Protein 3G8R (pdb70)

Organism: Chromobacterium violaceum (strain ATCC 12472 / DSM 30191 / JCM 1249 / CCUG 213 / NBRC 12614 / NCIMB 9131 / NCTC 9757 / MK) (NCBI:txid243365)

Solvent-accessible surface area: 28177 Å² total

B-factor: mean 45.02, std 11.62, range [14.21, 105.62]

Secondary structure (DSSP, 8-state):
--EEEE-------SHHHHHHHHHHHHHTTT--SEEEEEEEE--HHHHB-GGGTT--SSSSHHHHHHT---TT--HHHH--TTSPEEEEEE-SHHHHHHHHHTT--EEEEPSSSTT-HHHHHHHHTS-S-EEE--TT--HHHHHHHHH--TT---EE------SS--GGG--TTHHHHHHHH-TTSB--EEE---S------TTTTT--EEEE-B---BTTB---TT-B-HHHHHHHHHHHHHHH----TT-----HHHHHHHHTTSPEEEESS-B-TTPBPBTTBEEEEBPPPTT--BGGG--SS--EEESSPBPTT-B--TTEEE-/--EEEE-------HHHHHHHHHHHHHHTTT--SEEEEEEEE--HHHHB-GGGTT--SSTTHHHHHHH---TT--HHHH--TTSPEEEEEE-SHHHHHHHHHHT--EEEE-GGGTT-HHHHHHHTTS-S-EEE--TT--HHHHHHHHH--TT---EE------SSPPGGG--TTHHHHHHHHSTTSB-EEEE---S------TGGGT--EEEEEE----SSS---TTEE-HHHHHHHHHHHHHHH----TT--PPPHHHHHHHHHHS-EEEESS-B-TT-B--TTTEEEEB---TT---STT--TT---B-SS-B-TT-B--TT---

CATH classification: 3.20.20.70 (+1 more: 3.90.1210.10)

Radius of gyration: 32.31 Å; Cα contacts (8 Å, |Δi|>4): 1262; chains: 2; bounding box: 54×48×107 Å

Nearest PDB structures (foldseek):
  4ipj-assembly1_A-2  TM=8.090E-01  e=1.014E-21  Neisseria meningitidis
  4ipi-assembly1_A-2  TM=8.080E-01  e=4.678E-21  Neisseria meningitidis
  2wqp-assembly1_A-2  TM=8.080E-01  e=5.581E-21  Neisseria meningitidis serogroup B
  8h2c-assembly2_C  TM=8.085E-01  e=9.963E-20  Campylobacter jejuni
  8h2c-assembly2_D  TM=8.121E-01  e=4.336E-19  Campylobacter jejuni

Foldseek 3Di:
DFEEEEEELQALDLVFLLVQVVLLLVLCPPDDHAYAYEYEDDPLVPRQDPVCPPDDPDPDNVVDVVSDDDLVSLVSVVSVVSVHQYEYEYQDLVVVVSCVVSVRQEYEHEQVCLVVPVSLVSVLVPQHAYEYEHAVNDPVSVVVVVVVVVSVHQYEYYEHPDQAADPVGGPLVVQLVVPVVDPPHAYAYEHQHDPLDVSCCNVLSRHRYYYFYAHDDDDPRDDDDRHDYSVSVSVVSVVPVVVPVNDDPPDPDDDPCVVVVVLQPFWFKFFQAKAAAQRWPAPHGIDTGDRDDPPFHTPVNDDRDTFWGFNHIHHHRGGHPPGTDTD/DFEEEAEELLALDLVQLLVQLVLQLVLCPPDPHAYAYEYEAEPCVPRQDPVCAPHPPDPDNVSCVVSDDDLVSLVNQVSVVSVHQFEYEYDDLVRVVSCVVSVHAEYEHDQVCLPVVVNLVSVLPDQHAYEYEHAPNDPVSCVVSVVCVVSVHLYEYYEHPDQAAEPVGRPLCVLLVVCVVDPPHAYAYEHQDDPLDVSCCRVVSPHRYYYFYEHDDDVVDHDGRRYYYSVSSSVSVVVNVVVPCCDDPPDPDDDPVVVVVVLQVFWFKFFAAKAAAFGKDDPVTIDTHDHDDVPFHTPVPPDPPDIWGFRHIDHHGGTHPPGIDD

Sequence (653 aa):
KPLFIFEANNHGNVEHGVALIRAIRESCQGFDFDFGFKLQYRNLDTFIHSSFKGRDDVKYVKRFEETRLQPEQQKLVAEKANGFKAICTPFDEESVDLIEAHGIEIIKIASCSFTDWPLLERIARSDKPVVASTAGARREDIDKVVSFLHRGKDLTIHCVAEYPTPDDHLHLARIKTLRQQYAGVRIGYSTHEDPDLEPILAVAQGATVFEKHVGLPTDQYGINNYSANPEQVRRWLAAAARALALGDGEDDAVSETEQASLRSLRRGVFATRPVAAGEALTADNVSFAFPPVEGQLTANEWSKYVRYTAKTPIAADAPVAADLEPVKPLFIFEANNHGNVEHGVALIRAIRESCQGFDFDFGFKLQYRNLDTFIHSSFKGRDDVKYVKRFEETRLQPEQQKLVAEKANGFKAICTPFDEESVDLIEAHGIEIIKIASCSFTDWPLLERIARSDKPVVASTAGARREDIDKVVSFLHRGKDLTIHCVAEYPTPDDHLHLARIKTLRRQQYAGVRIGYSTHEDPDLEPILAVAQGATVFEKHVGLPTDQYGINNYSANPEQVRRWLAAAARALALGDGEDDAVSETEQASLRSLRRGVFATRPVAAGEALTADNVSFAFPPVEGQLTANEWSKYVRYTAKTPIAADAPVAADLEP

Structure (mmCIF, N/CA/C/O backbone):
data_3G8R
#
_entry.id   3G8R
#
_cell.length_a   107.672
_cell.length_b   107.672
_cell.length_c   164.799
_cell.angle_alpha   90.000
_cell.angle_beta   90.000
_cell.angle_gamma   90.000
#
_symmetry.space_group_name_H-M   'P 41 21 2'
#
loop_
_entity.id
_entity.type
_entity.pdbx_description
1 polymer 'Probable spore coat polysaccharide biosynthesis protein E'
2 non-polymer 'ZINC ION'
3 water water
#
loop_
_atom_site.group_PDB
_atom_site.id
_atom_site.type_symbol
_atom_site.label_atom_id
_atom_site.label_alt_id
_atom_site.label_comp_id
_atom_site.label_asym_id
_atom_site.label_entity_id
_atom_site.label_seq_id
_atom_site.pdbx_PDB_ins_code
_atom_site.Cartn_x
_atom_site.Cartn_y
_atom_site.Cartn_z
_atom_site.occupancy
_atom_site.B_iso_or_equiv
_atom_site.auth_seq_id
_atom_site.auth_comp_id
_atom_site.auth_asym_id
_atom_site.auth_atom_id
_atom_site.pdbx_PDB_model_num
ATOM 1 N N . LYS A 1 5 ? 26.007 -11.231 -18.280 1.00 50.38 5 LYS A N 1
ATOM 2 C CA . LYS A 1 5 ? 25.159 -10.100 -18.805 1.00 51.22 5 LYS A CA 1
ATOM 3 C C . LYS A 1 5 ? 25.933 -8.916 -19.437 1.00 50.39 5 LYS A C 1
ATOM 4 O O . LYS A 1 5 ? 25.466 -8.340 -20.441 1.00 51.54 5 LYS A O 1
ATOM 10 N N . PRO A 1 6 ? 27.102 -8.535 -18.876 1.00 47.54 6 PRO A N 1
ATOM 11 C CA . PRO A 1 6 ? 27.800 -7.484 -19.601 1.00 46.15 6 PRO A CA 1
ATOM 12 C C . PRO A 1 6 ? 28.147 -7.982 -20.981 1.00 44.94 6 PRO A C 1
ATOM 13 O O . PRO A 1 6 ? 28.470 -9.155 -21.136 1.00 45.86 6 PRO A O 1
ATOM 17 N N . LEU A 1 7 ? 28.068 -7.119 -21.979 1.00 42.96 7 LEU A N 1
ATOM 18 C CA . LEU A 1 7 ? 28.474 -7.535 -23.292 1.00 41.92 7 LEU A CA 1
ATOM 19 C C . LEU A 1 7 ? 29.658 -6.721 -23.758 1.00 41.67 7 LEU A C 1
ATOM 20 O O . LEU A 1 7 ? 29.615 -5.474 -23.781 1.00 42.68 7 LEU A O 1
ATOM 25 N N . PHE A 1 8 ? 30.715 -7.416 -24.147 1.00 39.79 8 PHE A N 1
ATOM 26 C CA . PHE A 1 8 ? 31.853 -6.724 -24.696 1.00 39.15 8 PHE A CA 1
ATOM 27 C C . PHE A 1 8 ? 31.963 -6.964 -26.176 1.00 40.39 8 PHE A C 1
ATOM 28 O O . PHE A 1 8 ? 31.807 -8.103 -26.651 1.00 41.01 8 PHE A O 1
ATOM 36 N N . ILE A 1 9 ? 32.275 -5.890 -26.900 1.00 39.91 9 ILE A N 1
ATOM 37 C CA . ILE A 1 9 ? 32.380 -5.931 -28.342 1.00 38.76 9 ILE A CA 1
ATOM 38 C C . ILE A 1 9 ? 33.759 -5.533 -28.848 1.00 38.00 9 ILE A C 1
ATOM 39 O O . ILE A 1 9 ? 34.331 -4.506 -28.455 1.00 37.71 9 ILE A O 1
ATOM 44 N N . PHE A 1 10 ? 34.275 -6.351 -29.753 1.00 37.71 10 PHE A N 1
ATOM 45 C CA . PHE A 1 10 ? 35.602 -6.143 -30.285 1.00 37.66 10 PHE A CA 1
ATOM 46 C C . PHE A 1 10 ? 35.516 -5.694 -31.706 1.00 37.70 10 PHE A C 1
ATOM 47 O O . PHE A 1 10 ? 35.141 -6.468 -32.567 1.00 37.60 10 PHE A O 1
ATOM 55 N N . GLU A 1 11 ? 35.862 -4.432 -31.922 1.00 38.71 11 GLU A N 1
ATOM 56 C CA . GLU A 1 11 ? 35.787 -3.803 -33.228 1.00 40.66 11 GLU A CA 1
ATOM 57 C C . GLU A 1 11 ? 37.031 -4.120 -34.018 1.00 41.20 11 GLU A C 1
ATOM 58 O O . GLU A 1 11 ? 38.123 -3.767 -33.605 1.00 41.25 11 GLU A O 1
ATOM 72 N N . ALA A 1 13 ? 37.177 -3.164 -37.194 1.00 42.54 13 ALA A N 1
ATOM 73 C CA . ALA A 1 13 ? 37.185 -2.082 -38.152 1.00 43.11 13 ALA A CA 1
ATOM 74 C C . ALA A 1 13 ? 37.906 -2.578 -39.393 1.00 43.57 13 ALA A C 1
ATOM 75 O O . ALA A 1 13 ? 37.493 -3.575 -39.998 1.00 43.74 13 ALA A O 1
ATOM 77 N N . ASN A 1 14 ? 38.984 -1.909 -39.766 1.00 43.75 14 ASN A N 1
ATOM 78 C CA . ASN A 1 14 ? 39.689 -2.320 -40.948 1.00 44.63 14 ASN A CA 1
ATOM 79 C C . ASN A 1 14 ? 40.999 -2.916 -40.584 1.00 46.00 14 ASN A C 1
ATOM 80 O O . ASN A 1 14 ? 41.824 -3.147 -41.444 1.00 46.89 14 ASN A O 1
ATOM 85 N N . ASN A 1 15 ? 41.182 -3.198 -39.301 1.00 46.87 15 ASN A N 1
ATOM 86 C CA . ASN A 1 15 ? 42.467 -3.722 -38.832 1.00 48.06 15 ASN A CA 1
ATOM 87 C C . ASN A 1 15 ? 42.787 -5.142 -39.297 1.00 48.44 15 ASN A C 1
ATOM 88 O O . ASN A 1 15 ? 43.828 -5.707 -38.915 1.00 49.47 15 ASN A O 1
ATOM 93 N N . HIS A 1 16 ? 41.899 -5.725 -40.101 1.00 47.24 16 HIS A N 1
ATOM 94 C CA . HIS A 1 16 ? 42.234 -6.957 -40.794 1.00 46.48 16 HIS A CA 1
ATOM 95 C C . HIS A 1 16 ? 43.268 -6.607 -41.849 1.00 45.09 16 HIS A C 1
ATOM 96 O O . HIS A 1 16 ? 43.951 -7.476 -42.393 1.00 44.87 16 HIS A O 1
ATOM 111 N N . GLY A 1 18 ? 43.030 -5.496 -44.877 1.00 43.33 18 GLY A N 1
ATOM 112 C CA . GLY A 1 18 ? 42.781 -6.041 -46.206 1.00 43.29 18 GLY A CA 1
ATOM 113 C C . GLY A 1 18 ? 43.027 -7.541 -46.323 1.00 44.27 18 GLY A C 1
ATOM 114 O O . GLY A 1 18 ? 42.884 -8.121 -47.421 1.00 44.75 18 GLY A O 1
ATOM 115 N N . ASN A 1 19 ? 43.375 -8.182 -45.205 1.00 44.57 19 ASN A N 1
ATOM 116 C CA . ASN A 1 19 ? 43.851 -9.570 -45.222 1.00 44.94 19 ASN A CA 1
ATOM 117 C C . ASN A 1 19 ? 43.026 -10.489 -44.315 1.00 45.26 19 ASN A C 1
ATOM 118 O O . ASN A 1 19 ? 42.950 -10.230 -43.128 1.00 45.28 19 ASN A O 1
ATOM 123 N N . VAL A 1 20 ? 42.449 -11.564 -44.869 1.00 45.39 20 VAL A N 1
ATOM 124 C CA . VAL A 1 20 ? 41.592 -12.486 -44.106 1.00 46.50 20 VAL A CA 1
ATOM 125 C C . VAL A 1 20 ? 42.305 -13.433 -43.140 1.00 48.27 20 VAL A C 1
ATOM 126 O O . VAL A 1 20 ? 41.875 -13.591 -42.005 1.00 48.76 20 VAL A O 1
ATOM 130 N N . GLU A 1 21 ? 43.346 -14.110 -43.613 1.00 49.77 21 GLU A N 1
ATOM 131 C CA . GLU A 1 21 ? 44.196 -14.922 -42.757 1.00 51.07 21 GLU A CA 1
ATOM 132 C C . GLU A 1 21 ? 44.455 -14.093 -41.492 1.00 50.35 21 GLU A C 1
ATOM 133 O O . GLU A 1 21 ? 44.220 -14.555 -40.357 1.00 50.82 21 GLU A O 1
ATOM 139 N N . HIS A 1 22 ? 44.913 -12.857 -41.698 1.00 48.96 22 HIS A N 1
ATOM 140 C CA . HIS A 1 22 ? 45.115 -11.905 -40.600 1.00 48.20 22 HIS A CA 1
ATOM 141 C C . HIS A 1 22 ? 43.787 -11.256 -40.279 1.00 46.55 22 HIS A C 1
ATOM 142 O O . HIS A 1 22 ? 43.280 -10.452 -41.038 1.00 46.89 22 HIS A O 1
ATOM 149 N N . GLY A 1 23 ? 43.192 -11.595 -39.168 1.00 44.98 23 GLY A N 1
ATOM 150 C CA . GLY A 1 23 ? 41.800 -11.235 -39.035 1.00 44.37 23 GLY A CA 1
ATOM 151 C C . GLY A 1 23 ? 41.150 -12.501 -38.576 1.00 44.07 23 GLY A C 1
ATOM 152 O O . GLY A 1 23 ? 40.351 -12.500 -37.645 1.00 44.42 23 GLY A O 1
ATOM 153 N N . VAL A 1 24 ? 41.526 -13.606 -39.196 1.00 43.40 24 VAL A N 1
ATOM 154 C CA . VAL A 1 24 ? 41.295 -14.888 -38.543 1.00 43.12 24 VAL A CA 1
ATOM 155 C C . VAL A 1 24 ? 42.264 -15.028 -37.350 1.00 42.97 24 VAL A C 1
ATOM 156 O O . VAL A 1 24 ? 41.843 -15.355 -36.238 1.00 42.42 24 VAL A O 1
ATOM 160 N N . ALA A 1 25 ? 43.544 -14.715 -37.572 1.00 43.52 25 ALA A N 1
ATOM 161 C CA . ALA A 1 25 ? 44.561 -14.827 -36.509 1.00 43.98 25 ALA A CA 1
ATOM 162 C C . ALA A 1 25 ? 44.321 -13.856 -35.347 1.00 43.36 25 ALA A C 1
ATOM 163 O O . ALA A 1 25 ? 44.889 -14.007 -34.252 1.00 43.94 25 ALA A O 1
ATOM 165 N N . LEU A 1 26 ? 43.460 -12.884 -35.604 1.00 41.43 26 LEU A N 1
ATOM 166 C CA . LEU A 1 26 ? 43.159 -11.868 -34.667 1.00 40.48 26 LEU A CA 1
ATOM 167 C C . LEU A 1 26 ? 41.933 -12.212 -33.857 1.00 41.57 26 LEU A C 1
ATOM 168 O O . LEU A 1 26 ? 41.901 -11.916 -32.666 1.00 42.67 26 LEU A O 1
ATOM 173 N N . ILE A 1 27 ? 40.899 -12.770 -34.488 1.00 41.49 27 ILE A N 1
ATOM 174 C CA . ILE A 1 27 ? 39.751 -13.285 -33.745 1.00 41.50 27 ILE A CA 1
ATOM 175 C C . ILE A 1 27 ? 40.243 -14.302 -32.724 1.00 43.12 27 ILE A C 1
ATOM 176 O O . ILE A 1 27 ? 39.880 -14.228 -31.538 1.00 43.86 27 ILE A O 1
ATOM 181 N N . ARG A 1 28 ? 41.098 -15.221 -33.183 1.00 43.12 28 ARG A N 1
ATOM 182 C CA . ARG A 1 28 ? 41.538 -16.348 -32.366 1.00 43.41 28 ARG A CA 1
ATOM 183 C C . ARG A 1 28 ? 42.373 -15.900 -31.185 1.00 42.77 28 ARG A C 1
ATOM 184 O O . ARG A 1 28 ? 42.370 -16.545 -30.159 1.00 43.25 28 ARG A O 1
ATOM 192 N N . ALA A 1 29 ? 43.110 -14.811 -31.332 1.00 42.54 29 ALA A N 1
ATOM 193 C CA . ALA A 1 29 ? 43.890 -14.303 -30.208 1.00 43.15 29 ALA A CA 1
ATOM 194 C C . ALA A 1 29 ? 42.951 -13.588 -29.241 1.00 43.80 29 ALA A C 1
ATOM 195 O O . ALA A 1 29 ? 43.027 -13.780 -28.025 1.00 44.72 29 ALA A O 1
ATOM 197 N N . ILE A 1 30 ? 42.025 -12.805 -29.773 1.00 43.35 30 ILE A N 1
ATOM 198 C CA . ILE A 1 30 ? 41.032 -12.245 -28.901 1.00 43.53 30 ILE A CA 1
ATOM 199 C C . ILE A 1 30 ? 40.285 -13.333 -28.132 1.00 45.25 30 ILE A C 1
ATOM 200 O O . ILE A 1 30 ? 40.074 -13.160 -26.936 1.00 46.01 30 ILE A O 1
ATOM 205 N N . ARG A 1 31 ? 39.940 -14.472 -28.742 1.00 46.35 31 ARG A N 1
ATOM 206 C CA . ARG A 1 31 ? 39.296 -15.517 -27.918 1.00 47.33 31 ARG A CA 1
ATOM 207 C C . ARG A 1 31 ? 40.188 -15.965 -26.781 1.00 47.21 31 ARG A C 1
ATOM 208 O O . ARG A 1 31 ? 39.695 -16.138 -25.670 1.00 47.09 31 ARG A O 1
ATOM 216 N N . GLU A 1 32 ? 41.486 -16.143 -27.057 1.00 47.52 32 GLU A N 1
ATOM 217 C CA . GLU A 1 32 ? 42.496 -16.419 -26.019 1.00 47.36 32 GLU A CA 1
ATOM 218 C C . GLU A 1 32 ? 42.484 -15.396 -24.875 1.00 46.21 32 GLU A C 1
ATOM 219 O O . GLU A 1 32 ? 42.678 -15.753 -23.712 1.00 45.75 32 GLU A O 1
ATOM 225 N N . SER A 1 33 ? 42.262 -14.125 -25.199 1.00 45.16 33 SER A N 1
ATOM 226 C CA . SER A 1 33 ? 42.240 -13.112 -24.168 1.00 44.47 33 SER A CA 1
ATOM 227 C C . SER A 1 33 ? 41.035 -13.264 -23.261 1.00 44.74 33 SER A C 1
ATOM 228 O O . SER A 1 33 ? 41.133 -12.997 -22.046 1.00 46.14 33 SER A O 1
ATOM 231 N N . CYS A 1 34 ? 39.911 -13.707 -23.825 1.00 42.78 34 CYS A N 1
ATOM 232 C CA . CYS A 1 34 ? 38.701 -13.916 -23.032 1.00 41.60 34 CYS A CA 1
ATOM 233 C C . CYS A 1 34 ? 38.741 -15.092 -22.044 1.00 40.91 34 CYS A C 1
ATOM 234 O O . CYS A 1 34 ? 37.776 -15.337 -21.330 1.00 40.79 34 CYS A O 1
ATOM 237 N N . GLN A 1 35 ? 39.828 -15.840 -22.012 1.00 41.13 35 GLN A N 1
ATOM 238 C CA . GLN A 1 35 ? 39.825 -17.094 -21.259 1.00 42.02 35 GLN A CA 1
ATOM 239 C C . GLN A 1 35 ? 39.462 -16.786 -19.824 1.00 40.83 35 GLN A C 1
ATOM 240 O O . GLN A 1 35 ? 40.132 -15.981 -19.180 1.00 40.74 35 GLN A O 1
ATOM 246 N N . GLY A 1 36 ? 38.363 -17.364 -19.356 1.00 39.92 36 GLY A N 1
ATOM 247 C CA . GLY A 1 36 ? 38.038 -17.334 -17.930 1.00 39.83 36 GLY A CA 1
ATOM 248 C C . GLY A 1 36 ? 36.997 -16.333 -17.460 1.00 40.14 36 GLY A C 1
ATOM 249 O O . GLY A 1 36 ? 36.517 -16.450 -16.324 1.00 39.56 36 GLY A O 1
ATOM 250 N N . PHE A 1 37 ? 36.648 -15.359 -18.317 1.00 40.50 37 PHE A N 1
ATOM 251 C CA . PHE A 1 37 ? 35.644 -14.314 -17.984 1.00 40.61 37 PHE A CA 1
ATOM 252 C C . PHE A 1 37 ? 34.268 -14.723 -18.403 1.00 42.11 37 PHE A C 1
ATOM 253 O O . PHE A 1 37 ? 34.068 -15.382 -19.435 1.00 42.48 37 PHE A O 1
ATOM 261 N N . ASP A 1 38 ? 33.315 -14.300 -17.593 1.00 43.10 38 ASP A N 1
ATOM 262 C CA . ASP A 1 38 ? 31.978 -14.795 -17.716 1.00 43.82 38 ASP A CA 1
ATOM 263 C C . ASP A 1 38 ? 31.077 -13.659 -18.149 1.00 41.96 38 ASP A C 1
ATOM 264 O O . ASP A 1 38 ? 30.238 -13.173 -17.396 1.00 41.49 38 ASP A O 1
ATOM 269 N N . PHE A 1 39 ? 31.296 -13.239 -19.382 1.00 40.83 39 PHE A N 1
ATOM 270 C CA . PHE A 1 39 ? 30.560 -12.154 -19.989 1.00 39.81 39 PHE A CA 1
ATOM 271 C C . PHE A 1 39 ? 30.070 -12.657 -21.320 1.00 40.23 39 PHE A C 1
ATOM 272 O O . PHE A 1 39 ? 30.395 -13.764 -21.737 1.00 39.87 39 PHE A O 1
ATOM 280 N N . ASP A 1 40 ? 29.321 -11.811 -22.004 1.00 41.34 40 ASP A N 1
ATOM 281 C CA . ASP A 1 40 ? 29.030 -12.027 -23.415 1.00 41.83 40 ASP A CA 1
ATOM 282 C C . ASP A 1 40 ? 30.038 -11.279 -24.228 1.00 40.44 40 ASP A C 1
ATOM 283 O O . ASP A 1 40 ? 30.596 -10.295 -23.785 1.00 40.60 40 ASP A O 1
ATOM 288 N N . PHE A 1 41 ? 30.230 -11.738 -25.445 1.00 39.50 41 PHE A N 1
ATOM 289 C CA . PHE A 1 41 ? 31.232 -11.189 -26.294 1.00 39.07 41 PHE A CA 1
ATOM 290 C C . PHE A 1 41 ? 30.660 -11.154 -27.702 1.00 39.15 41 PHE A C 1
ATOM 291 O O . PHE A 1 41 ? 29.995 -12.096 -28.136 1.00 38.15 41 PHE A O 1
ATOM 299 N N . GLY A 1 42 ? 30.955 -10.055 -28.396 1.00 40.18 42 GLY A N 1
ATOM 300 C CA . GLY A 1 42 ? 30.652 -9.876 -29.807 1.00 40.17 42 GLY A CA 1
ATOM 301 C C . GLY A 1 42 ? 31.857 -9.322 -30.542 1.00 39.82 42 GLY A C 1
ATOM 302 O O . GLY A 1 42 ? 32.655 -8.595 -29.977 1.00 39.90 42 GLY A O 1
ATOM 303 N N . PHE A 1 43 ? 31.985 -9.704 -31.804 1.00 39.82 43 PHE A N 1
ATOM 304 C CA . PHE A 1 43 ? 33.016 -9.202 -32.685 1.00 39.14 43 PHE A CA 1
ATOM 305 C C . PHE A 1 43 ? 32.384 -8.360 -33.782 1.00 39.31 43 PHE A C 1
ATOM 306 O O . PHE A 1 43 ? 31.331 -8.692 -34.305 1.00 38.27 43 PHE A O 1
ATOM 314 N N . LYS A 1 44 ? 33.023 -7.253 -34.129 1.00 41.21 44 LYS A N 1
ATOM 315 C CA . LYS A 1 44 ? 32.407 -6.298 -35.056 1.00 41.96 44 LYS A CA 1
ATOM 316 C C . LYS A 1 44 ? 33.210 -6.013 -36.338 1.00 43.38 44 LYS A C 1
ATOM 317 O O . LYS A 1 44 ? 34.437 -5.787 -36.291 1.00 44.14 44 LYS A O 1
ATOM 323 N N . LEU A 1 45 ? 32.485 -6.024 -37.465 1.00 43.21 45 LEU A N 1
ATOM 324 C CA . LEU A 1 45 ? 32.959 -5.592 -38.783 1.00 42.43 45 LEU A CA 1
ATOM 325 C C . LEU A 1 45 ? 32.347 -4.285 -39.224 1.00 43.16 45 LEU A C 1
ATOM 326 O O . LEU A 1 45 ? 31.382 -3.809 -38.639 1.00 43.75 45 LEU A O 1
ATOM 331 N N . GLN A 1 46 ? 32.894 -3.710 -40.284 1.00 43.73 46 GLN A N 1
ATOM 332 C CA . GLN A 1 46 ? 32.345 -2.481 -40.875 1.00 42.87 46 GLN A CA 1
ATOM 333 C C . GLN A 1 46 ? 32.020 -2.738 -42.325 1.00 42.62 46 GLN A C 1
ATOM 334 O O . GLN A 1 46 ? 32.881 -3.139 -43.080 1.00 43.15 46 GLN A O 1
ATOM 340 N N . TYR A 1 47 ? 30.778 -2.532 -42.725 1.00 42.20 47 TYR A N 1
ATOM 341 C CA . TYR A 1 47 ? 30.413 -2.781 -44.106 1.00 41.87 47 TYR A CA 1
ATOM 342 C C . TYR A 1 47 ? 30.207 -1.488 -44.816 1.00 42.69 47 TYR A C 1
ATOM 343 O O . TYR A 1 47 ? 29.364 -0.694 -44.413 1.00 43.18 47 TYR A O 1
ATOM 352 N N . ARG A 1 48 ? 31.009 -1.290 -45.856 1.00 43.26 48 ARG A N 1
ATOM 353 C CA . ARG A 1 48 ? 30.823 -0.259 -46.877 1.00 43.26 48 ARG A CA 1
ATOM 354 C C . ARG A 1 48 ? 30.839 -0.923 -48.258 1.00 44.25 48 ARG A C 1
ATOM 355 O O . ARG A 1 48 ? 31.710 -1.747 -48.548 1.00 44.71 48 ARG A O 1
ATOM 363 N N . ASN A 1 49 ? 29.876 -0.572 -49.103 1.00 44.93 49 ASN A N 1
ATOM 364 C CA . ASN A 1 49 ? 29.875 -1.016 -50.478 1.00 46.14 49 ASN A CA 1
ATOM 365 C C . ASN A 1 49 ? 30.762 -0.078 -51.233 1.00 46.87 49 ASN A C 1
ATOM 366 O O . ASN A 1 49 ? 30.307 0.945 -51.749 1.00 46.27 49 ASN A O 1
ATOM 371 N N . LEU A 1 50 ? 32.044 -0.428 -51.272 1.00 48.41 50 LEU A N 1
ATOM 372 C CA . LEU A 1 50 ? 33.073 0.492 -51.729 1.00 49.47 50 LEU A CA 1
ATOM 373 C C . LEU A 1 50 ? 32.858 1.029 -53.136 1.00 50.66 50 LEU A C 1
ATOM 374 O O . LEU A 1 50 ? 33.279 2.150 -53.437 1.00 50.12 50 LEU A O 1
ATOM 379 N N . ASP A 1 51 ? 32.169 0.233 -53.968 1.00 52.52 51 ASP A N 1
ATOM 380 C CA . ASP A 1 51 ? 31.693 0.649 -55.311 1.00 53.54 51 ASP A CA 1
ATOM 381 C C . ASP A 1 51 ? 30.845 1.922 -55.308 1.00 52.80 51 ASP A C 1
ATOM 382 O O . ASP A 1 51 ? 31.156 2.873 -56.035 1.00 52.86 51 ASP A O 1
ATOM 387 N N . THR A 1 52 ? 29.777 1.906 -54.505 1.00 51.70 52 THR A N 1
ATOM 388 C CA . THR A 1 52 ? 28.846 3.017 -54.379 1.00 51.26 52 THR A CA 1
ATOM 389 C C . THR A 1 52 ? 29.395 4.071 -53.416 1.00 51.27 52 THR A C 1
ATOM 390 O O . THR A 1 52 ? 29.210 5.277 -53.610 1.00 51.68 52 THR A O 1
ATOM 394 N N . PHE A 1 53 ? 30.078 3.603 -52.378 1.00 50.17 53 PHE A N 1
ATOM 395 C CA . PHE A 1 53 ? 30.331 4.420 -51.220 1.00 48.76 53 PHE A CA 1
ATOM 396 C C . PHE A 1 53 ? 31.361 5.479 -51.452 1.00 48.54 53 PHE A C 1
ATOM 397 O O . PHE A 1 53 ? 31.229 6.605 -50.954 1.00 48.99 53 PHE A O 1
ATOM 405 N N . ILE A 1 54 ? 32.416 5.107 -52.160 1.00 47.99 54 ILE A N 1
ATOM 406 C CA . ILE A 1 54 ? 33.442 6.067 -52.509 1.00 47.26 54 ILE A CA 1
ATOM 407 C C . ILE A 1 54 ? 33.076 6.619 -53.860 1.00 46.47 54 ILE A C 1
ATOM 408 O O . ILE A 1 54 ? 33.020 5.899 -54.858 1.00 46.86 54 ILE A O 1
ATOM 413 N N . HIS A 1 55 ? 32.806 7.906 -53.883 1.00 45.69 55 HIS A N 1
ATOM 414 C CA . HIS A 1 55 ? 32.313 8.507 -55.086 1.00 45.27 55 HIS A CA 1
ATOM 415 C C . HIS A 1 55 ? 33.364 8.540 -56.199 1.00 45.69 55 HIS A C 1
ATOM 416 O O . HIS A 1 55 ? 34.557 8.749 -55.939 1.00 45.98 55 HIS A O 1
ATOM 423 N N . SER A 1 56 ? 32.909 8.352 -57.436 1.00 45.31 56 SER A N 1
ATOM 424 C CA . SER A 1 56 ? 33.787 8.472 -58.592 1.00 45.12 56 SER A CA 1
ATOM 425 C C . SER A 1 56 ? 34.832 9.579 -58.387 1.00 45.08 56 SER A C 1
ATOM 426 O O . SER A 1 56 ? 36.032 9.337 -58.580 1.00 44.77 56 SER A O 1
ATOM 429 N N . SER A 1 57 ? 34.360 10.762 -57.976 1.00 44.54 57 SER A N 1
ATOM 430 C CA . SER A 1 57 ? 35.177 11.966 -57.893 1.00 44.94 57 SER A CA 1
ATOM 431 C C . SER A 1 57 ? 36.329 11.816 -56.904 1.00 46.48 57 SER A C 1
ATOM 432 O O . SER A 1 57 ? 37.363 12.478 -57.017 1.00 46.00 57 SER A O 1
ATOM 435 N N . PHE A 1 58 ? 36.155 10.933 -55.928 1.00 48.30 58 PHE A N 1
ATOM 436 C CA . PHE A 1 58 ? 37.202 10.732 -54.949 1.00 49.11 58 PHE A CA 1
ATOM 437 C C . PHE A 1 58 ? 38.016 9.438 -55.068 1.00 49.90 58 PHE A C 1
ATOM 438 O O . PHE A 1 58 ? 38.985 9.258 -54.350 1.00 50.41 58 PHE A O 1
ATOM 446 N N . LYS A 1 59 ? 37.659 8.563 -56.000 1.00 50.06 59 LYS A N 1
ATOM 447 C CA . LYS A 1 59 ? 38.441 7.373 -56.253 1.00 50.82 59 LYS A CA 1
ATOM 448 C C . LYS A 1 59 ? 39.935 7.692 -56.432 1.00 51.19 59 LYS A C 1
ATOM 449 O O . LYS A 1 59 ? 40.305 8.680 -57.091 1.00 51.37 59 LYS A O 1
ATOM 455 N N . GLY A 1 60 ? 40.788 6.856 -55.843 1.00 50.87 60 GLY A N 1
ATOM 456 C CA . GLY A 1 60 ? 42.227 6.964 -56.031 1.00 50.56 60 GLY A CA 1
ATOM 457 C C . GLY A 1 60 ? 42.883 8.183 -55.419 1.00 51.24 60 GLY A C 1
ATOM 458 O O . GLY A 1 60 ? 44.064 8.429 -55.635 1.00 51.79 60 GLY A O 1
ATOM 459 N N . ARG A 1 61 ? 42.147 8.941 -54.624 1.00 51.37 61 ARG A N 1
ATOM 460 C CA . ARG A 1 61 ? 42.699 10.168 -54.078 1.00 51.78 61 ARG A CA 1
ATOM 461 C C . ARG A 1 61 ? 43.146 10.045 -52.633 1.00 52.18 61 ARG A C 1
ATOM 462 O O . ARG A 1 61 ? 42.672 9.176 -51.896 1.00 52.34 61 ARG A O 1
ATOM 470 N N . ASP A 1 62 ? 44.065 10.916 -52.235 1.00 51.92 62 ASP A N 1
ATOM 471 C CA . ASP A 1 62 ? 44.562 10.874 -50.874 1.00 52.28 62 ASP A CA 1
ATOM 472 C C . ASP A 1 62 ? 44.709 12.267 -50.244 1.00 51.33 62 ASP A C 1
ATOM 473 O O . ASP A 1 62 ? 45.340 12.411 -49.215 1.00 50.33 62 ASP A O 1
ATOM 478 N N . ASP A 1 63 ? 44.122 13.293 -50.862 1.00 51.30 63 ASP A N 1
ATOM 479 C CA . ASP A 1 63 ? 44.239 14.657 -50.345 1.00 50.78 63 ASP A CA 1
ATOM 480 C C . ASP A 1 63 ? 43.242 14.882 -49.228 1.00 50.07 63 ASP A C 1
ATOM 481 O O . ASP A 1 63 ? 43.170 15.957 -48.651 1.00 49.72 63 ASP A O 1
ATOM 486 N N . VAL A 1 64 ? 42.472 13.850 -48.926 1.00 49.90 64 VAL A N 1
ATOM 487 C CA . VAL A 1 64 ? 41.436 13.939 -47.914 1.00 49.44 64 VAL A CA 1
ATOM 488 C C . VAL A 1 64 ? 41.456 12.637 -47.100 1.00 48.60 64 VAL A C 1
ATOM 489 O O . VAL A 1 64 ? 41.932 11.601 -47.581 1.00 48.74 64 VAL A O 1
ATOM 493 N N . LYS A 1 65 ? 40.951 12.697 -45.875 1.00 47.73 65 LYS A N 1
ATOM 494 C CA . LYS A 1 65 ? 41.018 11.580 -44.958 1.00 47.16 65 LYS A CA 1
ATOM 495 C C . LYS A 1 65 ? 40.163 10.397 -45.379 1.00 47.68 65 LYS A C 1
ATOM 496 O O . LYS A 1 65 ? 39.080 10.560 -45.980 1.00 48.00 65 LYS A O 1
ATOM 502 N N . TYR A 1 66 ? 40.673 9.206 -45.060 1.00 48.09 66 TYR A N 1
ATOM 503 C CA . TYR A 1 66 ? 39.931 7.924 -45.100 1.00 47.92 66 TYR A CA 1
ATOM 504 C C . TYR A 1 66 ? 39.796 7.264 -46.480 1.00 47.76 66 TYR A C 1
ATOM 505 O O . TYR A 1 66 ? 39.804 6.027 -46.589 1.00 49.10 66 TYR A O 1
ATOM 514 N N . VAL A 1 67 ? 39.666 8.054 -47.535 1.00 45.88 67 VAL A N 1
ATOM 515 C CA . VAL A 1 67 ? 39.531 7.450 -48.852 1.00 44.92 67 VAL A CA 1
ATOM 516 C C . VAL A 1 67 ? 40.545 6.330 -49.084 1.00 45.12 67 VAL A C 1
ATOM 517 O O . VAL A 1 67 ? 40.166 5.210 -49.392 1.00 44.90 67 VAL A O 1
ATOM 521 N N . LYS A 1 68 ? 41.824 6.645 -48.926 1.00 46.13 68 LYS A N 1
ATOM 522 C CA . LYS A 1 68 ? 42.902 5.725 -49.278 1.00 48.02 68 LYS A CA 1
ATOM 523 C C . LYS A 1 68 ? 42.917 4.540 -48.331 1.00 49.04 68 LYS A C 1
ATOM 524 O O . LYS A 1 68 ? 43.087 3.377 -48.759 1.00 49.26 68 LYS A O 1
ATOM 530 N N . ARG A 1 69 ? 42.733 4.835 -47.047 1.00 49.43 69 ARG A N 1
ATOM 531 C CA . ARG A 1 69 ? 42.689 3.779 -46.046 1.00 50.17 69 ARG A CA 1
ATOM 532 C C . ARG A 1 69 ? 41.575 2.776 -46.406 1.00 49.30 69 ARG A C 1
ATOM 533 O O . ARG A 1 69 ? 41.812 1.557 -46.379 1.00 49.39 69 ARG A O 1
ATOM 541 N N . PHE A 1 70 ? 40.408 3.290 -46.807 1.00 47.82 70 PHE A N 1
ATOM 542 C CA . PHE A 1 70 ? 39.293 2.448 -47.183 1.00 47.48 70 PHE A CA 1
ATOM 543 C C . PHE A 1 70 ? 39.560 1.602 -48.403 1.00 48.32 70 PHE A C 1
ATOM 544 O O . PHE A 1 70 ? 39.256 0.406 -48.418 1.00 48.41 70 PHE A O 1
ATOM 552 N N . GLU A 1 71 ? 40.117 2.220 -49.437 1.00 49.47 71 GLU A N 1
ATOM 553 C CA . GLU A 1 71 ? 40.385 1.496 -50.683 1.00 50.60 71 GLU A CA 1
ATOM 554 C C . GLU A 1 71 ? 41.402 0.379 -50.466 1.00 50.94 71 GLU A C 1
ATOM 555 O O . GLU A 1 71 ? 41.203 -0.726 -50.950 1.00 50.93 71 GLU A O 1
ATOM 561 N N . GLU A 1 72 ? 42.463 0.669 -49.717 1.00 51.61 72 GLU A N 1
ATOM 562 C CA . GLU A 1 72 ? 43.556 -0.284 -49.495 1.00 53.21 72 GLU A CA 1
ATOM 563 C C . GLU A 1 72 ? 43.181 -1.558 -48.732 1.00 53.21 72 GLU A C 1
ATOM 564 O O . GLU A 1 72 ? 43.768 -2.623 -48.961 1.00 53.23 72 GLU A O 1
ATOM 570 N N . THR A 1 73 ? 42.221 -1.442 -47.820 1.00 52.75 73 THR A N 1
ATOM 571 C CA . THR A 1 73 ? 41.878 -2.555 -46.944 1.00 52.43 73 THR A CA 1
ATOM 572 C C . THR A 1 73 ? 40.597 -3.265 -47.374 1.00 52.53 73 THR A C 1
ATOM 573 O O . THR A 1 73 ? 40.077 -4.122 -46.645 1.00 52.45 73 THR A O 1
ATOM 577 N N . ARG A 1 74 ? 40.107 -2.895 -48.560 1.00 52.47 74 ARG A N 1
ATOM 578 C CA . ARG A 1 74 ? 38.921 -3.489 -49.185 1.00 52.86 74 ARG A CA 1
ATOM 579 C C . ARG A 1 74 ? 38.880 -5.029 -49.066 1.00 52.35 74 ARG A C 1
ATOM 580 O O . ARG A 1 74 ? 39.888 -5.701 -49.290 1.00 51.98 74 ARG A O 1
ATOM 588 N N . LEU A 1 75 ? 37.725 -5.569 -48.670 1.00 52.45 75 LEU A N 1
ATOM 589 C CA . LEU A 1 75 ? 37.475 -7.021 -48.720 1.00 52.72 75 LEU A CA 1
ATOM 590 C C . LEU A 1 75 ? 36.174 -7.386 -49.472 1.00 53.30 75 LEU A C 1
ATOM 591 O O . LEU A 1 75 ? 35.192 -6.637 -49.452 1.00 53.42 75 LEU A O 1
ATOM 596 N N . GLN A 1 76 ? 36.184 -8.526 -50.160 1.00 53.52 76 GLN A N 1
ATOM 597 C CA . GLN A 1 76 ? 35.034 -8.937 -50.961 1.00 53.44 76 GLN A CA 1
ATOM 598 C C . GLN A 1 76 ? 34.053 -9.712 -50.091 1.00 52.85 76 GLN A C 1
ATOM 599 O O . GLN A 1 76 ? 34.469 -10.397 -49.167 1.00 52.43 76 GLN A O 1
ATOM 605 N N . PRO A 1 77 ? 32.742 -9.591 -50.376 1.00 53.03 77 PRO A N 1
ATOM 606 C CA . PRO A 1 77 ? 31.664 -10.262 -49.642 1.00 52.96 77 PRO A CA 1
ATOM 607 C C . PRO A 1 77 ? 31.993 -11.698 -49.301 1.00 53.30 77 PRO A C 1
ATOM 608 O O . PRO A 1 77 ? 31.646 -12.186 -48.236 1.00 53.50 77 PRO A O 1
ATOM 612 N N . GLU A 1 78 ? 32.657 -12.357 -50.232 1.00 53.81 78 GLU A N 1
ATOM 613 C CA . GLU A 1 78 ? 33.120 -13.719 -50.092 1.00 54.34 78 GLU A CA 1
ATOM 614 C C . GLU A 1 78 ? 33.941 -13.829 -48.792 1.00 52.64 78 GLU A C 1
ATOM 615 O O . GLU A 1 78 ? 33.654 -14.664 -47.905 1.00 51.88 78 GLU A O 1
ATOM 621 N N . GLN A 1 79 ? 34.938 -12.950 -48.678 1.00 51.65 79 GLN A N 1
ATOM 622 C CA . GLN A 1 79 ? 35.871 -12.945 -47.539 1.00 50.71 79 GLN A CA 1
ATOM 623 C C . GLN A 1 79 ? 35.251 -12.420 -46.224 1.00 50.29 79 GLN A C 1
ATOM 624 O O . GLN A 1 79 ? 35.552 -12.943 -45.151 1.00 49.64 79 GLN A O 1
ATOM 638 N N . GLN A 1 81 ? 32.124 -12.864 -45.381 1.00 50.90 81 GLN A N 1
ATOM 639 C CA . GLN A 1 81 ? 31.363 -14.008 -44.858 1.00 51.04 81 GLN A CA 1
ATOM 640 C C . GLN A 1 81 ? 32.297 -14.985 -44.171 1.00 51.00 81 GLN A C 1
ATOM 641 O O . GLN A 1 81 ? 31.897 -15.659 -43.231 1.00 50.72 81 GLN A O 1
ATOM 647 N N . LYS A 1 82 ? 33.543 -15.065 -44.636 1.00 51.48 82 LYS A N 1
ATOM 648 C CA . LYS A 1 82 ? 34.519 -15.972 -44.019 1.00 51.41 82 LYS A CA 1
ATOM 649 C C . LYS A 1 82 ? 34.805 -15.548 -42.579 1.00 50.79 82 LYS A C 1
ATOM 650 O O . LYS A 1 82 ? 34.910 -16.392 -41.687 1.00 51.23 82 LYS A O 1
ATOM 656 N N . LEU A 1 83 ? 34.896 -14.240 -42.344 1.00 49.49 83 LEU A N 1
ATOM 657 C CA . LEU A 1 83 ? 35.238 -13.737 -41.009 1.00 47.88 83 LEU A CA 1
ATOM 658 C C . LEU A 1 83 ? 34.094 -13.961 -40.048 1.00 46.92 83 LEU A C 1
ATOM 659 O O . LEU A 1 83 ? 34.302 -14.419 -38.928 1.00 48.00 83 LEU A O 1
ATOM 664 N N . VAL A 1 84 ? 32.878 -13.679 -40.493 1.00 44.83 84 VAL A N 1
ATOM 665 C CA . VAL A 1 84 ? 31.713 -14.028 -39.706 1.00 43.16 84 VAL A CA 1
ATOM 666 C C . VAL A 1 84 ? 31.775 -15.496 -39.313 1.00 41.73 84 VAL A C 1
ATOM 667 O O . VAL A 1 84 ? 31.453 -15.866 -38.182 1.00 41.83 84 VAL A O 1
ATOM 671 N N . ALA A 1 85 ? 32.214 -16.323 -40.252 1.00 40.61 85 ALA A N 1
ATOM 672 C CA . ALA A 1 85 ? 32.239 -17.738 -40.041 1.00 40.03 85 ALA A CA 1
ATOM 673 C C . ALA A 1 85 ? 33.085 -18.047 -38.815 1.00 39.46 85 ALA A C 1
ATOM 674 O O . ALA A 1 85 ? 32.593 -18.681 -37.875 1.00 39.55 85 ALA A O 1
ATOM 676 N N . GLU A 1 86 ? 34.328 -17.565 -38.798 1.00 39.47 86 GLU A N 1
ATOM 677 C CA . GLU A 1 86 ? 35.183 -17.683 -37.616 1.00 40.21 86 GLU A CA 1
ATOM 678 C C . GLU A 1 86 ? 34.549 -17.009 -36.394 1.00 40.37 86 GLU A C 1
ATOM 679 O O . GLU A 1 86 ? 34.323 -17.679 -35.384 1.00 40.79 86 GLU A O 1
ATOM 693 N N . LYS A 1 88 ? 31.698 -16.585 -35.361 1.00 41.32 88 LYS A N 1
ATOM 694 C CA . LYS A 1 88 ? 30.710 -17.488 -34.787 1.00 41.86 88 LYS A CA 1
ATOM 695 C C . LYS A 1 88 ? 31.336 -18.789 -34.344 1.00 41.20 88 LYS A C 1
ATOM 696 O O . LYS A 1 88 ? 31.009 -19.298 -33.275 1.00 40.80 88 LYS A O 1
ATOM 702 N N . ALA A 1 89 ? 32.258 -19.305 -35.150 1.00 41.19 89 ALA A N 1
ATOM 703 C CA . ALA A 1 89 ? 33.020 -20.487 -34.771 1.00 41.54 89 ALA A CA 1
ATOM 704 C C . ALA A 1 89 ? 33.583 -20.415 -33.351 1.00 42.57 89 ALA A C 1
ATOM 705 O O . ALA A 1 89 ? 33.564 -21.409 -32.632 1.00 43.40 89 ALA A O 1
ATOM 707 N N . ASN A 1 90 ? 34.058 -19.236 -32.942 1.00 42.60 90 ASN A N 1
ATOM 708 C CA . ASN A 1 90 ? 34.687 -19.051 -31.632 1.00 42.20 90 ASN A CA 1
ATOM 709 C C . ASN A 1 90 ? 33.680 -18.668 -30.540 1.00 43.45 90 ASN A C 1
ATOM 710 O O . ASN A 1 90 ? 34.018 -18.591 -29.357 1.00 44.34 90 ASN A O 1
ATOM 715 N N . GLY A 1 91 ? 32.438 -18.414 -30.926 1.00 43.22 91 GLY A N 1
ATOM 716 C CA . GLY A 1 91 ? 31.413 -18.152 -29.933 1.00 42.21 91 GLY A CA 1
ATOM 717 C C . GLY A 1 91 ? 31.175 -16.674 -29.760 1.00 41.18 91 GLY A C 1
ATOM 718 O O . GLY A 1 91 ? 30.703 -16.228 -28.709 1.00 41.88 91 GLY A O 1
ATOM 719 N N . PHE A 1 92 ? 31.468 -15.904 -30.789 1.00 39.09 92 PHE A N 1
ATOM 720 C CA . PHE A 1 92 ? 31.198 -14.490 -30.707 1.00 38.27 92 PHE A CA 1
ATOM 721 C C . PHE A 1 92 ? 29.880 -14.191 -31.336 1.00 38.73 92 PHE A C 1
ATOM 722 O O . PHE A 1 92 ? 29.585 -14.706 -32.404 1.00 40.01 92 PHE A O 1
ATOM 730 N N . LYS A 1 93 ? 29.071 -13.380 -30.686 1.00 38.65 93 LYS A N 1
ATOM 731 C CA . LYS A 1 93 ? 28.041 -12.648 -31.418 1.00 40.55 93 LYS A CA 1
ATOM 732 C C . LYS A 1 93 ? 28.686 -11.920 -32.626 1.00 40.89 93 LYS A C 1
ATOM 733 O O . LYS A 1 93 ? 29.661 -11.183 -32.463 1.00 40.69 93 LYS A O 1
ATOM 739 N N . ALA A 1 94 ? 28.167 -12.183 -33.830 1.00 40.40 94 ALA A N 1
ATOM 740 C CA . ALA A 1 94 ? 28.561 -11.476 -35.032 1.00 39.48 94 ALA A CA 1
ATOM 741 C C . ALA A 1 94 ? 27.823 -10.157 -35.073 1.00 40.13 94 ALA A C 1
ATOM 742 O O . ALA A 1 94 ? 26.593 -10.113 -35.156 1.00 40.71 94 ALA A O 1
ATOM 744 N N . ILE A 1 95 ? 28.576 -9.074 -35.021 1.00 40.41 95 ILE A N 1
ATOM 745 C CA . ILE A 1 95 ? 28.005 -7.751 -34.998 1.00 41.35 95 ILE A CA 1
ATOM 746 C C . ILE A 1 95 ? 28.610 -6.955 -36.132 1.00 41.78 95 ILE A C 1
ATOM 747 O O . ILE A 1 95 ? 29.793 -7.111 -36.417 1.00 41.78 95 ILE A O 1
ATOM 752 N N . CYS A 1 96 ? 27.807 -6.108 -36.779 1.00 42.02 96 CYS A N 1
ATOM 753 C CA . CYS A 1 96 ? 28.305 -5.320 -37.915 1.00 42.33 96 CYS A CA 1
ATOM 754 C C . CYS A 1 96 ? 27.728 -3.893 -38.088 1.00 42.16 96 CYS A C 1
ATOM 755 O O . CYS A 1 96 ? 26.551 -3.630 -37.810 1.00 42.66 96 CYS A O 1
ATOM 758 N N . THR A 1 97 ? 28.578 -2.987 -38.554 1.00 41.08 97 THR A N 1
ATOM 759 C CA . THR A 1 97 ? 28.181 -1.616 -38.848 1.00 40.56 97 THR A CA 1
ATOM 760 C C . THR A 1 97 ? 28.129 -1.384 -40.354 1.00 40.72 97 THR A C 1
ATOM 761 O O . THR A 1 97 ? 29.178 -1.311 -41.028 1.00 40.56 97 THR A O 1
ATOM 765 N N . PRO A 1 98 ? 26.910 -1.239 -40.881 1.00 40.32 98 PRO A N 1
ATOM 766 C CA . PRO A 1 98 ? 26.705 -0.899 -42.267 1.00 40.79 98 PRO A CA 1
ATOM 767 C C . PRO A 1 98 ? 26.821 0.604 -42.427 1.00 42.82 98 PRO A C 1
ATOM 768 O O . PRO A 1 98 ? 26.496 1.351 -41.515 1.00 43.87 98 PRO A O 1
ATOM 772 N N . PHE A 1 99 ? 27.240 1.074 -43.584 1.00 44.29 99 PHE A N 1
ATOM 773 C CA . PHE A 1 99 ? 27.208 2.516 -43.802 1.00 45.35 99 PHE A CA 1
ATOM 774 C C . PHE A 1 99 ? 26.323 2.838 -44.980 1.00 46.63 99 PHE A C 1
ATOM 775 O O . PHE A 1 99 ? 25.949 4.000 -45.156 1.00 46.88 99 PHE A O 1
ATOM 783 N N . ASP A 1 100 ? 25.996 1.791 -45.757 1.00 47.41 100 ASP A N 1
ATOM 784 C CA . ASP A 1 100 ? 25.172 1.845 -46.982 1.00 48.41 100 ASP A CA 1
ATOM 785 C C . ASP A 1 100 ? 23.877 1.144 -46.719 1.00 48.57 100 ASP A C 1
ATOM 786 O O . ASP A 1 100 ? 23.825 0.262 -45.871 1.00 49.46 100 ASP A O 1
ATOM 791 N N . GLU A 1 101 ? 22.858 1.444 -47.514 1.00 47.70 101 GLU A N 1
ATOM 792 C CA . GLU A 1 101 ? 21.671 0.616 -47.495 1.00 47.21 101 GLU A CA 1
ATOM 793 C C . GLU A 1 101 ? 22.047 -0.763 -47.962 1.00 46.25 101 GLU A C 1
ATOM 794 O O . GLU A 1 101 ? 21.735 -1.748 -47.303 1.00 46.15 101 GLU A O 1
ATOM 800 N N . GLU A 1 102 ? 22.762 -0.825 -49.075 1.00 46.25 102 GLU A N 1
ATOM 801 C CA . GLU A 1 102 ? 23.194 -2.106 -49.642 1.00 46.69 102 GLU A CA 1
ATOM 802 C C . GLU A 1 102 ? 23.978 -2.950 -48.642 1.00 45.50 102 GLU A C 1
ATOM 803 O O . GLU A 1 102 ? 23.982 -4.174 -48.757 1.00 45.90 102 GLU A O 1
ATOM 809 N N . SER A 1 103 ? 24.641 -2.314 -47.676 1.00 44.01 103 SER A N 1
ATOM 810 C CA . SER A 1 103 ? 25.410 -3.078 -46.696 1.00 43.76 103 SER A CA 1
ATOM 811 C C . SER A 1 103 ? 24.492 -3.706 -45.653 1.00 43.11 103 SER A C 1
ATOM 812 O O . SER A 1 103 ? 24.791 -4.763 -45.105 1.00 42.42 103 SER A O 1
ATOM 815 N N . VAL A 1 104 ? 23.361 -3.066 -45.400 1.00 43.58 104 VAL A N 1
ATOM 816 C CA . VAL A 1 104 ? 22.335 -3.700 -44.596 1.00 45.24 104 VAL A CA 1
ATOM 817 C C . VAL A 1 104 ? 21.876 -4.997 -45.278 1.00 46.78 104 VAL A C 1
ATOM 818 O O . VAL A 1 104 ? 21.762 -6.041 -44.619 1.00 46.88 104 VAL A O 1
ATOM 822 N N . ASP A 1 105 ? 21.611 -4.921 -46.587 1.00 47.59 105 ASP A N 1
ATOM 823 C CA . ASP A 1 105 ? 21.168 -6.078 -47.346 1.00 48.43 105 ASP A CA 1
ATOM 824 C C . ASP A 1 105 ? 22.147 -7.188 -47.099 1.00 47.86 105 ASP A C 1
ATOM 825 O O . ASP A 1 105 ? 21.767 -8.318 -46.751 1.00 48.15 105 ASP A O 1
ATOM 830 N N . LEU A 1 106 ? 23.416 -6.831 -47.249 1.00 46.89 106 LEU A N 1
ATOM 831 C CA . LEU A 1 106 ? 24.503 -7.746 -47.092 1.00 46.79 106 LEU A CA 1
ATOM 832 C C . LEU A 1 106 ? 24.544 -8.325 -45.674 1.00 47.91 106 LEU A C 1
ATOM 833 O O . LEU A 1 106 ? 24.672 -9.553 -45.500 1.00 49.08 106 LEU A O 1
ATOM 838 N N . ILE A 1 107 ? 24.442 -7.458 -44.661 1.00 46.98 107 ILE A N 1
ATOM 839 C CA . ILE A 1 107 ? 24.392 -7.940 -43.287 1.00 46.74 107 ILE A CA 1
ATOM 840 C C . ILE A 1 107 ? 23.363 -9.056 -43.135 1.00 46.40 107 ILE A C 1
ATOM 841 O O . ILE A 1 107 ? 23.634 -10.015 -42.442 1.00 46.27 107 ILE A O 1
ATOM 846 N N . GLU A 1 108 ? 22.207 -8.929 -43.792 1.00 46.65 108 GLU A N 1
ATOM 847 C CA . GLU A 1 108 ? 21.151 -9.949 -43.756 1.00 47.57 108 GLU A CA 1
ATOM 848 C C . GLU A 1 108 ? 21.625 -11.301 -44.321 1.00 47.14 108 GLU A C 1
ATOM 849 O O . GLU A 1 108 ? 21.478 -12.363 -43.671 1.00 46.96 108 GLU A O 1
ATOM 855 N N . ALA A 1 109 ? 22.183 -11.245 -45.528 1.00 46.16 109 ALA A N 1
ATOM 856 C CA . ALA A 1 109 ? 22.710 -12.424 -46.195 1.00 46.17 109 ALA A CA 1
ATOM 857 C C . ALA A 1 109 ? 23.718 -13.210 -45.339 1.00 46.25 109 ALA A C 1
ATOM 858 O O . ALA A 1 109 ? 23.773 -14.465 -45.372 1.00 46.01 109 ALA A O 1
ATOM 860 N N . HIS A 1 110 ? 24.508 -12.466 -44.570 1.00 45.57 110 HIS A N 1
ATOM 861 C CA . HIS A 1 110 ? 25.566 -13.059 -43.804 1.00 44.44 110 HIS A CA 1
ATOM 862 C C . HIS A 1 110 ? 25.061 -13.631 -42.501 1.00 43.84 110 HIS A C 1
ATOM 863 O O . HIS A 1 110 ? 25.788 -14.321 -41.798 1.00 43.95 110 HIS A O 1
ATOM 870 N N . GLY A 1 111 ? 23.797 -13.388 -42.191 1.00 43.98 111 GLY A N 1
ATOM 871 C CA . GLY A 1 111 ? 23.229 -13.858 -40.915 1.00 44.18 111 GLY A CA 1
ATOM 872 C C . GLY A 1 111 ? 23.947 -13.269 -39.704 1.00 43.42 111 GLY A C 1
ATOM 873 O O . GLY A 1 111 ? 24.181 -13.949 -38.698 1.00 42.63 111 GLY A O 1
ATOM 874 N N . ILE A 1 112 ? 24.307 -11.994 -39.822 1.00 43.45 112 ILE A N 1
ATOM 875 C CA . ILE A 1 112 ? 24.830 -11.226 -38.709 1.00 43.92 112 ILE A CA 1
ATOM 876 C C . ILE A 1 112 ? 23.683 -10.996 -37.730 1.00 44.62 112 ILE A C 1
ATOM 877 O O . ILE A 1 112 ? 22.572 -10.759 -38.160 1.00 45.34 112 ILE A O 1
ATOM 882 N N . GLU A 1 113 ? 23.962 -11.083 -36.429 1.00 44.76 113 GLU A N 1
ATOM 883 C CA . GLU A 1 113 ? 22.947 -11.027 -35.371 1.00 44.38 113 GLU A CA 1
ATOM 884 C C . GLU A 1 113 ? 22.540 -9.622 -34.963 1.00 43.32 113 GLU A C 1
ATOM 885 O O . GLU A 1 113 ? 21.391 -9.432 -34.553 1.00 44.22 113 GLU A O 1
ATOM 891 N N . ILE A 1 114 ? 23.463 -8.659 -35.061 1.00 41.24 114 ILE A N 1
ATOM 892 C CA . ILE A 1 114 ? 23.257 -7.275 -34.562 1.00 39.99 114 ILE A CA 1
ATOM 893 C C . ILE A 1 114 ? 23.793 -6.117 -35.477 1.00 39.03 114 ILE A C 1
ATOM 894 O O . ILE A 1 114 ? 24.792 -6.274 -36.207 1.00 39.09 114 ILE A O 1
ATOM 899 N N . ILE A 1 115 ? 23.130 -4.964 -35.419 1.00 38.39 115 ILE A N 1
ATOM 900 C CA . ILE A 1 115 ? 23.517 -3.798 -36.209 1.00 39.39 115 ILE A CA 1
ATOM 901 C C . ILE A 1 115 ? 24.099 -2.668 -35.365 1.00 39.14 115 ILE A C 1
ATOM 902 O O . ILE A 1 115 ? 23.397 -2.097 -34.545 1.00 39.88 115 ILE A O 1
ATOM 907 N N . LYS A 1 116 ? 25.370 -2.328 -35.547 1.00 38.68 116 LYS A N 1
ATOM 908 C CA . LYS A 1 116 ? 25.831 -1.086 -34.920 1.00 39.28 116 LYS A CA 1
ATOM 909 C C . LYS A 1 116 ? 25.568 0.056 -35.863 1.00 39.68 116 LYS A C 1
ATOM 910 O O . LYS A 1 116 ? 25.798 -0.064 -37.058 1.00 41.07 116 LYS A O 1
ATOM 916 N N . ILE A 1 117 ? 25.060 1.152 -35.338 1.00 38.21 117 ILE A N 1
ATOM 917 C CA . ILE A 1 117 ? 25.079 2.393 -36.067 1.00 38.12 117 ILE A CA 1
ATOM 918 C C . ILE A 1 117 ? 26.280 3.243 -35.627 1.00 38.89 117 ILE A C 1
ATOM 919 O O . ILE A 1 117 ? 26.407 3.583 -34.448 1.00 40.91 117 ILE A O 1
ATOM 924 N N . ALA A 1 118 ? 27.154 3.606 -36.548 1.00 37.93 118 ALA A N 1
ATOM 925 C CA . ALA A 1 118 ? 28.238 4.517 -36.207 1.00 38.02 118 ALA A CA 1
ATOM 926 C C . ALA A 1 118 ? 27.724 5.928 -35.903 1.00 38.97 118 ALA A C 1
ATOM 927 O O . ALA A 1 118 ? 26.649 6.330 -36.348 1.00 39.83 118 ALA A O 1
ATOM 929 N N . SER A 1 119 ? 28.510 6.694 -35.167 1.00 39.06 119 SER A N 1
ATOM 930 C CA . SER A 1 119 ? 28.098 8.027 -34.763 1.00 40.13 119 SER A CA 1
ATOM 931 C C . SER A 1 119 ? 27.921 8.931 -35.954 1.00 41.14 119 SER A C 1
ATOM 932 O O . SER A 1 119 ? 27.161 9.888 -35.886 1.00 41.77 119 SER A O 1
ATOM 935 N N . CYS A 1 120 ? 28.653 8.646 -37.031 1.00 41.89 120 CYS A N 1
ATOM 936 C CA . CYS A 1 120 ? 28.633 9.477 -38.249 1.00 42.15 120 CYS A CA 1
ATOM 937 C C . CYS A 1 120 ? 27.341 9.259 -39.011 1.00 43.47 120 CYS A C 1
ATO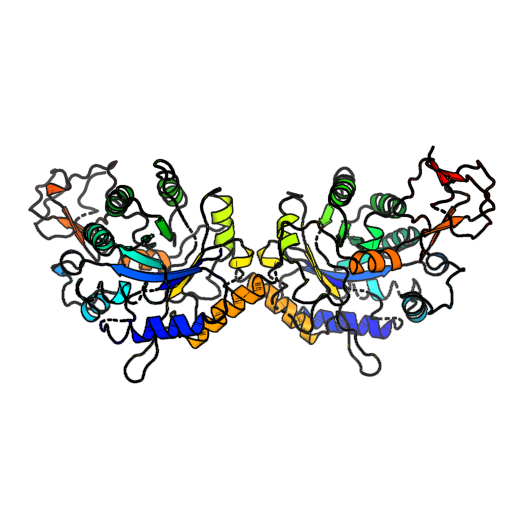M 938 O O . CYS A 1 120 ? 26.776 10.204 -39.601 1.00 44.55 120 CYS A O 1
ATOM 941 N N . SER A 1 121 ? 26.862 8.015 -38.978 1.00 42.92 121 SER A N 1
ATOM 942 C CA . SER A 1 121 ? 25.615 7.663 -39.619 1.00 42.27 121 SER A CA 1
ATOM 943 C C . SER A 1 121 ? 24.469 7.833 -38.655 1.00 42.87 121 SER A C 1
ATOM 944 O O . SER A 1 121 ? 23.336 7.482 -38.993 1.00 43.47 121 SER A O 1
ATOM 947 N N . PHE A 1 122 ? 24.732 8.328 -37.447 1.00 42.75 122 PHE A N 1
ATOM 948 C CA . PHE A 1 122 ? 23.653 8.389 -36.479 1.00 43.52 122 PHE A CA 1
ATOM 949 C C . PHE A 1 122 ? 22.446 9.102 -37.070 1.00 44.74 122 PHE A C 1
ATOM 950 O O . PHE A 1 122 ? 21.347 8.628 -36.912 1.00 45.80 122 PHE A O 1
ATOM 958 N N . THR A 1 123 ? 22.642 10.203 -37.786 1.00 45.06 123 THR A N 1
ATOM 959 C CA . THR A 1 123 ? 21.502 10.922 -38.374 1.00 45.33 123 THR A CA 1
ATOM 960 C C . THR A 1 123 ? 21.364 10.743 -39.896 1.00 45.64 123 THR A C 1
ATOM 961 O O . THR A 1 123 ? 20.647 11.483 -40.565 1.00 45.58 123 THR A O 1
ATOM 965 N N . ASP A 1 124 ? 22.068 9.763 -40.433 1.00 46.01 124 ASP A N 1
ATOM 966 C CA . ASP A 1 124 ? 21.974 9.405 -41.835 1.00 46.79 124 ASP A CA 1
ATOM 967 C C . ASP A 1 124 ? 20.591 8.717 -42.044 1.00 46.56 124 ASP A C 1
ATOM 968 O O . ASP A 1 124 ? 20.481 7.478 -42.181 1.00 46.77 124 ASP A O 1
ATOM 973 N N . TRP A 1 125 ? 19.553 9.559 -42.062 1.00 45.06 125 TRP A N 1
ATOM 974 C CA . TRP A 1 125 ? 18.143 9.147 -42.036 1.00 44.08 125 TRP A CA 1
ATOM 975 C C . TRP A 1 125 ? 17.752 8.054 -43.009 1.00 43.76 125 TRP A C 1
ATOM 976 O O . TRP A 1 125 ? 17.099 7.084 -42.625 1.00 43.74 125 TRP A O 1
ATOM 987 N N . PRO A 1 126 ? 18.142 8.207 -44.278 1.00 43.58 126 PRO A N 1
ATOM 988 C CA . PRO A 1 126 ? 17.866 7.138 -45.231 1.00 43.54 126 PRO A CA 1
ATOM 989 C C . PRO A 1 126 ? 18.460 5.819 -44.764 1.00 44.18 126 PRO A C 1
ATOM 990 O O . PRO A 1 126 ? 17.834 4.772 -44.965 1.00 45.36 126 PRO A O 1
ATOM 994 N N . LEU A 1 127 ? 19.651 5.854 -44.159 1.00 43.20 127 LEU A N 1
ATOM 995 C CA . LEU A 1 127 ? 20.271 4.622 -43.683 1.00 42.63 127 LEU A CA 1
ATOM 996 C C . LEU A 1 127 ? 19.461 4.041 -42.544 1.00 43.64 127 LEU A C 1
ATOM 997 O O . LEU A 1 127 ? 19.343 2.813 -42.433 1.00 43.54 127 LEU A O 1
ATOM 1002 N N . LEU A 1 128 ? 18.915 4.924 -41.704 1.00 44.47 128 LEU A N 1
ATOM 1003 C CA . LEU A 1 128 ? 18.104 4.491 -40.567 1.00 45.03 128 LEU A CA 1
ATOM 1004 C C . LEU A 1 128 ? 16.809 3.848 -41.035 1.00 44.68 128 LEU A C 1
ATOM 1005 O O . LEU A 1 128 ? 16.417 2.802 -40.518 1.00 44.65 128 LEU A O 1
ATOM 1010 N N . GLU A 1 129 ? 16.153 4.468 -42.009 1.00 44.64 129 GLU A N 1
ATOM 1011 C CA . GLU A 1 129 ? 14.964 3.875 -42.594 1.00 45.57 129 GLU A CA 1
ATOM 1012 C C . GLU A 1 129 ? 15.282 2.448 -43.017 1.00 45.01 129 GLU A C 1
ATOM 1013 O O . GLU A 1 129 ? 14.553 1.537 -42.650 1.00 45.02 129 GLU A O 1
ATOM 1019 N N . ARG A 1 130 ? 16.392 2.243 -43.734 1.00 44.76 130 ARG A N 1
ATOM 1020 C CA . ARG A 1 130 ? 16.755 0.893 -44.182 1.00 44.56 130 ARG A CA 1
ATOM 1021 C C . ARG A 1 130 ? 16.964 -0.065 -43.042 1.00 45.58 130 ARG A C 1
ATOM 1022 O O . ARG A 1 130 ? 16.642 -1.252 -43.191 1.00 46.78 130 ARG A O 1
ATOM 1030 N N . ILE A 1 131 ? 17.492 0.437 -41.923 1.00 44.35 131 ILE A N 1
ATOM 1031 C CA . ILE A 1 131 ? 17.785 -0.401 -40.756 1.00 43.05 131 ILE A CA 1
ATOM 1032 C C . ILE A 1 131 ? 16.500 -0.752 -40.023 1.00 42.74 131 ILE A C 1
ATOM 1033 O O . ILE A 1 131 ? 16.310 -1.872 -39.562 1.00 41.54 131 ILE A O 1
ATOM 1038 N N . ALA A 1 132 ? 15.626 0.237 -39.918 1.00 44.33 132 ALA A N 1
ATOM 1039 C CA . ALA A 1 132 ? 14.347 0.070 -39.231 1.00 46.06 132 ALA A CA 1
ATOM 1040 C C . ALA A 1 132 ? 13.532 -1.043 -39.859 1.00 47.60 132 ALA A C 1
ATOM 1041 O O . ALA A 1 132 ? 12.888 -1.790 -39.169 1.00 47.62 132 ALA A O 1
ATOM 1043 N N . ARG A 1 133 ? 13.563 -1.154 -41.175 1.00 49.47 133 ARG A N 1
ATOM 1044 C CA . ARG A 1 133 ? 12.822 -2.215 -41.814 1.00 51.72 133 ARG A CA 1
ATOM 1045 C C . ARG A 1 133 ? 13.537 -3.560 -41.685 1.00 52.60 133 ARG A C 1
ATOM 1046 O O . ARG A 1 133 ? 13.217 -4.498 -42.377 1.00 53.01 133 ARG A O 1
ATOM 1054 N N . SER A 1 134 ? 14.494 -3.645 -40.771 1.00 53.67 134 SER A N 1
ATOM 1055 C CA . SER A 1 134 ? 15.205 -4.892 -40.512 1.00 55.28 134 SER A CA 1
ATOM 1056 C C . SER A 1 134 ? 14.602 -5.466 -39.247 1.00 56.94 134 SER A C 1
ATOM 1057 O O . SER A 1 134 ? 13.724 -4.840 -38.672 1.00 57.90 134 SER A O 1
ATOM 1060 N N . ASP A 1 135 ? 15.039 -6.636 -38.793 1.00 57.53 135 ASP A N 1
ATOM 1061 C CA . ASP A 1 135 ? 14.443 -7.192 -37.563 1.00 58.36 135 ASP A CA 1
ATOM 1062 C C . ASP A 1 135 ? 15.468 -7.672 -36.501 1.00 57.71 135 ASP A C 1
ATOM 1063 O O . ASP A 1 135 ? 15.225 -8.577 -35.679 1.00 58.09 135 ASP A O 1
ATOM 1068 N N . LYS A 1 136 ? 16.611 -7.005 -36.512 1.00 56.20 136 LYS A N 1
ATOM 1069 C CA . LYS A 1 136 ? 17.685 -7.281 -35.572 1.00 54.14 136 LYS A CA 1
ATOM 1070 C C . LYS A 1 136 ? 17.840 -6.143 -34.565 1.00 51.63 136 LYS A C 1
ATOM 1071 O O . LYS A 1 136 ? 17.491 -4.987 -34.843 1.00 51.31 136 LYS A O 1
ATOM 1077 N N . PRO A 1 137 ? 18.372 -6.473 -33.387 1.00 48.93 137 PRO A N 1
ATOM 1078 C CA . PRO A 1 137 ? 18.718 -5.500 -32.357 1.00 47.36 137 PRO A CA 1
ATOM 1079 C C . PRO A 1 137 ? 19.642 -4.396 -32.881 1.00 45.54 137 PRO A C 1
ATOM 1080 O O . PRO A 1 137 ? 20.375 -4.598 -33.851 1.00 44.68 137 PRO A O 1
ATOM 1084 N N . VAL A 1 138 ? 19.609 -3.232 -32.241 1.00 44.66 138 VAL A N 1
ATOM 1085 C CA . VAL A 1 138 ? 20.409 -2.096 -32.722 1.00 43.21 138 VAL A CA 1
ATOM 1086 C C . VAL A 1 138 ? 21.219 -1.461 -31.604 1.00 42.98 138 VAL A C 1
ATOM 1087 O O . VAL A 1 138 ? 20.760 -1.303 -30.456 1.00 44.33 138 VAL A O 1
ATOM 1091 N N . VAL A 1 139 ? 22.440 -1.107 -31.965 1.00 40.82 139 VAL A N 1
ATOM 1092 C CA . VAL A 1 139 ? 23.380 -0.495 -31.069 1.00 38.59 139 VAL A CA 1
ATOM 1093 C C . VAL A 1 139 ? 23.844 0.788 -31.762 1.00 37.77 139 VAL A C 1
ATOM 1094 O O . VAL A 1 139 ? 24.439 0.744 -32.850 1.00 38.25 139 VAL A O 1
ATOM 1098 N N . ALA A 1 140 ? 23.570 1.925 -31.143 1.00 35.68 140 ALA A N 1
ATOM 1099 C CA . ALA A 1 140 ? 23.754 3.185 -31.812 1.00 34.10 140 ALA A CA 1
ATOM 1100 C C . ALA A 1 140 ? 24.754 4.046 -31.071 1.00 33.56 140 ALA A C 1
ATOM 1101 O O . ALA A 1 140 ? 24.709 4.181 -29.863 1.00 33.03 140 ALA A O 1
ATOM 1103 N N . SER A 1 141 ? 25.701 4.616 -31.779 1.00 34.85 141 SER A N 1
ATOM 1104 C CA . SER A 1 141 ? 26.647 5.447 -31.055 1.00 36.50 141 SER A CA 1
ATOM 1105 C C . SER A 1 141 ? 26.276 6.870 -31.299 1.00 37.21 141 SER A C 1
ATOM 1106 O O . SER A 1 141 ? 25.776 7.195 -32.367 1.00 37.79 141 SER A O 1
ATOM 1109 N N . THR A 1 142 ? 26.586 7.720 -30.340 1.00 37.08 142 THR A N 1
ATOM 1110 C CA . THR A 1 142 ? 26.002 9.049 -30.288 1.00 36.64 142 THR A CA 1
ATOM 1111 C C . THR A 1 142 ? 27.044 10.225 -30.187 1.00 35.25 142 THR A C 1
ATOM 1112 O O . THR A 1 142 ? 26.668 11.364 -29.923 1.00 35.92 142 THR A O 1
ATOM 1116 N N . ALA A 1 143 ? 28.330 9.975 -30.416 1.00 33.26 143 ALA A N 1
ATOM 1117 C CA . ALA A 1 143 ? 29.308 11.072 -30.399 1.00 32.91 143 ALA A CA 1
ATOM 1118 C C . ALA A 1 143 ? 28.845 12.368 -31.089 1.00 35.01 143 ALA A C 1
ATOM 1119 O O . ALA A 1 143 ? 28.484 12.377 -32.245 1.00 35.49 143 ALA A O 1
ATOM 1121 N N . GLY A 1 144 ? 28.849 13.474 -30.368 1.00 37.07 144 GLY A N 1
ATOM 1122 C CA . GLY A 1 144 ? 28.416 14.745 -30.937 1.00 38.55 144 GLY A CA 1
ATOM 1123 C C . GLY A 1 144 ? 27.016 14.745 -31.532 1.00 40.50 144 GLY A C 1
ATOM 1124 O O . GLY A 1 144 ? 26.737 15.540 -32.442 1.00 41.85 144 GLY A O 1
ATOM 1125 N N . ALA A 1 145 ? 26.138 13.864 -31.052 1.00 40.18 145 ALA A N 1
ATOM 1126 C CA . ALA A 1 145 ? 24.743 13.897 -31.483 1.00 39.99 145 ALA A CA 1
ATOM 1127 C C . ALA A 1 145 ? 24.029 14.910 -30.627 1.00 41.25 145 ALA A C 1
ATOM 1128 O O . ALA A 1 145 ? 24.237 14.946 -29.412 1.00 41.54 145 ALA A O 1
ATOM 1130 N N . ARG A 1 146 ? 23.178 15.724 -31.234 1.00 42.27 146 ARG A N 1
ATOM 1131 C CA . ARG A 1 146 ? 22.292 16.574 -30.450 1.00 43.72 146 ARG A CA 1
ATOM 1132 C C . ARG A 1 146 ? 21.285 15.726 -29.665 1.00 44.29 146 ARG A C 1
ATOM 1133 O O . ARG A 1 146 ? 20.901 14.632 -30.099 1.00 43.10 146 ARG A O 1
ATOM 1141 N N . ARG A 1 147 ? 20.884 16.238 -28.500 1.00 46.04 147 ARG A N 1
ATOM 1142 C CA . ARG A 1 147 ? 19.815 15.656 -27.689 1.00 47.28 147 ARG A CA 1
ATOM 1143 C C . ARG A 1 147 ? 18.533 15.454 -28.522 1.00 47.77 147 ARG A C 1
ATOM 1144 O O . ARG A 1 147 ? 17.979 14.357 -28.562 1.00 48.25 147 ARG A O 1
ATOM 1152 N N . GLU A 1 148 ? 18.089 16.508 -29.201 1.00 47.41 148 GLU A N 1
ATOM 1153 C CA . GLU A 1 148 ? 16.914 16.442 -30.066 1.00 47.88 148 GLU A CA 1
ATOM 1154 C C . GLU A 1 148 ? 17.005 15.308 -31.117 1.00 47.55 148 GLU A C 1
ATOM 1155 O O . GLU A 1 148 ? 16.003 14.642 -31.413 1.00 47.88 148 GLU A O 1
ATOM 1161 N N . ASP A 1 149 ? 18.200 15.066 -31.644 1.00 46.05 149 ASP A N 1
ATOM 1162 C CA . ASP A 1 149 ? 18.389 13.981 -32.595 1.00 45.39 149 ASP A CA 1
ATOM 1163 C C . ASP A 1 149 ? 18.336 12.592 -31.981 1.00 45.12 149 ASP A C 1
ATOM 1164 O O . ASP A 1 149 ? 17.833 11.666 -32.617 1.00 45.68 149 ASP A O 1
ATOM 1169 N N . ILE A 1 150 ? 18.897 12.442 -30.782 1.00 44.23 150 ILE A N 1
ATOM 1170 C CA . ILE A 1 150 ? 19.022 11.143 -30.135 1.00 43.70 150 ILE A CA 1
ATOM 1171 C C . ILE A 1 150 ? 17.661 10.801 -29.642 1.00 44.32 150 ILE A C 1
ATOM 1172 O O . ILE A 1 150 ? 17.233 9.657 -29.707 1.00 44.53 150 ILE A O 1
ATOM 1177 N N . ASP A 1 151 ? 16.987 11.819 -29.127 1.00 44.94 151 ASP A N 1
ATOM 1178 C CA . ASP A 1 151 ? 15.555 11.753 -28.893 1.00 45.06 151 ASP A CA 1
ATOM 1179 C C . ASP A 1 151 ? 14.782 11.274 -30.111 1.00 44.60 151 ASP A C 1
ATOM 1180 O O . ASP A 1 151 ? 13.986 10.351 -29.980 1.00 45.41 151 ASP A O 1
ATOM 1185 N N . LYS A 1 152 ? 14.986 11.884 -31.279 1.00 43.65 152 LYS A N 1
ATOM 1186 C CA . LYS A 1 152 ? 14.201 11.472 -32.437 1.00 44.49 152 LYS A CA 1
ATOM 1187 C C . LYS A 1 152 ? 14.472 10.007 -32.689 1.00 43.80 152 LYS A C 1
ATOM 1188 O O . LYS A 1 152 ? 13.530 9.193 -32.794 1.00 43.94 152 LYS A O 1
ATOM 1194 N N . VAL A 1 153 ? 15.762 9.683 -32.736 1.00 41.66 153 VAL A N 1
ATOM 1195 C CA . VAL A 1 153 ? 16.199 8.353 -33.054 1.00 40.71 153 VAL A CA 1
ATOM 1196 C C . VAL A 1 153 ? 15.734 7.317 -32.026 1.00 40.34 153 VAL A C 1
ATOM 1197 O O . VAL A 1 153 ? 15.276 6.244 -32.401 1.00 40.20 153 VAL A O 1
ATOM 1201 N N . VAL A 1 154 ? 15.854 7.637 -30.741 1.00 39.78 154 VAL A N 1
ATOM 1202 C CA . VAL A 1 154 ? 15.393 6.721 -29.717 1.00 40.10 154 VAL A CA 1
ATOM 1203 C C . VAL A 1 154 ? 13.906 6.493 -29.887 1.00 39.99 154 VAL A C 1
ATOM 1204 O O . VAL A 1 154 ? 13.481 5.393 -30.191 1.00 40.79 154 VAL A O 1
ATOM 1208 N N . SER A 1 155 ? 13.134 7.552 -29.720 1.00 39.45 155 SER A N 1
ATOM 1209 C CA . SER A 1 155 ? 11.699 7.505 -29.865 1.00 39.77 155 SER A CA 1
ATOM 1210 C C . SER A 1 155 ? 11.282 6.687 -31.094 1.00 40.48 155 SER A C 1
ATOM 1211 O O . SER A 1 155 ? 10.471 5.773 -30.996 1.00 40.95 155 SER A O 1
ATOM 1214 N N . PHE A 1 156 ? 11.877 6.990 -32.234 1.00 40.79 156 PHE A N 1
ATOM 1215 C CA . PHE A 1 156 ? 11.451 6.388 -33.470 1.00 42.23 156 PHE A CA 1
ATOM 1216 C C . PHE A 1 156 ? 11.725 4.898 -33.512 1.00 43.18 156 PHE A C 1
ATOM 1217 O O . PHE A 1 156 ? 10.878 4.143 -33.943 1.00 43.29 156 PHE A O 1
ATOM 1233 N N . LEU A 1 158 ? 12.101 3.035 -30.724 1.00 45.42 158 LEU A N 1
ATOM 1234 C CA . LEU A 1 158 ? 11.387 2.379 -29.619 1.00 45.75 158 LEU A CA 1
ATOM 1235 C C . LEU A 1 158 ? 9.932 2.152 -29.976 1.00 48.93 158 LEU A C 1
ATOM 1236 O O . LEU A 1 158 ? 9.298 1.170 -29.560 1.00 49.28 158 LEU A O 1
ATOM 1241 N N . HIS A 1 159 ? 9.391 3.116 -30.706 1.00 51.13 159 HIS A N 1
ATOM 1242 C CA . HIS A 1 159 ? 8.093 2.976 -31.281 1.00 53.30 159 HIS A CA 1
ATOM 1243 C C . HIS A 1 159 ? 8.347 2.163 -32.527 1.00 55.80 159 HIS A C 1
ATOM 1244 O O . HIS A 1 159 ? 9.194 2.538 -33.344 1.00 56.89 159 HIS A O 1
ATOM 1251 N N . ARG A 1 160 ? 7.635 1.053 -32.682 1.00 56.14 160 ARG A N 1
ATOM 1252 C CA . ARG A 1 160 ? 8.042 0.043 -33.667 1.00 56.57 160 ARG A CA 1
ATOM 1253 C C . ARG A 1 160 ? 9.070 -0.947 -33.062 1.00 54.90 160 ARG A C 1
ATOM 1254 O O . ARG A 1 160 ? 9.797 -1.654 -33.766 1.00 54.70 160 ARG A O 1
ATOM 1262 N N . GLY A 1 161 ? 9.098 -0.961 -31.735 1.00 53.57 161 GLY A N 1
ATOM 1263 C CA . GLY A 1 161 ? 9.416 -2.158 -30.951 1.00 52.38 161 GLY A CA 1
ATOM 1264 C C . GLY A 1 161 ? 10.810 -2.740 -31.015 1.00 50.53 161 GLY A C 1
ATOM 1265 O O . GLY A 1 161 ? 11.007 -3.915 -30.697 1.00 50.66 161 GLY A O 1
ATOM 1266 N N . LYS A 1 162 ? 11.774 -1.907 -31.390 1.00 48.00 162 LYS A N 1
ATOM 1267 C CA . LYS A 1 162 ? 13.147 -2.337 -31.488 1.00 45.25 162 LYS A CA 1
ATOM 1268 C C . LYS A 1 162 ? 13.871 -2.552 -30.153 1.00 41.77 162 LYS A C 1
ATOM 1269 O O . LYS A 1 162 ? 13.619 -1.875 -29.173 1.00 39.70 162 LYS A O 1
ATOM 1275 N N . ASP A 1 163 ? 14.772 -3.528 -30.133 1.00 41.49 163 ASP A N 1
ATOM 1276 C CA . ASP A 1 163 ? 15.716 -3.678 -29.028 1.00 40.82 163 ASP A CA 1
ATOM 1277 C C . ASP A 1 163 ? 16.874 -2.702 -29.241 1.00 38.95 163 ASP A C 1
ATOM 1278 O O . ASP A 1 163 ? 17.768 -2.942 -30.071 1.00 39.24 163 ASP A O 1
ATOM 1283 N N . LEU A 1 164 ? 16.883 -1.610 -28.489 1.00 37.28 164 LEU A N 1
ATOM 1284 C CA . LEU A 1 164 ? 17.906 -0.578 -28.724 1.00 36.00 164 LEU A CA 1
ATOM 1285 C C . LEU A 1 164 ? 18.953 -0.494 -27.633 1.00 35.67 164 LEU A C 1
ATOM 1286 O O . LEU A 1 164 ? 18.691 -0.820 -26.479 1.00 36.63 164 LEU A O 1
ATOM 1291 N N . THR A 1 165 ? 20.152 -0.090 -28.022 1.00 34.65 165 THR A N 1
ATOM 1292 C CA . THR A 1 165 ? 21.243 0.141 -27.102 1.00 33.67 165 THR A CA 1
ATOM 1293 C C . THR A 1 165 ? 21.875 1.400 -27.568 1.00 34.59 165 THR A C 1
ATOM 1294 O O . THR A 1 165 ? 22.135 1.546 -28.748 1.00 35.37 165 THR A O 1
ATOM 1298 N N . ILE A 1 166 ? 22.128 2.321 -26.654 1.00 35.49 166 ILE A N 1
ATOM 1299 C CA . ILE A 1 166 ? 22.702 3.599 -27.004 1.00 36.76 166 ILE A CA 1
ATOM 1300 C C . ILE A 1 166 ? 24.080 3.820 -26.354 1.00 37.73 166 ILE A C 1
ATOM 1301 O O . ILE A 1 166 ? 24.234 3.570 -25.148 1.00 39.04 166 ILE A O 1
ATOM 1314 N N . HIS A 1 168 ? 27.723 5.832 -25.299 1.00 35.92 168 HIS A N 1
ATOM 1315 C CA . HIS A 1 168 ? 28.497 7.047 -25.238 1.00 36.33 168 HIS A CA 1
ATOM 1316 C C . HIS A 1 168 ? 29.747 6.794 -26.073 1.00 38.46 168 HIS A C 1
ATOM 1317 O O . HIS A 1 168 ? 30.279 5.687 -26.086 1.00 39.24 168 HIS A O 1
ATOM 1324 N N . CYS A 1 169 ? 30.150 7.785 -26.851 1.00 39.55 169 CYS A N 1
ATOM 1325 C CA . CYS A 1 169 ? 31.485 7.786 -27.355 1.00 40.84 169 CYS A CA 1
ATOM 1326 C C . CYS A 1 169 ? 31.907 9.164 -27.789 1.00 40.17 169 CYS A C 1
ATOM 1327 O O . CYS A 1 169 ? 31.094 10.062 -27.948 1.00 39.49 169 CYS A O 1
ATOM 1330 N N . VAL A 1 170 ? 33.211 9.317 -27.937 1.00 39.75 170 VAL A N 1
ATOM 1331 C CA . VAL A 1 170 ? 33.774 10.562 -28.375 1.00 39.95 170 VAL A CA 1
ATOM 1332 C C . VAL A 1 170 ? 34.556 10.315 -29.663 1.00 40.98 170 VAL A C 1
ATOM 1333 O O . VAL A 1 170 ? 35.337 9.348 -29.781 1.00 40.77 170 VAL A O 1
ATOM 1337 N N . ALA A 1 171 ? 34.325 11.200 -30.631 1.00 41.73 171 ALA A N 1
ATOM 1338 C CA . ALA A 1 171 ? 34.961 11.117 -31.923 1.00 42.00 171 ALA A CA 1
ATOM 1339 C C . ALA A 1 171 ? 36.313 11.827 -31.914 1.00 43.91 171 ALA A C 1
ATOM 1340 O O . ALA A 1 171 ? 36.574 12.721 -32.714 1.00 45.45 171 ALA A O 1
ATOM 1342 N N . GLU A 1 172 ? 37.178 11.462 -30.993 1.00 44.75 172 GLU A N 1
ATOM 1343 C CA . GLU A 1 172 ? 38.555 11.891 -31.109 1.00 46.81 172 GLU A CA 1
ATOM 1344 C C . GLU A 1 172 ? 39.347 10.630 -31.127 1.00 48.00 172 GLU A C 1
ATOM 1345 O O . GLU A 1 172 ? 39.118 9.699 -30.333 1.00 48.00 172 GLU A O 1
ATOM 1351 N N . TYR A 1 173 ? 40.251 10.584 -32.088 1.00 49.02 173 TYR A N 1
ATOM 1352 C CA . TYR A 1 173 ? 40.832 9.336 -32.505 1.00 49.13 173 TYR A CA 1
ATOM 1353 C C . TYR A 1 173 ? 42.321 9.493 -32.393 1.00 48.49 173 TYR A C 1
ATOM 1354 O O . TYR A 1 173 ? 42.950 9.940 -33.337 1.00 50.58 173 TYR A O 1
ATOM 1363 N N . PRO A 1 174 ? 42.914 9.159 -31.246 1.00 45.62 174 PRO A N 1
ATOM 1364 C CA . PRO A 1 174 ? 42.438 8.633 -29.972 1.00 43.99 174 PRO A CA 1
ATOM 1365 C C . PRO A 1 174 ? 41.906 9.737 -29.083 1.00 42.73 174 PRO A C 1
ATOM 1366 O O . PRO A 1 174 ? 42.016 10.925 -29.421 1.00 43.53 174 PRO A O 1
ATOM 1370 N N . THR A 1 175 ? 41.356 9.347 -27.942 1.00 40.81 175 THR A N 1
ATOM 1371 C CA . THR A 1 175 ? 40.706 10.300 -27.049 1.00 39.73 175 THR A CA 1
ATOM 1372 C C . THR A 1 175 ? 41.561 10.599 -25.833 1.00 39.10 175 THR A C 1
ATOM 1373 O O . THR A 1 175 ? 41.964 9.688 -25.125 1.00 39.29 175 THR A O 1
ATOM 1377 N N . PRO A 1 176 ? 41.889 11.881 -25.621 1.00 39.45 176 PRO A N 1
ATOM 1378 C CA . PRO A 1 176 ? 42.600 12.290 -24.405 1.00 39.51 176 PRO A CA 1
ATOM 1379 C C . PRO A 1 176 ? 41.836 11.931 -23.135 1.00 40.54 176 PRO A C 1
ATOM 1380 O O . PRO A 1 176 ? 40.612 11.949 -23.111 1.00 40.06 176 PRO A O 1
ATOM 1384 N N . ASP A 1 177 ? 42.580 11.620 -22.082 1.00 42.61 177 ASP A N 1
ATOM 1385 C CA . ASP A 1 177 ? 42.032 11.291 -20.777 1.00 44.37 177 ASP A CA 1
ATOM 1386 C C . ASP A 1 177 ? 41.126 12.395 -20.320 1.00 45.11 177 ASP A C 1
ATOM 1387 O O . ASP A 1 177 ? 39.984 12.150 -19.994 1.00 44.71 177 ASP A O 1
ATOM 1392 N N . ASP A 1 178 ? 41.683 13.605 -20.295 1.00 46.48 178 ASP A N 1
ATOM 1393 C CA . ASP A 1 178 ? 40.990 14.902 -20.290 1.00 46.62 178 ASP A CA 1
ATOM 1394 C C . ASP A 1 178 ? 39.578 14.914 -20.939 1.00 43.99 178 ASP A C 1
ATOM 1395 O O . ASP A 1 178 ? 38.743 15.775 -20.635 1.00 43.20 178 ASP A O 1
ATOM 1400 N N . HIS A 1 179 ? 39.344 13.997 -21.873 1.00 41.82 179 HIS A N 1
ATOM 1401 C CA . HIS A 1 179 ? 38.293 14.198 -22.859 1.00 40.71 179 HIS A CA 1
ATOM 1402 C C . HIS A 1 179 ? 37.358 13.012 -23.023 1.00 39.15 179 HIS A C 1
ATOM 1403 O O . HIS A 1 179 ? 36.576 12.982 -23.950 1.00 39.29 179 HIS A O 1
ATOM 1410 N N . LEU A 1 180 ? 37.455 12.032 -22.134 1.00 37.50 180 LEU A N 1
ATOM 1411 C CA . LEU A 1 180 ? 36.639 10.846 -22.200 1.00 34.91 180 LEU A CA 1
ATOM 1412 C C . LEU A 1 180 ? 35.207 11.154 -21.833 1.00 34.48 180 LEU A C 1
ATOM 1413 O O . LEU A 1 180 ? 34.314 10.456 -22.288 1.00 34.28 180 LEU A O 1
ATOM 1418 N N . HIS A 1 181 ? 34.984 12.152 -20.978 1.00 34.15 181 HIS A N 1
ATOM 1419 C CA . HIS A 1 181 ? 33.630 12.581 -20.637 1.00 34.35 181 HIS A CA 1
ATOM 1420 C C . HIS A 1 181 ? 32.746 11.407 -20.299 1.00 34.89 181 HIS A C 1
ATOM 1421 O O . HIS A 1 181 ? 31.728 11.171 -20.948 1.00 35.79 181 HIS A O 1
ATOM 1428 N N . LEU A 1 182 ? 33.145 10.651 -19.306 1.00 34.43 182 LEU A N 1
ATOM 1429 C CA . LEU A 1 182 ? 32.474 9.423 -19.024 1.00 35.04 182 LEU A CA 1
ATOM 1430 C C . LEU A 1 182 ? 31.218 9.714 -18.284 1.00 36.33 182 LEU A C 1
ATOM 1431 O O . LEU A 1 182 ? 30.324 8.885 -18.248 1.00 37.72 182 LEU A O 1
ATOM 1436 N N . ALA A 1 183 ? 31.154 10.890 -17.676 1.00 36.12 183 ALA A N 1
ATOM 1437 C CA . ALA A 1 183 ? 29.944 11.330 -17.021 1.00 36.97 183 ALA A CA 1
ATOM 1438 C C . ALA A 1 183 ? 28.798 11.187 -17.969 1.00 38.11 183 ALA A C 1
ATOM 1439 O O . ALA A 1 183 ? 27.682 11.067 -17.547 1.00 39.21 183 ALA A O 1
ATOM 1441 N N . ARG A 1 184 ? 29.062 11.214 -19.265 1.00 38.68 184 ARG A N 1
ATOM 1442 C CA . ARG A 1 184 ? 27.966 11.227 -20.185 1.00 39.65 184 ARG A CA 1
ATOM 1443 C C . ARG A 1 184 ? 27.197 9.910 -20.142 1.00 39.57 184 ARG A C 1
ATOM 1444 O O . ARG A 1 184 ? 26.018 9.855 -20.529 1.00 39.37 184 ARG A O 1
ATOM 1452 N N . ILE A 1 185 ? 27.845 8.854 -19.644 1.00 38.95 185 ILE A N 1
ATOM 1453 C CA . ILE A 1 185 ? 27.171 7.557 -19.599 1.00 38.51 185 ILE A CA 1
ATOM 1454 C C . ILE A 1 185 ? 25.914 7.677 -18.719 1.00 39.24 185 ILE A C 1
ATOM 1455 O O . ILE A 1 185 ? 24.849 7.161 -19.073 1.00 38.94 185 ILE A O 1
ATOM 1460 N N . LYS A 1 186 ? 26.039 8.414 -17.614 1.00 40.39 186 LYS A N 1
ATOM 1461 C CA . LYS A 1 186 ? 24.939 8.605 -16.672 1.00 41.61 186 LYS A CA 1
ATOM 1462 C C . LYS A 1 186 ? 23.941 9.550 -17.282 1.00 41.32 186 LYS A C 1
ATOM 1463 O O . LYS A 1 186 ? 22.729 9.370 -17.110 1.00 40.88 186 LYS A O 1
ATOM 1469 N N . THR A 1 187 ? 24.432 10.537 -18.035 1.00 41.15 187 THR A N 1
ATOM 1470 C CA . THR A 1 187 ? 23.519 11.486 -18.640 1.00 41.06 187 THR A CA 1
ATOM 1471 C C . THR A 1 187 ? 22.588 10.715 -19.539 1.00 41.69 187 THR A C 1
ATOM 1472 O O . THR A 1 187 ? 21.361 10.894 -19.500 1.00 42.30 187 THR A O 1
ATOM 1476 N N . LEU A 1 188 ? 23.162 9.822 -20.326 1.00 41.23 188 LEU A N 1
ATOM 1477 C CA . LEU A 1 188 ? 22.349 9.067 -21.242 1.00 41.27 188 LEU A CA 1
ATOM 1478 C C . LEU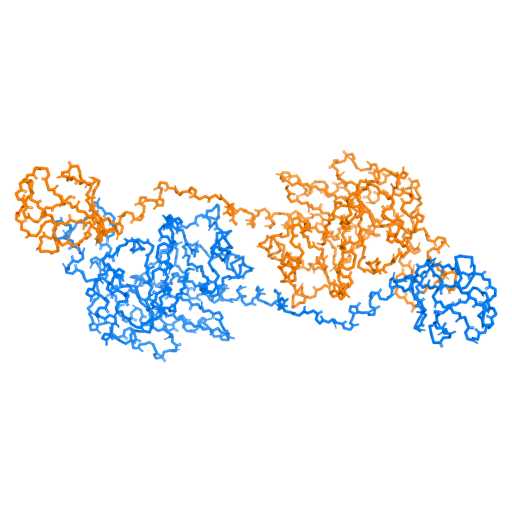 A 1 188 ? 21.427 8.161 -20.492 1.00 41.90 188 LEU A C 1
ATOM 1479 O O . LEU A 1 188 ? 20.265 8.042 -20.849 1.00 42.08 188 LEU A O 1
ATOM 1484 N N . ARG A 1 189 ? 21.947 7.515 -19.450 1.00 42.56 189 ARG A N 1
ATOM 1485 C CA . ARG A 1 189 ? 21.142 6.579 -18.665 1.00 42.87 189 ARG A CA 1
ATOM 1486 C C . ARG A 1 189 ? 19.908 7.250 -18.064 1.00 41.15 189 ARG A C 1
ATOM 1487 O O . ARG A 1 189 ? 18.822 6.686 -18.070 1.00 40.38 189 ARG A O 1
ATOM 1495 N N . GLN A 1 190 ? 20.083 8.470 -17.574 1.00 40.97 190 GLN A N 1
ATOM 1496 C CA . GLN A 1 190 ? 18.990 9.194 -16.932 1.00 41.44 190 GLN A CA 1
ATOM 1497 C C . GLN A 1 190 ? 17.972 9.734 -17.961 1.00 41.46 190 GLN A C 1
ATOM 1498 O O . GLN A 1 190 ? 16.786 9.792 -17.694 1.00 41.77 190 GLN A O 1
ATOM 1504 N N . GLN A 1 191 ? 18.451 10.123 -19.132 1.00 40.95 191 GLN A N 1
ATOM 1505 C CA . GLN A 1 191 ? 17.615 10.622 -20.196 1.00 40.69 191 GLN A CA 1
ATOM 1506 C C . GLN A 1 191 ? 16.663 9.527 -20.750 1.00 42.08 191 GLN A C 1
ATOM 1507 O O . GLN A 1 191 ? 15.534 9.832 -21.155 1.00 42.69 191 GLN A O 1
ATOM 1513 N N . TYR A 1 192 ? 17.110 8.265 -20.789 1.00 41.92 192 TYR A N 1
ATOM 1514 C CA . TYR A 1 192 ? 16.406 7.199 -21.558 1.00 41.42 192 TYR A CA 1
ATOM 1515 C C . TYR A 1 192 ? 16.223 5.884 -20.792 1.00 41.53 192 TYR A C 1
ATOM 1516 O O . TYR A 1 192 ? 17.104 5.028 -20.733 1.00 40.66 192 TYR A O 1
ATOM 1525 N N . ALA A 1 193 ? 15.064 5.727 -20.180 1.00 43.61 193 ALA A N 1
ATOM 1526 C CA . ALA A 1 193 ? 14.865 4.572 -19.300 1.00 45.27 193 ALA A CA 1
ATOM 1527 C C . ALA A 1 193 ? 14.324 3.397 -20.104 1.00 45.34 193 ALA A C 1
ATOM 1528 O O . ALA A 1 193 ? 13.581 3.583 -21.068 1.00 45.39 193 ALA A O 1
ATOM 1530 N N . GLY A 1 194 ? 14.716 2.189 -19.738 1.00 45.83 194 GLY A N 1
ATOM 1531 C CA . GLY A 1 194 ? 14.400 1.023 -20.583 1.00 46.72 194 GLY A CA 1
ATOM 1532 C C . GLY A 1 194 ? 15.071 1.058 -21.966 1.00 46.70 194 GLY A C 1
ATOM 1533 O O . GLY A 1 194 ? 14.461 0.650 -22.977 1.00 47.31 194 GLY A O 1
ATOM 1534 N N . VAL A 1 195 ? 16.305 1.570 -22.021 1.00 44.87 195 VAL A N 1
ATOM 1535 C CA . VAL A 1 195 ? 17.154 1.414 -23.198 1.00 43.61 195 VAL A CA 1
ATOM 1536 C C . VAL A 1 195 ? 18.503 1.034 -22.649 1.00 43.39 195 VAL A C 1
ATOM 1537 O O . VAL A 1 195 ? 18.994 1.700 -21.740 1.00 44.14 195 VAL A O 1
ATOM 1541 N N . ARG A 1 196 ? 19.098 -0.046 -23.146 1.00 42.61 196 ARG A N 1
ATOM 1542 C CA . ARG A 1 196 ? 20.423 -0.443 -22.657 1.00 41.80 196 ARG A CA 1
ATOM 1543 C C . ARG A 1 196 ? 21.426 0.670 -22.928 1.00 40.29 196 ARG A C 1
ATOM 1544 O O . ARG A 1 196 ? 21.438 1.254 -24.021 1.00 39.78 196 ARG A O 1
ATOM 1552 N N . ILE A 1 197 ? 22.271 0.974 -21.952 1.00 39.05 197 ILE A N 1
ATOM 1553 C CA . ILE A 1 197 ? 23.261 2.029 -22.160 1.00 38.72 197 ILE A CA 1
ATOM 1554 C C . ILE A 1 197 ? 24.646 1.451 -22.214 1.00 37.90 197 ILE A C 1
ATOM 1555 O O . ILE A 1 197 ? 24.954 0.591 -21.427 1.00 39.17 197 ILE A O 1
ATOM 1560 N N . GLY A 1 198 ? 25.491 1.905 -23.130 1.00 36.72 198 GLY A N 1
ATOM 1561 C CA . GLY A 1 198 ? 26.856 1.359 -23.218 1.00 36.08 198 GLY A CA 1
ATOM 1562 C C . GLY A 1 198 ? 27.891 2.422 -23.486 1.00 36.56 198 GLY A C 1
ATOM 1563 O O . GLY A 1 198 ? 27.581 3.630 -23.456 1.00 36.52 198 GLY A O 1
ATOM 1564 N N . TYR A 1 199 ? 29.115 1.978 -23.764 1.00 37.01 199 TYR A N 1
ATOM 1565 C CA . TYR A 1 199 ? 30.267 2.854 -23.915 1.00 37.32 199 TYR A CA 1
ATOM 1566 C C . TYR A 1 199 ? 31.156 2.305 -25.001 1.00 39.90 199 TYR A C 1
ATOM 1567 O O . TYR A 1 199 ? 31.629 1.175 -24.886 1.00 41.87 199 TYR A O 1
ATOM 1576 N N . SER A 1 200 ? 31.409 3.069 -26.055 1.00 40.44 200 SER A N 1
ATOM 1577 C CA . SER A 1 200 ? 32.326 2.590 -27.086 1.00 41.41 200 SER A CA 1
ATOM 1578 C C . SER A 1 200 ? 33.495 3.542 -27.073 1.00 43.00 200 SER A C 1
ATOM 1579 O O . SER A 1 200 ? 33.295 4.747 -26.929 1.00 43.59 200 SER A O 1
ATOM 1582 N N . THR A 1 201 ? 34.708 3.019 -27.238 1.00 43.29 201 THR A N 1
ATOM 1583 C CA . THR A 1 201 ? 35.856 3.786 -26.876 1.00 44.24 201 THR A CA 1
ATOM 1584 C C . THR A 1 201 ? 37.032 3.868 -27.863 1.00 46.33 201 THR A C 1
ATOM 1585 O O . THR A 1 201 ? 37.328 2.933 -28.609 1.00 47.51 201 THR A O 1
ATOM 1589 N N . HIS A 1 202 ? 37.714 5.012 -27.818 1.00 47.20 202 HIS A N 1
ATOM 1590 C CA . HIS A 1 202 ? 38.913 5.303 -28.610 1.00 47.23 202 HIS A CA 1
ATOM 1591 C C . HIS A 1 202 ? 39.983 5.839 -27.674 1.00 47.84 202 HIS A C 1
ATOM 1592 O O . HIS A 1 202 ? 40.869 6.568 -28.068 1.00 47.86 202 HIS A O 1
ATOM 1599 N N . GLU A 1 203 ? 39.877 5.450 -26.416 1.00 48.46 203 GLU A N 1
ATOM 1600 C CA . GLU A 1 203 ? 40.802 5.835 -25.388 1.00 48.88 203 GLU A CA 1
ATOM 1601 C C . GLU A 1 203 ? 42.184 5.179 -25.526 1.00 49.49 203 GLU A C 1
ATOM 1602 O O . GLU A 1 203 ? 43.210 5.808 -25.241 1.00 49.02 203 GLU A O 1
ATOM 1608 N N . ASP A 1 204 ? 42.225 3.906 -25.901 1.00 50.56 204 ASP A N 1
ATOM 1609 C CA . ASP A 1 204 ? 43.325 3.074 -25.333 1.00 51.80 204 ASP A CA 1
ATOM 1610 C C . ASP A 1 204 ? 44.728 3.348 -25.789 1.00 52.87 204 ASP A C 1
ATOM 1611 O O . ASP A 1 204 ? 45.157 2.791 -26.832 1.00 52.61 204 ASP A O 1
ATOM 1616 N N . PRO A 1 205 ? 45.460 4.185 -25.018 1.00 53.94 205 PRO A N 1
ATOM 1617 C CA . PRO A 1 205 ? 46.686 3.455 -24.697 1.00 54.98 205 PRO A CA 1
ATOM 1618 C C . PRO A 1 205 ? 46.101 2.491 -23.637 1.00 55.67 205 PRO A C 1
ATOM 1619 O O . PRO A 1 205 ? 44.887 2.647 -23.290 1.00 57.22 205 PRO A O 1
ATOM 1623 N N . ASP A 1 206 ? 46.870 1.504 -23.170 1.00 52.99 206 ASP A N 1
ATOM 1624 C CA . ASP A 1 206 ? 46.351 0.576 -22.170 1.00 50.58 206 ASP A CA 1
ATOM 1625 C C . ASP A 1 206 ? 45.934 1.244 -20.873 1.00 47.13 206 ASP A C 1
ATOM 1626 O O . ASP A 1 206 ? 46.706 1.285 -19.907 1.00 45.58 206 ASP A O 1
ATOM 1631 N N . LEU A 1 207 ? 44.683 1.713 -20.853 1.00 45.87 207 LEU A N 1
ATOM 1632 C CA . LEU A 1 207 ? 44.212 2.584 -19.788 1.00 44.91 207 LEU A CA 1
ATOM 1633 C C . LEU A 1 207 ? 43.655 1.902 -18.549 1.00 45.21 207 LEU A C 1
ATOM 1634 O O . LEU A 1 207 ? 44.186 2.108 -17.439 1.00 46.85 207 LEU A O 1
ATOM 1647 N N . GLU A 1 209 ? 41.357 2.211 -16.237 1.00 40.49 209 GLU A N 1
ATOM 1648 C CA . GLU A 1 209 ? 40.353 2.821 -15.352 1.00 39.81 209 GLU A CA 1
ATOM 1649 C C . GLU A 1 209 ? 39.051 3.248 -16.025 1.00 38.72 209 GLU A C 1
ATOM 1650 O O . GLU A 1 209 ? 38.006 3.135 -15.416 1.00 38.46 209 GLU A O 1
ATOM 1656 N N . PRO A 1 210 ? 39.101 3.731 -17.276 1.00 38.41 210 PRO A N 1
ATOM 1657 C CA . PRO A 1 210 ? 37.858 4.201 -17.896 1.00 37.57 210 PRO A CA 1
ATOM 1658 C C . PRO A 1 210 ? 36.772 3.157 -17.881 1.00 37.56 210 PRO A C 1
ATOM 1659 O O . PRO A 1 210 ? 35.638 3.481 -17.610 1.00 38.41 210 PRO A O 1
ATOM 1663 N N . ILE A 1 211 ? 37.117 1.908 -18.139 1.00 36.85 211 ILE A N 1
ATOM 1664 C CA . ILE A 1 211 ? 36.145 0.823 -18.063 1.00 35.51 211 ILE A CA 1
ATOM 1665 C C . ILE A 1 211 ? 35.541 0.667 -16.668 1.00 35.28 211 ILE A C 1
ATOM 1666 O O . ILE A 1 211 ? 34.341 0.506 -16.507 1.00 36.03 211 ILE A O 1
ATOM 1679 N N . LEU A 1 213 ? 35.267 2.994 -14.356 1.00 36.63 213 LEU A N 1
ATOM 1680 C CA . LEU A 1 213 ? 34.406 4.168 -14.283 1.00 36.16 213 LEU A CA 1
ATOM 1681 C C . LEU A 1 213 ? 33.138 3.958 -15.094 1.00 36.45 213 LEU A C 1
ATOM 1682 O O . LEU A 1 213 ? 32.065 4.435 -14.725 1.00 36.98 213 LEU A O 1
ATOM 1687 N N . ALA A 1 214 ? 33.267 3.210 -16.188 1.00 35.67 214 ALA A N 1
ATOM 1688 C CA . ALA A 1 214 ? 32.173 3.055 -17.117 1.00 35.44 214 ALA A CA 1
ATOM 1689 C C . ALA A 1 214 ? 31.169 2.091 -16.518 1.00 35.96 214 ALA A C 1
ATOM 1690 O O . ALA A 1 214 ? 29.973 2.332 -16.533 1.00 35.01 214 ALA A O 1
ATOM 1692 N N . VAL A 1 215 ? 31.674 0.999 -15.970 1.00 37.01 215 VAL A N 1
ATOM 1693 C CA . VAL A 1 215 ? 30.803 0.010 -15.385 1.00 37.69 215 VAL A CA 1
ATOM 1694 C C . VAL A 1 215 ? 30.049 0.637 -14.246 1.00 37.63 215 VAL A C 1
ATOM 1695 O O . VAL A 1 215 ? 28.854 0.381 -14.056 1.00 36.39 215 VAL A O 1
ATOM 1699 N N . ALA A 1 216 ? 30.764 1.489 -13.514 1.00 38.67 216 ALA A N 1
ATOM 1700 C CA . ALA A 1 216 ? 30.249 2.019 -12.247 1.00 39.11 216 ALA A CA 1
ATOM 1701 C C . ALA A 1 216 ? 29.112 2.878 -12.592 1.00 39.90 216 ALA A C 1
ATOM 1702 O O . ALA A 1 216 ? 28.203 3.039 -11.815 1.00 41.52 216 ALA A O 1
ATOM 1704 N N . GLN A 1 217 ? 29.150 3.427 -13.783 1.00 39.62 217 GLN A N 1
ATOM 1705 C CA . GLN A 1 217 ? 28.139 4.368 -14.137 1.00 39.76 217 GLN A CA 1
ATOM 1706 C C . GLN A 1 217 ? 26.910 3.688 -14.747 1.00 39.87 217 GLN A C 1
ATOM 1707 O O . GLN A 1 217 ? 25.956 4.342 -15.151 1.00 40.64 217 GLN A O 1
ATOM 1713 N N . GLY A 1 218 ? 26.922 2.362 -14.768 1.00 39.65 218 GLY A N 1
ATOM 1714 C CA . GLY A 1 218 ? 25.779 1.591 -15.237 1.00 38.82 218 GLY A CA 1
ATOM 1715 C C . GLY A 1 218 ? 25.728 1.378 -16.742 1.00 38.44 218 GLY A C 1
ATOM 1716 O O . GLY A 1 218 ? 24.654 1.171 -17.287 1.00 38.81 218 GLY A O 1
ATOM 1717 N N . ALA A 1 219 ? 26.864 1.430 -17.430 1.00 37.63 219 ALA A N 1
ATOM 1718 C CA . ALA A 1 219 ? 26.924 0.904 -18.792 1.00 37.77 219 ALA A CA 1
ATOM 1719 C C . ALA A 1 219 ? 27.080 -0.622 -18.780 1.00 38.49 219 ALA A C 1
ATOM 1720 O O . ALA A 1 219 ? 27.693 -1.180 -17.876 1.00 37.89 219 ALA A O 1
ATOM 1722 N N . THR A 1 220 ? 26.539 -1.284 -19.805 1.00 39.45 220 THR A N 1
ATOM 1723 C CA . THR A 1 220 ? 26.299 -2.739 -19.805 1.00 39.04 220 THR A CA 1
ATOM 1724 C C . THR A 1 220 ? 26.829 -3.410 -21.075 1.00 40.16 220 THR A C 1
ATOM 1725 O O . THR A 1 220 ? 26.771 -4.628 -21.246 1.00 40.56 220 THR A O 1
ATOM 1729 N N . VAL A 1 221 ? 27.333 -2.580 -21.980 1.00 41.01 221 VAL A N 1
ATOM 1730 C CA . VAL A 1 221 ? 27.821 -2.989 -23.300 1.00 39.90 221 VAL A CA 1
ATOM 1731 C C . VAL A 1 221 ? 29.023 -2.129 -23.539 1.00 39.43 221 VAL A C 1
ATOM 1732 O O . VAL A 1 221 ? 29.009 -0.933 -23.240 1.00 38.93 221 VAL A O 1
ATOM 1736 N N . PHE A 1 222 ? 30.072 -2.736 -24.060 1.00 39.58 222 PHE A N 1
ATOM 1737 C CA . PHE A 1 222 ? 31.353 -2.067 -24.097 1.00 39.24 222 PHE A CA 1
ATOM 1738 C C . PHE A 1 222 ? 32.020 -2.409 -25.377 1.00 40.09 222 PHE A C 1
ATOM 1739 O O . PHE A 1 222 ? 32.134 -3.570 -25.709 1.00 41.02 222 PHE A O 1
ATOM 1747 N N . GLU A 1 223 ? 32.458 -1.401 -26.114 1.00 40.83 223 GLU A N 1
ATOM 1748 C CA . GLU A 1 223 ? 33.088 -1.623 -27.414 1.00 40.55 223 GLU A CA 1
ATOM 1749 C C . GLU A 1 223 ? 34.444 -0.999 -27.394 1.00 39.75 223 GLU A C 1
ATOM 1750 O O . GLU A 1 223 ? 34.584 0.137 -26.947 1.00 39.68 223 GLU A O 1
ATOM 1756 N N . LYS A 1 224 ? 35.427 -1.758 -27.876 1.00 39.48 224 LYS A N 1
ATOM 1757 C CA . LYS A 1 224 ? 36.793 -1.304 -28.001 1.00 40.30 224 LYS A CA 1
ATOM 1758 C C . LYS A 1 224 ? 37.385 -1.823 -29.302 1.00 40.59 224 LYS A C 1
ATOM 1759 O O . LYS A 1 224 ? 37.102 -2.959 -29.695 1.00 40.24 224 LYS A O 1
ATOM 1765 N N . HIS A 1 225 ? 38.181 -0.984 -29.981 1.00 41.07 225 HIS A N 1
ATOM 1766 C CA . HIS A 1 225 ? 38.883 -1.402 -31.200 1.00 41.47 225 HIS A CA 1
ATOM 1767 C C . HIS A 1 225 ? 39.992 -2.348 -30.834 1.00 41.43 225 HIS A C 1
ATOM 1768 O O . HIS A 1 225 ? 40.635 -2.166 -29.804 1.00 41.18 225 HIS A O 1
ATOM 1775 N N . VAL A 1 226 ? 40.217 -3.349 -31.687 1.00 42.00 226 VAL A N 1
ATOM 1776 C CA . VAL A 1 226 ? 41.252 -4.384 -31.487 1.00 41.76 226 VAL A CA 1
ATOM 1777 C C . VAL A 1 226 ? 42.056 -4.585 -32.750 1.00 42.03 226 VAL A C 1
ATOM 1778 O O . VAL A 1 226 ? 41.589 -4.237 -33.830 1.00 42.38 226 VAL A O 1
ATOM 1782 N N . GLY A 1 227 ? 43.241 -5.171 -32.611 1.00 41.91 227 GLY A N 1
ATOM 1783 C CA . GLY A 1 227 ? 44.128 -5.434 -33.723 1.00 42.38 227 GLY A CA 1
ATOM 1784 C C . GLY A 1 227 ? 45.270 -6.307 -33.257 1.00 43.60 227 GLY A C 1
ATOM 1785 O O . GLY A 1 227 ? 45.531 -6.394 -32.067 1.00 43.68 227 GLY A O 1
ATOM 1786 N N . LEU A 1 228 ? 45.949 -6.979 -34.181 1.00 44.79 228 LEU A N 1
ATOM 1787 C CA . LEU A 1 228 ? 47.095 -7.825 -33.808 1.00 45.94 228 LEU A CA 1
ATOM 1788 C C . LEU A 1 228 ? 48.405 -7.254 -34.367 1.00 47.41 228 LEU A C 1
ATOM 1789 O O . LEU A 1 228 ? 48.639 -7.248 -35.581 1.00 46.87 228 LEU A O 1
ATOM 1794 N N . PRO A 1 229 ? 49.241 -6.701 -33.480 1.00 49.57 229 PRO A N 1
ATOM 1795 C CA . PRO A 1 229 ? 50.585 -6.347 -33.911 1.00 51.15 229 PRO A CA 1
ATOM 1796 C C . PRO A 1 229 ? 51.299 -7.568 -34.449 1.00 53.24 229 PRO A C 1
ATOM 1797 O O . PRO A 1 229 ? 51.012 -8.701 -34.058 1.00 53.02 229 PRO A O 1
ATOM 1801 N N . THR A 1 230 ? 52.234 -7.305 -35.343 1.00 55.48 230 THR A N 1
ATOM 1802 C CA . THR A 1 230 ? 52.870 -8.315 -36.151 1.00 57.20 230 THR A CA 1
ATOM 1803 C C . THR A 1 230 ? 54.100 -7.625 -36.715 1.00 58.85 230 THR A C 1
ATOM 1804 O O . THR A 1 230 ? 54.156 -6.379 -36.796 1.00 58.12 230 THR A O 1
ATOM 1808 N N . ASP A 1 231 ? 55.107 -8.429 -37.049 1.00 61.02 231 ASP A N 1
ATOM 1809 C CA . ASP A 1 231 ? 56.206 -7.947 -37.865 1.00 62.81 231 ASP A CA 1
ATOM 1810 C C . ASP A 1 231 ? 55.648 -7.849 -39.289 1.00 63.48 231 ASP A C 1
ATOM 1811 O O . ASP A 1 231 ? 55.035 -8.795 -39.805 1.00 63.34 231 ASP A O 1
ATOM 1816 N N . GLN A 1 232 ? 55.828 -6.677 -39.896 1.00 64.47 232 GLN A N 1
ATOM 1817 C CA . GLN A 1 232 ? 55.077 -6.254 -41.096 1.00 65.61 232 GLN A CA 1
ATOM 1818 C C . GLN A 1 232 ? 53.535 -6.297 -40.882 1.00 64.56 232 GLN A C 1
ATOM 1819 O O . GLN A 1 232 ? 52.837 -7.040 -41.583 1.00 64.44 232 GLN A O 1
ATOM 1825 N N . TYR A 1 233 ? 53.078 -5.563 -39.844 1.00 63.64 233 TYR A N 1
ATOM 1826 C CA . TYR A 1 233 ? 51.699 -5.020 -39.580 1.00 62.03 233 TYR A CA 1
ATOM 1827 C C . TYR A 1 233 ? 51.759 -4.209 -38.293 1.00 60.29 233 TYR A C 1
ATOM 1828 O O . TYR A 1 233 ? 52.028 -4.751 -37.212 1.00 60.02 233 TYR A O 1
ATOM 1837 N N . GLY A 1 234 ? 51.526 -2.905 -38.414 1.00 58.89 234 GLY A N 1
ATOM 1838 C CA . GLY A 1 234 ? 51.467 -2.034 -37.242 1.00 57.59 234 GLY A CA 1
ATOM 1839 C C . GLY A 1 234 ? 50.096 -2.018 -36.578 1.00 56.02 234 GLY A C 1
ATOM 1840 O O . GLY A 1 234 ? 49.173 -2.756 -36.969 1.00 55.41 234 GLY A O 1
ATOM 1841 N N . ILE A 1 235 ? 49.963 -1.178 -35.561 1.00 54.69 235 ILE A N 1
ATOM 1842 C CA . ILE A 1 235 ? 48.675 -0.988 -34.914 1.00 53.84 235 ILE A CA 1
ATOM 1843 C C . ILE A 1 235 ? 48.495 0.487 -34.620 1.00 53.26 235 ILE A C 1
ATOM 1844 O O . ILE A 1 235 ? 49.478 1.202 -34.328 1.00 52.71 235 ILE A O 1
ATOM 1849 N N . ASN A 1 236 ? 47.256 0.961 -34.696 1.00 52.50 236 ASN A N 1
ATOM 1850 C CA . ASN A 1 236 ? 47.058 2.337 -34.331 1.00 52.14 236 ASN A CA 1
ATOM 1851 C C . ASN A 1 236 ? 46.919 2.570 -32.846 1.00 51.72 236 ASN A C 1
ATOM 1852 O O . ASN A 1 236 ? 46.984 1.668 -32.017 1.00 50.51 236 ASN A O 1
ATOM 1857 N N . ASN A 1 237 ? 46.706 3.828 -32.542 1.00 53.17 237 ASN A N 1
ATOM 1858 C CA . ASN A 1 237 ? 46.936 4.395 -31.234 1.00 54.78 237 ASN A CA 1
ATOM 1859 C C . ASN A 1 237 ? 45.656 4.358 -30.366 1.00 53.71 237 ASN A C 1
ATOM 1860 O O . ASN A 1 237 ? 45.644 4.829 -29.222 1.00 54.20 237 ASN A O 1
ATOM 1865 N N . TYR A 1 238 ? 44.589 3.797 -30.937 1.00 51.59 238 TYR A N 1
ATOM 1866 C CA . TYR A 1 238 ? 43.322 3.560 -30.241 1.00 49.25 238 TYR A CA 1
ATOM 1867 C C . TYR A 1 238 ? 42.834 2.118 -30.405 1.00 47.61 238 TYR A C 1
ATOM 1868 O O . TYR A 1 238 ? 41.635 1.867 -30.340 1.00 47.21 238 TYR A O 1
ATOM 1877 N N . SER A 1 239 ? 43.747 1.174 -30.637 1.00 46.24 239 SER A N 1
ATOM 1878 C CA . SER A 1 239 ? 43.345 -0.217 -30.840 1.00 45.00 239 SER A CA 1
ATOM 1879 C C . SER A 1 239 ? 44.155 -1.089 -29.948 1.00 44.17 239 SER A C 1
ATOM 1880 O O . SER A 1 239 ? 45.370 -0.982 -29.938 1.00 44.15 239 SER A O 1
ATOM 1883 N N . ALA A 1 240 ? 43.487 -1.948 -29.189 1.00 43.88 240 ALA A N 1
ATOM 1884 C CA . ALA A 1 240 ? 44.182 -2.761 -28.187 1.00 44.08 240 ALA A CA 1
ATOM 1885 C C . ALA A 1 240 ? 44.614 -4.095 -28.754 1.00 43.25 240 ALA A C 1
ATOM 1886 O O . ALA A 1 240 ? 43.862 -4.721 -29.490 1.00 42.88 240 ALA A O 1
ATOM 1888 N N . ASN A 1 241 ? 45.823 -4.519 -28.398 1.00 42.96 241 ASN A N 1
ATOM 1889 C CA . ASN A 1 241 ? 46.290 -5.848 -28.736 1.00 43.00 241 ASN A CA 1
ATOM 1890 C C . ASN A 1 241 ? 45.715 -6.869 -27.773 1.00 42.96 241 ASN A C 1
ATOM 1891 O O . ASN A 1 241 ? 45.111 -6.494 -26.782 1.00 43.21 241 ASN A O 1
ATOM 1896 N N . PRO A 1 242 ? 45.909 -8.171 -28.048 1.00 43.03 242 PRO A N 1
ATOM 1897 C CA . PRO A 1 242 ? 45.315 -9.207 -27.200 1.00 42.64 242 PRO A CA 1
ATOM 1898 C C . PRO A 1 242 ? 45.757 -9.149 -25.748 1.00 42.75 242 PRO A C 1
ATOM 1899 O O . PRO A 1 242 ? 44.984 -9.514 -24.859 1.00 42.33 242 PRO A O 1
ATOM 1903 N N . GLU A 1 243 ? 46.985 -8.702 -25.506 1.00 43.42 243 GLU A N 1
ATOM 1904 C CA . GLU A 1 243 ? 47.482 -8.554 -24.136 1.00 44.29 243 GLU A CA 1
ATOM 1905 C C . GLU A 1 243 ? 46.667 -7.479 -23.399 1.00 43.39 243 GLU A C 1
ATOM 1906 O O . GLU A 1 243 ? 46.346 -7.641 -22.206 1.00 43.95 243 GLU A O 1
ATOM 1912 N N . GLN A 1 244 ? 46.312 -6.395 -24.089 1.00 41.07 244 GLN A N 1
ATOM 1913 C CA . GLN A 1 244 ? 45.630 -5.328 -23.367 1.00 39.51 244 GLN A CA 1
ATOM 1914 C C . GLN A 1 244 ? 44.142 -5.535 -23.300 1.00 38.48 244 GLN A C 1
ATOM 1915 O O . GLN A 1 244 ? 43.477 -4.952 -22.432 1.00 39.14 244 GLN A O 1
ATOM 1921 N N . VAL A 1 245 ? 43.619 -6.397 -24.165 1.00 36.05 245 VAL A N 1
ATOM 1922 C CA . VAL A 1 245 ? 42.221 -6.787 -24.027 1.00 34.76 245 VAL A CA 1
ATOM 1923 C C . VAL A 1 245 ? 41.985 -7.595 -22.773 1.00 34.27 245 VAL A C 1
ATOM 1924 O O . VAL A 1 245 ? 41.032 -7.335 -22.059 1.00 34.94 245 VAL A O 1
ATOM 1928 N N . ARG A 1 246 ? 42.851 -8.562 -22.497 1.00 33.73 246 ARG A N 1
ATOM 1929 C CA . ARG A 1 246 ? 42.707 -9.381 -21.315 1.00 33.57 246 ARG A CA 1
ATOM 1930 C C . ARG A 1 246 ? 42.731 -8.518 -20.097 1.00 33.46 246 ARG A C 1
ATOM 1931 O O . ARG A 1 246 ? 41.954 -8.722 -19.181 1.00 34.71 246 ARG A O 1
ATOM 1939 N N . ARG A 1 247 ? 43.637 -7.551 -20.083 1.00 32.90 247 ARG A N 1
ATOM 1940 C CA . ARG A 1 247 ? 43.718 -6.588 -19.004 1.00 32.67 247 ARG A CA 1
ATOM 1941 C C . ARG A 1 247 ? 42.434 -5.741 -18.923 1.00 32.73 247 ARG A C 1
ATOM 1942 O O . ARG A 1 247 ? 41.898 -5.548 -17.847 1.00 33.39 247 ARG A O 1
ATOM 1950 N N . TRP A 1 248 ? 41.952 -5.265 -20.064 1.00 32.37 248 TRP A N 1
ATOM 1951 C CA . TRP A 1 248 ? 40.705 -4.561 -20.170 1.00 33.25 248 TRP A CA 1
ATOM 1952 C C . TRP A 1 248 ? 39.567 -5.296 -19.465 1.00 33.81 248 TRP A C 1
ATOM 1953 O O . TRP A 1 248 ? 38.784 -4.690 -18.730 1.00 33.92 248 TRP A O 1
ATOM 1964 N N . LEU A 1 249 ? 39.478 -6.607 -19.669 1.00 34.00 249 LEU A N 1
ATOM 1965 C CA . LEU A 1 249 ? 38.412 -7.405 -19.055 1.00 34.07 249 LEU A CA 1
ATOM 1966 C C . LEU A 1 249 ? 38.696 -7.709 -17.597 1.00 34.76 249 LEU A C 1
ATOM 1967 O O . LEU A 1 249 ? 37.764 -7.938 -16.793 1.00 34.67 249 LEU A O 1
ATOM 1972 N N . ALA A 1 250 ? 39.982 -7.754 -17.259 1.00 34.86 250 ALA A N 1
ATOM 1973 C CA . ALA A 1 250 ? 40.373 -8.003 -15.885 1.00 36.44 250 ALA A CA 1
ATOM 1974 C C . ALA A 1 250 ? 39.951 -6.828 -15.014 1.00 38.20 250 ALA A C 1
ATOM 1975 O O . ALA A 1 250 ? 39.628 -6.980 -13.815 1.00 39.32 250 ALA A O 1
ATOM 1977 N N . ALA A 1 251 ? 39.972 -5.652 -15.636 1.00 37.85 251 ALA A N 1
ATOM 1978 C CA . ALA A 1 251 ? 39.686 -4.429 -14.964 1.00 37.25 251 ALA A CA 1
ATOM 1979 C C . ALA A 1 251 ? 38.196 -4.397 -14.705 1.00 38.15 251 ALA A C 1
ATOM 1980 O O . ALA A 1 251 ? 37.754 -4.047 -13.612 1.00 39.33 251 ALA A O 1
ATOM 1982 N N . ALA A 1 252 ? 37.409 -4.773 -15.707 1.00 37.27 252 ALA A N 1
ATOM 1983 C CA . ALA A 1 252 ? 35.980 -4.733 -15.541 1.00 36.42 252 ALA A CA 1
ATOM 1984 C C . ALA A 1 252 ? 35.644 -5.771 -14.469 1.00 37.62 252 ALA A C 1
ATOM 1985 O O . ALA A 1 252 ? 34.910 -5.475 -13.521 1.00 38.23 252 ALA A O 1
ATOM 1987 N N . ALA A 1 253 ? 36.252 -6.954 -14.588 1.00 37.90 253 ALA A N 1
ATOM 1988 C CA . ALA A 1 253 ? 36.093 -8.038 -13.640 1.00 38.73 253 ALA A CA 1
ATOM 1989 C C . ALA A 1 253 ? 36.267 -7.573 -12.209 1.00 39.37 253 ALA A C 1
ATOM 1990 O O . ALA A 1 253 ? 35.425 -7.855 -11.331 1.00 39.81 253 ALA A O 1
ATOM 1992 N N . ARG A 1 254 ? 37.362 -6.853 -11.991 1.00 39.01 254 ARG A N 1
ATOM 1993 C CA . ARG A 1 254 ? 37.670 -6.272 -10.700 1.00 38.62 254 ARG A CA 1
ATOM 1994 C C . ARG A 1 254 ? 36.609 -5.261 -10.232 1.00 38.01 254 ARG A C 1
ATOM 1995 O O . ARG A 1 254 ? 36.155 -5.309 -9.094 1.00 38.94 254 ARG A O 1
ATOM 2003 N N . ALA A 1 255 ? 36.221 -4.351 -11.112 1.00 36.53 255 ALA A N 1
ATOM 2004 C CA . ALA A 1 255 ? 35.268 -3.303 -10.792 1.00 34.79 255 ALA A CA 1
ATOM 2005 C C . ALA A 1 255 ? 33.933 -3.899 -10.374 1.00 33.72 255 ALA A C 1
ATOM 2006 O O . ALA A 1 255 ? 33.272 -3.366 -9.492 1.00 33.17 255 ALA A O 1
ATOM 2008 N N . LEU A 1 256 ? 33.551 -5.023 -10.983 1.00 32.16 256 LEU A N 1
ATOM 2009 C CA . LEU A 1 256 ? 32.301 -5.637 -10.622 1.00 30.82 256 LEU A CA 1
ATOM 2010 C C . LEU A 1 256 ? 32.390 -6.174 -9.216 1.00 31.73 256 LEU A C 1
ATOM 2011 O O . LEU A 1 256 ? 31.438 -6.057 -8.443 1.00 32.73 256 LEU A O 1
ATOM 2016 N N . ALA A 1 257 ? 33.536 -6.747 -8.860 1.00 31.38 257 ALA A N 1
ATOM 2017 C CA . ALA A 1 257 ? 33.674 -7.369 -7.557 1.00 30.86 257 ALA A CA 1
ATOM 2018 C C . ALA A 1 257 ? 33.641 -6.288 -6.515 1.00 31.46 257 ALA A C 1
ATOM 2019 O O . ALA A 1 257 ? 32.921 -6.385 -5.515 1.00 32.21 257 ALA A O 1
ATOM 2029 N N . LEU A 1 259 ? 32.302 -3.577 -6.764 1.00 29.25 259 LEU A N 1
ATOM 2030 C CA . LEU A 1 259 ? 31.044 -2.865 -6.747 1.00 29.45 259 LEU A CA 1
ATOM 2031 C C . LEU A 1 259 ? 30.000 -3.636 -5.964 1.00 33.42 259 LEU A C 1
ATOM 2032 O O . LEU A 1 259 ? 29.075 -3.046 -5.376 1.00 34.31 259 LEU A O 1
ATOM 2037 N N . GLY A 1 260 ? 30.147 -4.959 -5.958 1.00 35.85 260 GLY A N 1
ATOM 2038 C CA . GLY A 1 260 ? 29.125 -5.838 -5.427 1.00 38.64 260 GLY A CA 1
ATOM 2039 C C . GLY A 1 260 ? 27.803 -5.585 -6.075 1.00 42.09 260 GLY A C 1
ATOM 2040 O O . GLY A 1 260 ? 27.741 -4.974 -7.110 1.00 42.41 260 GLY A O 1
ATOM 2041 N N . ASP A 1 261 ? 26.743 -6.041 -5.439 1.00 47.14 261 ASP A N 1
ATOM 2042 C CA . ASP A 1 261 ? 25.377 -5.909 -5.938 1.00 52.34 261 ASP A CA 1
ATOM 2043 C C . ASP A 1 261 ? 24.630 -4.807 -5.171 1.00 55.34 261 ASP A C 1
ATOM 2044 O O . ASP A 1 261 ? 24.515 -4.877 -3.949 1.00 55.20 261 ASP A O 1
ATOM 2049 N N . GLY A 1 262 ? 24.116 -3.800 -5.878 1.00 58.43 262 GLY A N 1
ATOM 2050 C CA . GLY A 1 262 ? 23.423 -2.676 -5.232 1.00 61.90 262 GLY A CA 1
ATOM 2051 C C . GLY A 1 262 ? 22.082 -3.081 -4.641 1.00 65.94 262 GLY A C 1
ATOM 2052 O O . GLY A 1 262 ? 21.470 -2.345 -3.873 1.00 66.33 262 GLY A O 1
ATOM 2053 N N . GLU A 1 263 ? 21.634 -4.271 -5.018 1.00 69.59 263 GLU A N 1
ATOM 2054 C CA . GLU A 1 263 ? 20.384 -4.855 -4.561 1.00 73.40 263 GLU A CA 1
ATOM 2055 C C . GLU A 1 263 ? 20.446 -5.201 -3.068 1.00 75.71 263 GLU A C 1
ATOM 2056 O O . GLU A 1 263 ? 19.498 -4.932 -2.328 1.00 76.19 263 GLU A O 1
ATOM 2062 N N . ASP A 1 264 ? 21.558 -5.811 -2.647 1.00 77.51 264 ASP A N 1
ATOM 2063 C CA . ASP A 1 264 ? 21.772 -6.268 -1.269 1.00 79.35 264 ASP A CA 1
ATOM 2064 C C . ASP A 1 264 ? 21.578 -5.213 -0.185 1.00 80.25 264 ASP A C 1
ATOM 2065 O O . ASP A 1 264 ? 22.396 -4.302 -0.040 1.00 80.09 264 ASP A O 1
ATOM 2070 N N . ASP A 1 265 ? 20.482 -5.339 0.560 1.00 81.53 265 ASP A N 1
ATOM 2071 C CA . ASP A 1 265 ? 20.363 -4.695 1.865 1.00 82.78 265 ASP A CA 1
ATOM 2072 C C . ASP A 1 265 ? 21.049 -5.645 2.856 1.00 83.20 265 ASP A C 1
ATOM 2073 O O . ASP A 1 265 ? 21.588 -5.197 3.870 1.00 83.71 265 ASP A O 1
ATOM 2078 N N . ALA A 1 266 ? 21.042 -6.947 2.537 1.00 82.89 266 ALA A N 1
ATOM 2079 C CA . ALA A 1 266 ? 21.563 -8.005 3.420 1.00 82.50 266 ALA A CA 1
ATOM 2080 C C . ALA A 1 266 ? 22.837 -7.636 4.204 1.00 82.03 266 ALA A C 1
ATOM 2081 O O . ALA A 1 266 ? 23.709 -6.904 3.711 1.00 81.89 266 ALA A O 1
ATOM 2083 N N . VAL A 1 267 ? 22.923 -8.162 5.426 1.00 81.72 267 VAL A N 1
ATOM 2084 C CA . VAL A 1 267 ? 23.917 -7.726 6.419 1.00 81.47 267 VAL A CA 1
ATOM 2085 C C . VAL A 1 267 ? 24.871 -8.842 6.902 1.00 80.40 267 VAL A C 1
ATOM 2086 O O . VAL A 1 267 ? 24.437 -9.955 7.254 1.00 80.26 267 VAL A O 1
ATOM 2090 N N . SER A 1 268 ? 26.163 -8.519 6.936 1.00 79.10 268 SER A N 1
ATOM 2091 C CA . SER A 1 268 ? 27.176 -9.464 7.384 1.00 78.19 268 SER A CA 1
ATOM 2092 C C . SER A 1 268 ? 27.084 -9.751 8.883 1.00 76.97 268 SER A C 1
ATOM 2093 O O . SER A 1 268 ? 26.556 -8.943 9.649 1.00 76.90 268 SER A O 1
ATOM 2096 N N . GLU A 1 269 ? 27.598 -10.908 9.297 1.00 75.77 269 GLU A N 1
ATOM 2097 C CA . GLU A 1 269 ? 27.606 -11.249 10.717 1.00 74.15 269 GLU A CA 1
ATOM 2098 C C . GLU A 1 269 ? 28.748 -10.576 11.481 1.00 72.14 269 GLU A C 1
ATOM 2099 O O . GLU A 1 269 ? 28.590 -10.268 12.666 1.00 71.41 269 GLU A O 1
ATOM 2105 N N . THR A 1 270 ? 29.888 -10.358 10.811 1.00 70.61 270 THR A N 1
ATOM 2106 C CA . THR A 1 270 ? 30.956 -9.522 11.368 1.00 69.00 270 THR A CA 1
ATOM 2107 C C . THR A 1 270 ? 30.339 -8.179 11.670 1.00 67.11 270 THR A C 1
ATOM 2108 O O . THR A 1 270 ? 30.227 -7.793 12.830 1.00 67.80 270 THR A O 1
ATOM 2112 N N . GLU A 1 271 ? 29.912 -7.481 10.628 1.00 64.74 271 GLU A N 1
ATOM 2113 C CA . GLU A 1 271 ? 29.393 -6.145 10.808 1.00 63.31 271 GLU A CA 1
ATOM 2114 C C . GLU A 1 271 ? 28.564 -6.028 12.095 1.00 61.43 271 GLU A C 1
ATOM 2115 O O . GLU A 1 271 ? 28.760 -5.105 12.887 1.00 60.85 271 GLU A O 1
ATOM 2121 N N . GLN A 1 272 ? 27.681 -6.996 12.322 1.00 60.23 272 GLN A N 1
ATOM 2122 C CA . GLN A 1 272 ? 26.744 -6.918 13.432 1.00 59.31 272 GLN A CA 1
ATOM 2123 C C . GLN A 1 272 ? 27.383 -6.995 14.818 1.00 58.30 272 GLN A C 1
ATOM 2124 O O . GLN A 1 272 ? 26.979 -6.266 15.725 1.00 59.05 272 GLN A O 1
ATOM 2130 N N . ALA A 1 273 ? 28.376 -7.860 14.975 1.00 56.66 273 ALA A N 1
ATOM 2131 C CA . ALA A 1 273 ? 29.064 -7.999 16.248 1.00 56.16 273 ALA A CA 1
ATOM 2132 C C . ALA A 1 273 ? 30.061 -6.858 16.464 1.00 55.04 273 ALA A C 1
ATOM 2133 O O . ALA A 1 273 ? 30.131 -6.292 17.568 1.00 55.23 273 ALA A O 1
ATOM 2135 N N . SER A 1 274 ? 30.815 -6.524 15.413 1.00 53.20 274 SER A N 1
ATOM 2136 C CA . SER A 1 274 ? 31.622 -5.311 15.385 1.00 51.92 274 SER A CA 1
ATOM 2137 C C . SER A 1 274 ? 30.833 -4.100 15.856 1.00 50.91 274 SER A C 1
ATOM 2138 O O . SER A 1 274 ? 31.217 -3.441 16.824 1.00 51.98 274 SER A O 1
ATOM 2141 N N . LEU A 1 275 ? 29.722 -3.816 15.189 1.00 48.90 275 LEU A N 1
ATOM 2142 C CA . LEU A 1 275 ? 28.925 -2.655 15.537 1.00 46.91 275 LEU A CA 1
ATOM 2143 C C . LEU A 1 275 ? 28.437 -2.692 16.969 1.00 46.22 275 LEU A C 1
ATOM 2144 O O . LEU A 1 275 ? 28.443 -1.667 17.631 1.00 46.89 275 LEU A O 1
ATOM 2149 N N . ARG A 1 276 ? 28.018 -3.859 17.457 1.00 44.16 276 ARG A N 1
ATOM 2150 C CA . ARG A 1 276 ? 27.603 -3.926 18.830 1.00 42.67 276 ARG A CA 1
ATOM 2151 C C . ARG A 1 276 ? 28.784 -3.600 19.761 1.00 40.90 276 ARG A C 1
ATOM 2152 O O . ARG A 1 276 ? 28.623 -2.908 20.756 1.00 39.90 276 ARG A O 1
ATOM 2160 N N . SER A 1 277 ? 29.981 -4.061 19.400 1.00 40.21 277 SER A N 1
ATOM 2161 C CA . SER A 1 277 ? 31.120 -3.951 20.300 1.00 39.41 277 SER A CA 1
ATOM 2162 C C . SER A 1 277 ? 31.561 -2.509 20.497 1.00 39.28 277 SER A C 1
ATOM 2163 O O . SER A 1 277 ? 32.509 -2.220 21.241 1.00 38.89 277 SER A O 1
ATOM 2166 N N . LEU A 1 278 ? 30.848 -1.601 19.853 1.00 39.70 278 LEU A N 1
ATOM 2167 C CA . LEU A 1 278 ? 31.167 -0.177 19.969 1.00 39.88 278 LEU A CA 1
ATOM 2168 C C . LEU A 1 278 ? 29.992 0.621 20.465 1.00 39.38 278 LEU A C 1
ATOM 2169 O O . LEU A 1 278 ? 30.141 1.825 20.688 1.00 41.13 278 LEU A O 1
ATOM 2174 N N . ARG A 1 279 ? 28.851 -0.046 20.648 1.00 37.09 279 ARG A N 1
ATOM 2175 C CA . ARG A 1 279 ? 27.614 0.583 21.116 1.00 36.12 279 ARG A CA 1
ATOM 2176 C C . ARG A 1 279 ? 27.531 0.829 22.622 1.00 35.00 279 ARG A C 1
ATOM 2177 O O . ARG A 1 279 ? 28.212 0.189 23.419 1.00 34.65 279 ARG A O 1
ATOM 2185 N N . ARG A 1 280 ? 26.616 1.726 22.989 1.00 33.41 280 ARG A N 1
ATOM 2186 C CA . ARG A 1 280 ? 26.440 2.173 24.355 1.00 31.53 280 ARG A CA 1
ATOM 2187 C C . ARG A 1 280 ? 25.344 1.319 25.008 1.00 31.83 280 ARG A C 1
ATOM 2188 O O . ARG A 1 280 ? 24.213 1.265 24.520 1.00 32.03 280 ARG A O 1
ATOM 2196 N N . GLY A 1 281 ? 25.675 0.628 26.093 1.00 31.38 281 GLY A N 1
ATOM 2197 C CA . GLY A 1 281 ? 24.701 -0.200 26.793 1.00 30.98 281 GLY A CA 1
ATOM 2198 C C . GLY A 1 281 ? 23.977 0.631 27.831 1.00 31.43 281 GLY A C 1
ATOM 2199 O O . GLY A 1 281 ? 24.446 1.703 28.211 1.00 30.92 281 GLY A O 1
ATOM 2200 N N . VAL A 1 282 ? 22.837 0.132 28.298 1.00 31.59 282 VAL A N 1
ATOM 2201 C CA . VAL A 1 282 ? 22.038 0.843 29.259 1.00 31.03 282 VAL A CA 1
ATOM 2202 C C . VAL A 1 282 ? 22.259 0.188 30.592 1.00 31.64 282 VAL A C 1
ATOM 2203 O O . VAL A 1 282 ? 22.024 -1.018 30.739 1.00 32.07 282 VAL A O 1
ATOM 2207 N N . PHE A 1 283 ? 22.690 0.982 31.569 1.00 31.73 283 PHE A N 1
ATOM 2208 C CA . PHE A 1 283 ? 22.954 0.473 32.914 1.00 32.03 283 PHE A CA 1
ATOM 2209 C C . PHE A 1 283 ? 22.035 1.121 33.913 1.00 32.67 283 PHE A C 1
ATOM 2210 O O . PHE A 1 283 ? 21.695 2.295 33.764 1.00 32.89 283 PHE A O 1
ATOM 2218 N N . ALA A 1 284 ? 21.647 0.372 34.941 1.00 32.84 284 ALA A N 1
ATOM 2219 C CA . ALA A 1 284 ? 20.963 0.990 36.085 1.00 33.34 284 ALA A CA 1
ATOM 2220 C C . ALA A 1 284 ? 21.945 1.815 36.926 1.00 34.44 284 ALA A C 1
ATOM 2221 O O . ALA A 1 284 ? 23.111 1.416 37.143 1.00 34.33 284 ALA A O 1
ATOM 2223 N N . THR A 1 285 ? 21.485 2.981 37.370 1.00 34.91 285 THR A N 1
ATOM 2224 C CA . THR A 1 285 ? 22.332 3.844 38.183 1.00 35.80 285 THR A CA 1
ATOM 2225 C C . THR A 1 285 ? 21.984 3.717 39.676 1.00 37.78 285 THR A C 1
ATOM 2226 O O . THR A 1 285 ? 22.676 4.276 40.538 1.00 37.86 285 THR A O 1
ATOM 2230 N N . ARG A 1 286 ? 20.942 2.922 39.950 1.00 38.96 286 ARG A N 1
ATOM 2231 C CA . ARG A 1 286 ? 20.121 2.991 41.155 1.00 39.31 286 ARG A CA 1
ATOM 2232 C C . ARG A 1 286 ? 19.335 1.665 41.207 1.00 38.89 286 ARG A C 1
ATOM 2233 O O . ARG A 1 286 ? 18.924 1.164 40.170 1.00 38.29 286 ARG A O 1
ATOM 2241 N N . PRO A 1 287 ? 19.116 1.082 42.402 1.00 39.36 287 PRO A N 1
ATOM 2242 C CA . PRO A 1 287 ? 18.378 -0.174 42.310 1.00 39.16 287 PRO A CA 1
ATOM 2243 C C . PRO A 1 287 ? 16.996 0.075 41.713 1.00 38.67 287 PRO A C 1
ATOM 2244 O O . PRO A 1 287 ? 16.364 1.074 42.019 1.00 38.79 287 PRO A O 1
ATOM 2248 N N . VAL A 1 288 ? 16.556 -0.828 40.856 1.00 38.28 288 VAL A N 1
ATOM 2249 C CA . VAL A 1 288 ? 15.267 -0.719 40.211 1.00 38.93 288 VAL A CA 1
ATOM 2250 C C . VAL A 1 288 ? 14.463 -1.951 40.606 1.00 39.15 288 VAL A C 1
ATOM 2251 O O . VAL A 1 288 ? 14.858 -3.082 40.301 1.00 38.23 288 VAL A O 1
ATOM 2255 N N . ALA A 1 289 ? 13.335 -1.713 41.273 1.00 40.50 289 ALA A N 1
ATOM 2256 C CA . ALA A 1 289 ? 12.452 -2.778 41.760 1.00 41.50 289 ALA A CA 1
ATOM 2257 C C . ALA A 1 289 ? 11.655 -3.421 40.642 1.00 42.95 289 ALA A C 1
ATOM 2258 O O . ALA A 1 289 ? 11.567 -2.887 39.534 1.00 43.87 289 ALA A O 1
ATOM 2260 N N . ALA A 1 290 ? 11.077 -4.578 40.930 1.00 43.68 290 ALA A N 1
ATOM 2261 C CA . ALA A 1 290 ? 10.162 -5.207 39.999 1.00 44.66 290 ALA A CA 1
ATOM 2262 C C . ALA A 1 290 ? 9.011 -4.244 39.725 1.00 45.26 290 ALA A C 1
ATOM 2263 O O . ALA A 1 290 ? 8.551 -3.536 40.617 1.00 44.76 290 ALA A O 1
ATOM 2265 N N . GLY A 1 291 ? 8.573 -4.182 38.476 1.00 46.35 291 GLY A N 1
ATOM 2266 C CA . GLY A 1 291 ? 7.489 -3.281 38.126 1.00 46.92 291 GLY A CA 1
ATOM 2267 C C . GLY A 1 291 ? 7.795 -1.792 38.267 1.00 46.72 291 GLY A C 1
ATOM 2268 O O . GLY A 1 291 ? 6.890 -0.982 38.089 1.00 46.92 291 GLY A O 1
ATOM 2269 N N . GLU A 1 292 ? 9.040 -1.431 38.602 1.00 46.01 292 GLU A N 1
ATOM 2270 C CA . GLU A 1 292 ? 9.499 -0.048 38.453 1.00 46.12 292 GLU A CA 1
ATOM 2271 C C . GLU A 1 292 ? 9.704 0.251 36.985 1.00 45.67 292 GLU A C 1
ATOM 2272 O O . GLU A 1 292 ? 10.235 -0.581 36.238 1.00 45.28 292 GLU A O 1
ATOM 2278 N N . ALA A 1 293 ? 9.279 1.437 36.568 1.00 45.43 293 ALA A N 1
ATOM 2279 C CA . ALA A 1 293 ? 9.558 1.884 35.206 1.00 44.99 293 ALA A CA 1
ATOM 2280 C C . ALA A 1 293 ? 10.975 2.442 35.118 1.00 43.50 293 ALA A C 1
ATOM 2281 O O . ALA A 1 293 ? 11.492 3.032 36.068 1.00 43.40 293 ALA A O 1
ATOM 2283 N N . LEU A 1 294 ? 11.585 2.246 33.960 1.00 42.00 294 LEU A N 1
ATOM 2284 C CA . LEU A 1 294 ? 12.933 2.675 33.715 1.00 40.65 294 LEU A CA 1
ATOM 2285 C C . LEU A 1 294 ? 12.939 4.108 33.246 1.00 40.98 294 LEU A C 1
ATOM 2286 O O . LEU A 1 294 ? 12.292 4.414 32.264 1.00 41.78 294 LEU A O 1
ATOM 2291 N N . THR A 1 295 ? 13.657 4.996 33.925 1.00 41.20 295 THR A N 1
ATOM 229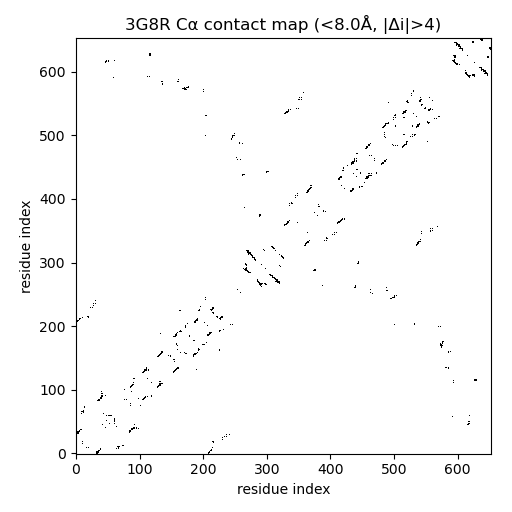2 C CA . THR A 1 295 ? 13.650 6.414 33.513 1.00 42.30 295 THR A CA 1
ATOM 2293 C C . THR A 1 295 ? 15.053 7.049 33.337 1.00 43.53 295 THR A C 1
ATOM 2294 O O . THR A 1 295 ? 16.090 6.397 33.529 1.00 43.55 295 THR A O 1
ATOM 2298 N N . ALA A 1 296 ? 15.079 8.321 32.960 1.00 44.72 296 ALA A N 1
ATOM 2299 C CA . ALA A 1 296 ? 16.344 9.070 32.831 1.00 45.68 296 ALA A CA 1
ATOM 2300 C C . ALA A 1 296 ? 17.167 9.108 34.136 1.00 45.70 296 ALA A C 1
ATOM 2301 O O . ALA A 1 296 ? 18.401 9.116 34.098 1.00 46.50 296 ALA A O 1
ATOM 2303 N N . ASP A 1 297 ? 16.480 9.149 35.273 1.00 44.88 297 ASP A N 1
ATOM 2304 C CA . ASP A 1 297 ? 17.112 8.905 36.559 1.00 45.16 297 ASP A CA 1
ATOM 2305 C C . ASP A 1 297 ? 16.943 7.409 36.669 1.00 44.01 297 ASP A C 1
ATOM 2306 O O . ASP A 1 297 ? 15.984 6.889 36.132 1.00 45.64 297 ASP A O 1
ATOM 2311 N N . ASN A 1 298 ? 17.867 6.707 37.296 1.00 41.05 298 ASN A N 1
ATOM 2312 C CA . ASN A 1 298 ? 17.846 5.221 37.320 1.00 38.81 298 ASN A CA 1
ATOM 2313 C C . ASN A 1 298 ? 18.583 4.442 36.208 1.00 37.71 298 ASN A C 1
ATOM 2314 O O . ASN A 1 298 ? 19.099 3.357 36.503 1.00 37.92 298 ASN A O 1
ATOM 2319 N N . VAL A 1 299 ? 18.649 4.971 34.974 1.00 35.97 299 VAL A N 1
ATOM 2320 C CA . VAL A 1 299 ? 19.575 4.432 33.958 1.00 34.46 299 VAL A CA 1
ATOM 2321 C C . VAL A 1 299 ? 20.592 5.448 33.446 1.00 34.06 299 VAL A C 1
ATOM 2322 O O . VAL A 1 299 ? 20.356 6.645 33.480 1.00 34.58 299 VAL A O 1
ATOM 2326 N N . SER A 1 300 ? 21.694 4.934 32.912 1.00 33.26 300 SER A N 1
ATOM 2327 C CA . SER A 1 300 ? 22.687 5.714 32.209 1.00 32.59 300 SER A CA 1
ATOM 2328 C C . SER A 1 300 ? 23.256 4.904 31.032 1.00 31.27 300 SER A C 1
ATOM 2329 O O . SER A 1 300 ? 23.091 3.696 30.944 1.00 30.78 300 SER A O 1
ATOM 2332 N N . PHE A 1 301 ? 23.939 5.576 30.128 1.00 30.48 301 PHE A N 1
ATOM 2333 C CA . PHE A 1 301 ? 24.468 4.889 28.974 1.00 30.28 301 PHE A CA 1
ATOM 2334 C C . PHE A 1 301 ? 25.966 4.864 29.050 1.00 31.10 301 PHE A C 1
ATOM 2335 O O . PHE A 1 301 ? 26.580 5.837 29.449 1.00 32.98 301 PHE A O 1
ATOM 2343 N N . ALA A 1 302 ? 26.561 3.764 28.630 1.00 30.06 302 ALA A N 1
ATOM 2344 C CA . ALA A 1 302 ? 27.984 3.594 28.754 1.00 29.59 302 ALA A CA 1
ATOM 2345 C C . ALA A 1 302 ? 28.321 2.381 27.969 1.00 29.13 302 ALA A C 1
ATOM 2346 O O . ALA A 1 302 ? 27.466 1.540 27.742 1.00 29.22 302 ALA A O 1
ATOM 2348 N N . PHE A 1 303 ? 29.566 2.279 27.558 1.00 28.85 303 PHE A N 1
ATOM 2349 C CA . PHE A 1 303 ? 30.002 1.158 26.768 1.00 29.60 303 PHE A CA 1
ATOM 2350 C C . PHE A 1 303 ? 31.058 0.324 27.475 1.00 31.92 303 PHE A C 1
ATOM 2351 O O . PHE A 1 303 ? 31.757 0.837 28.367 1.00 32.53 303 PHE A O 1
ATOM 2359 N N . PRO A 1 304 ? 31.237 -0.950 27.039 1.00 32.35 304 PRO A N 1
ATOM 2360 C CA . PRO A 1 304 ? 30.550 -1.639 25.946 1.00 31.89 304 PRO A CA 1
ATOM 2361 C C . PRO A 1 304 ? 29.455 -2.544 26.492 1.00 32.74 304 PRO A C 1
ATOM 2362 O O . PRO A 1 304 ? 29.435 -2.810 27.680 1.00 32.95 304 PRO A O 1
ATOM 2366 N N . PRO A 1 305 ? 28.529 -2.997 25.636 1.00 32.73 305 PRO A N 1
ATOM 2367 C CA . PRO A 1 305 ? 27.488 -3.854 26.194 1.00 32.63 305 PRO A CA 1
ATOM 2368 C C . PRO A 1 305 ? 27.920 -5.323 26.263 1.00 32.29 305 PRO A C 1
ATOM 2369 O O . PRO A 1 305 ? 28.849 -5.732 25.602 1.00 31.18 305 PRO A O 1
ATOM 2373 N N . VAL A 1 306 ? 27.250 -6.0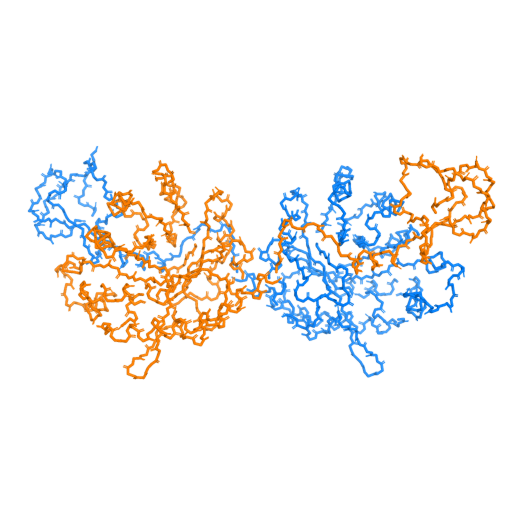89 27.096 1.00 33.44 306 VAL A N 1
ATOM 2374 C CA . VAL A 1 306 ? 27.327 -7.529 27.025 1.00 34.55 306 VAL A CA 1
ATOM 2375 C C . VAL A 1 306 ? 26.040 -8.010 26.341 1.00 36.54 306 VAL A C 1
ATOM 2376 O O . VAL A 1 306 ? 25.040 -7.289 26.283 1.00 37.38 306 VAL A O 1
ATOM 2380 N N . GLU A 1 307 ? 26.070 -9.221 25.813 1.00 37.12 307 GLU A N 1
ATOM 2381 C CA . GLU A 1 307 ? 24.891 -9.852 25.286 1.00 37.86 307 GLU A CA 1
ATOM 2382 C C . GLU A 1 307 ? 23.962 -10.028 26.464 1.00 37.69 307 GLU A C 1
ATOM 2383 O O . GLU A 1 307 ? 24.463 -10.217 27.586 1.00 39.29 307 GLU A O 1
ATOM 2389 N N . GLY A 1 308 ? 22.640 -9.911 26.323 1.00 36.03 308 GLY A N 1
ATOM 2390 C CA . GLY A 1 308 ? 21.925 -9.067 25.402 1.00 34.68 308 GLY A CA 1
ATOM 2391 C C . GLY A 1 308 ? 21.447 -7.996 26.372 1.00 33.49 308 GLY A C 1
ATOM 2392 O O . GLY A 1 308 ? 20.311 -7.985 26.863 1.00 32.45 308 GLY A O 1
ATOM 2393 N N . GLN A 1 309 ? 22.391 -7.136 26.722 1.00 33.08 309 GLN A N 1
ATOM 2394 C CA . GLN A 1 309 ? 22.112 -5.953 27.474 1.00 32.31 309 GLN A CA 1
ATOM 2395 C C . GLN A 1 309 ? 21.341 -5.067 26.547 1.00 31.37 309 GLN A C 1
ATOM 2396 O O . GLN A 1 309 ? 21.548 -5.100 25.328 1.00 30.55 309 GLN A O 1
ATOM 2402 N N . LEU A 1 310 ? 20.424 -4.302 27.119 1.00 31.25 310 LEU A N 1
ATOM 2403 C CA . LEU A 1 310 ? 19.686 -3.345 26.352 1.00 31.36 310 LEU A CA 1
ATOM 2404 C C . LEU A 1 310 ? 20.716 -2.264 26.023 1.00 32.54 310 LEU A C 1
ATOM 2405 O O . LEU A 1 310 ? 21.550 -1.918 26.867 1.00 32.84 310 LEU A O 1
ATOM 2410 N N . THR A 1 311 ? 20.684 -1.784 24.782 1.00 32.92 311 THR A N 1
ATOM 2411 C CA . THR A 1 311 ? 21.588 -0.737 24.295 1.00 32.01 311 THR A CA 1
ATOM 2412 C C . THR A 1 311 ? 20.839 0.561 24.081 1.00 31.77 311 THR A C 1
ATOM 2413 O O . THR A 1 311 ? 19.620 0.576 23.986 1.00 31.43 311 THR A O 1
ATOM 2417 N N . ALA A 1 312 ? 21.594 1.643 23.967 1.00 32.23 312 ALA A N 1
ATOM 2418 C CA . ALA A 1 312 ? 21.065 2.987 23.854 1.00 32.96 312 ALA A CA 1
ATOM 2419 C C . ALA A 1 312 ? 20.315 3.116 22.558 1.00 35.37 312 ALA A C 1
ATOM 2420 O O . ALA A 1 312 ? 19.319 3.848 22.466 1.00 36.57 312 ALA A O 1
ATOM 2422 N N . ASN A 1 313 ? 20.783 2.378 21.560 1.00 36.22 313 ASN A N 1
ATOM 2423 C CA . ASN A 1 313 ? 20.084 2.276 20.295 1.00 37.56 313 ASN A CA 1
ATOM 2424 C C . ASN A 1 313 ? 18.638 1.794 20.388 1.00 37.82 313 ASN A C 1
ATOM 2425 O O . ASN A 1 313 ? 17.954 1.695 19.378 1.00 37.79 313 ASN A O 1
ATOM 2430 N N . GLU A 1 314 ? 18.185 1.493 21.605 1.00 38.55 314 GLU A N 1
ATOM 2431 C CA . GLU A 1 314 ? 16.843 0.969 21.833 1.00 38.98 314 GLU A CA 1
ATOM 2432 C C . GLU A 1 314 ? 16.099 1.799 22.879 1.00 38.33 314 GLU A C 1
ATOM 2433 O O . GLU A 1 314 ? 14.954 1.491 23.220 1.00 37.62 314 GLU A O 1
ATOM 2439 N N . TRP A 1 315 ? 16.756 2.850 23.371 1.00 38.40 315 TRP A N 1
ATOM 2440 C CA . TRP A 1 315 ? 16.200 3.698 24.420 1.00 38.63 315 TRP A CA 1
ATOM 2441 C C . TRP A 1 315 ? 15.296 4.699 23.778 1.00 39.28 315 TRP A C 1
ATOM 2442 O O . TRP A 1 315 ? 15.364 4.848 22.576 1.00 39.58 315 TRP A O 1
ATOM 2453 N N . SER A 1 316 ? 14.444 5.373 24.552 1.00 40.32 316 SER A N 1
ATOM 2454 C CA . SER A 1 316 ? 13.429 6.212 23.952 1.00 42.01 316 SER A CA 1
ATOM 2455 C C . SER A 1 316 ? 13.075 7.553 24.595 1.00 44.66 316 SER A C 1
ATOM 2456 O O . SER A 1 316 ? 12.481 8.395 23.926 1.00 46.96 316 SER A O 1
ATOM 2459 N N . LYS A 1 317 ? 13.397 7.804 25.855 1.00 45.19 317 LYS A N 1
ATOM 2460 C CA . LYS A 1 317 ? 13.071 9.153 26.428 1.00 45.49 317 LYS A CA 1
ATOM 2461 C C . LYS A 1 317 ? 11.645 9.300 26.925 1.00 45.60 317 LYS A C 1
ATOM 2462 O O . LYS A 1 317 ? 11.410 10.008 27.915 1.00 45.99 317 LYS A O 1
ATOM 2468 N N . TYR A 1 318 ? 10.709 8.648 26.227 1.00 45.14 318 TYR A N 1
ATOM 2469 C CA . TYR A 1 318 ? 9.405 8.282 26.805 1.00 44.34 318 TYR A CA 1
ATOM 2470 C C . TYR A 1 318 ? 9.502 6.936 27.553 1.00 44.52 318 TYR A C 1
ATOM 2471 O O . TYR A 1 318 ? 10.451 6.169 27.367 1.00 44.48 318 TYR A O 1
ATOM 2480 N N . VAL A 1 319 ? 8.518 6.655 28.399 1.00 45.33 319 VAL A N 1
ATOM 2481 C CA . VAL A 1 319 ? 8.532 5.445 29.225 1.00 46.39 319 VAL A CA 1
ATOM 2482 C C . VAL A 1 319 ? 8.107 4.204 28.430 1.00 47.07 319 VAL A C 1
ATOM 2483 O O . VAL A 1 319 ? 6.924 4.059 28.103 1.00 48.50 319 VAL A O 1
ATOM 2487 N N . ARG A 1 320 ? 9.060 3.319 28.130 1.00 46.16 320 ARG A N 1
ATOM 2488 C CA . ARG A 1 320 ? 8.783 2.130 27.324 1.00 45.53 320 ARG A CA 1
ATOM 2489 C C . ARG A 1 320 ? 8.841 0.809 28.082 1.00 44.46 320 ARG A C 1
ATOM 2490 O O . ARG A 1 320 ? 8.147 -0.133 27.709 1.00 44.51 320 ARG A O 1
ATOM 2498 N N . TYR A 1 321 ? 9.658 0.734 29.136 1.00 43.33 321 TYR A N 1
ATOM 2499 C CA . TYR A 1 321 ? 9.877 -0.529 29.844 1.00 41.82 321 TYR A CA 1
ATOM 2500 C C . TYR A 1 321 ? 9.760 -0.462 31.351 1.00 41.42 321 TYR A C 1
ATOM 2501 O O . TYR A 1 321 ? 10.206 0.492 31.996 1.00 40.72 321 TYR A O 1
ATOM 2510 N N . THR A 1 322 ? 9.171 -1.517 31.910 1.00 41.99 322 THR A N 1
ATOM 2511 C CA . THR A 1 322 ? 9.230 -1.773 33.341 1.00 42.02 322 THR A CA 1
ATOM 2512 C C . THR A 1 322 ? 10.090 -2.999 33.571 1.00 41.45 322 THR A C 1
ATOM 2513 O O . THR A 1 322 ? 10.157 -3.884 32.716 1.00 41.61 322 THR A O 1
ATOM 2517 N N . ALA A 1 323 ? 10.739 -3.041 34.724 1.00 40.85 323 ALA A N 1
ATOM 2518 C CA . ALA A 1 323 ? 11.505 -4.200 35.135 1.00 40.87 323 ALA A CA 1
ATOM 2519 C C . ALA A 1 323 ? 10.588 -5.337 35.642 1.00 40.48 323 ALA A C 1
ATOM 2520 O O . ALA A 1 323 ? 9.893 -5.170 36.642 1.00 39.57 323 ALA A O 1
ATOM 2522 N N . LYS A 1 324 ? 10.593 -6.471 34.939 1.00 41.04 324 LYS A N 1
ATOM 2523 C CA . LYS A 1 324 ? 9.897 -7.688 35.389 1.00 42.33 324 LYS A CA 1
ATOM 2524 C C . LYS A 1 324 ? 10.478 -8.197 36.681 1.00 42.71 324 LYS A C 1
ATOM 2525 O O . LYS A 1 324 ? 9.728 -8.628 37.543 1.00 43.96 324 LYS A O 1
ATOM 2531 N N . THR A 1 325 ? 11.807 -8.159 36.800 1.00 42.18 325 THR A N 1
ATOM 2532 C CA . THR A 1 325 ? 12.553 -8.604 37.993 1.00 42.06 325 THR A CA 1
ATOM 2533 C C . THR A 1 325 ? 13.491 -7.455 38.437 1.00 41.90 325 THR A C 1
ATOM 2534 O O . THR A 1 325 ? 13.875 -6.633 37.614 1.00 42.31 325 THR A O 1
ATOM 2538 N N . PRO A 1 326 ? 13.876 -7.392 39.728 1.00 41.18 326 PRO A N 1
ATOM 2539 C CA . PRO A 1 326 ? 14.638 -6.221 40.170 1.00 40.38 326 PRO A CA 1
ATOM 2540 C C . PRO A 1 326 ? 16.065 -6.144 39.626 1.00 39.78 326 PRO A C 1
ATOM 2541 O O . PRO A 1 326 ? 16.759 -7.149 39.549 1.00 39.82 326 PRO A O 1
ATOM 2545 N N . ILE A 1 327 ? 16.487 -4.937 39.259 1.00 38.86 327 ILE A N 1
ATOM 2546 C CA . ILE A 1 327 ? 17.806 -4.712 38.704 1.00 37.30 327 ILE A CA 1
ATOM 2547 C C . ILE A 1 327 ? 18.713 -4.089 39.756 1.00 36.64 327 ILE A C 1
ATOM 2548 O O . ILE A 1 327 ? 18.376 -3.054 40.321 1.00 37.88 327 ILE A O 1
ATOM 2553 N N . ALA A 1 328 ? 19.873 -4.688 40.005 1.00 35.21 328 ALA A N 1
ATOM 2554 C CA . ALA A 1 328 ? 20.801 -4.109 40.970 1.00 35.21 328 ALA A CA 1
ATOM 2555 C C . ALA A 1 328 ? 21.380 -2.813 40.429 1.00 35.31 328 ALA A C 1
ATOM 2556 O O . ALA A 1 328 ? 21.519 -2.653 39.227 1.00 34.79 328 ALA A O 1
ATOM 2558 N N . ALA A 1 329 ? 21.731 -1.886 41.306 1.00 36.44 329 ALA A N 1
ATOM 2559 C CA . ALA A 1 329 ? 22.421 -0.678 40.846 1.00 37.54 329 ALA A CA 1
ATOM 2560 C C . ALA A 1 329 ? 23.748 -0.999 40.159 1.00 39.35 329 ALA A C 1
ATOM 2561 O O . ALA A 1 329 ? 24.436 -1.981 40.511 1.00 39.92 329 ALA A O 1
ATOM 2563 N N . ASP A 1 330 ? 24.074 -0.159 39.167 1.00 40.02 330 ASP A N 1
ATOM 2564 C CA . ASP A 1 330 ? 25.288 -0.254 38.324 1.00 39.04 330 ASP A CA 1
ATOM 2565 C C . ASP A 1 330 ? 25.317 -1.538 37.483 1.00 36.09 330 ASP A C 1
ATOM 2566 O O . ASP A 1 330 ? 26.295 -1.874 36.829 1.00 35.19 330 ASP A O 1
ATOM 2571 N N . ALA A 1 331 ? 24.196 -2.230 37.452 1.00 34.75 331 ALA A N 1
ATOM 2572 C CA . ALA A 1 331 ? 24.130 -3.428 36.653 1.00 34.08 331 ALA A CA 1
ATOM 2573 C C . ALA A 1 331 ? 23.605 -3.193 35.246 1.00 32.37 331 ALA A C 1
ATOM 2574 O O . ALA A 1 331 ? 22.828 -2.273 34.991 1.00 31.86 331 ALA A O 1
ATOM 2576 N N . PRO A 1 332 ? 24.029 -4.043 34.322 1.00 31.46 332 PRO A N 1
ATOM 2577 C CA . PRO A 1 332 ? 23.568 -3.908 32.954 1.00 31.56 332 PRO A CA 1
ATOM 2578 C C . PRO A 1 332 ? 22.117 -4.274 32.910 1.00 32.66 332 PRO A C 1
ATOM 2579 O O . PRO A 1 332 ? 21.732 -5.277 33.489 1.00 33.63 332 PRO A O 1
ATOM 2583 N N . VAL A 1 333 ? 21.315 -3.460 32.244 1.00 33.08 333 VAL A N 1
ATOM 2584 C CA . VAL A 1 333 ? 19.924 -3.761 32.081 1.00 33.12 333 VAL A CA 1
ATOM 2585 C C . VAL A 1 333 ? 19.831 -4.765 30.958 1.00 34.85 333 VAL A C 1
ATOM 2586 O O . VAL A 1 333 ? 19.937 -4.412 29.802 1.00 35.32 333 VAL A O 1
ATOM 2598 N N . ALA A 1 335 ? 17.824 -7.121 28.470 1.00 41.76 335 ALA A N 1
ATOM 2599 C CA . ALA A 1 335 ? 16.568 -6.886 27.758 1.00 44.06 335 ALA A CA 1
ATOM 2600 C C . ALA A 1 335 ? 15.564 -8.007 27.975 1.00 47.36 335 ALA A C 1
ATOM 2601 O O . ALA A 1 335 ? 14.356 -7.812 27.847 1.00 47.69 335 ALA A O 1
ATOM 2603 N N . ALA A 1 336 ? 16.058 -9.192 28.311 1.00 49.96 336 ALA A N 1
ATOM 2604 C CA . ALA A 1 336 ? 15.150 -10.290 28.640 1.00 51.44 336 ALA A CA 1
ATOM 2605 C C . ALA A 1 336 ? 14.417 -10.041 29.972 1.00 52.61 336 ALA A C 1
ATOM 2606 O O . ALA A 1 336 ? 13.478 -10.767 30.315 1.00 53.34 336 ALA A O 1
ATOM 2608 N N . ASP A 1 337 ? 14.827 -9.009 30.709 1.00 52.51 337 ASP A N 1
ATOM 2609 C CA . ASP A 1 337 ? 14.244 -8.730 32.022 1.00 51.89 337 ASP A CA 1
ATOM 2610 C C . ASP A 1 337 ? 13.225 -7.597 31.999 1.00 51.90 337 ASP A C 1
ATOM 2611 O O . ASP A 1 337 ? 12.944 -6.986 33.037 1.00 52.00 337 ASP A O 1
ATOM 2616 N N . LEU A 1 338 ? 12.674 -7.284 30.835 1.00 51.92 338 LEU A N 1
ATOM 2617 C CA . LEU A 1 338 ? 11.803 -6.133 30.798 1.00 52.65 338 LEU A CA 1
ATOM 2618 C C . LEU A 1 338 ? 10.511 -6.400 30.079 1.00 55.11 338 LEU A C 1
ATOM 2619 O O . LEU A 1 338 ? 10.487 -6.996 28.993 1.00 55.62 338 LEU A O 1
ATOM 2624 N N . GLU A 1 339 ? 9.433 -5.941 30.707 1.00 56.87 339 GLU A N 1
ATOM 2625 C CA . GLU A 1 339 ? 8.112 -5.967 30.110 1.00 58.62 339 GLU A CA 1
ATOM 2626 C C . GLU A 1 339 ? 7.774 -4.584 29.535 1.00 59.11 339 GLU A C 1
ATOM 2627 O O . GLU A 1 339 ? 7.982 -3.555 30.183 1.00 58.68 339 GLU A O 1
ATOM 2633 N N . PRO A 1 340 ? 7.282 -4.564 28.299 1.00 60.23 340 PRO A N 1
ATOM 2634 C CA . PRO A 1 340 ? 7.002 -3.333 27.598 1.00 61.53 340 PRO A CA 1
ATOM 2635 C C . PRO A 1 340 ? 5.719 -2.647 28.064 1.00 62.65 340 PRO A C 1
ATOM 2636 O O . PRO A 1 340 ? 4.808 -3.295 28.569 1.00 62.59 340 PRO A O 1
ATOM 2640 N N . VAL A 1 341 ? 5.653 -1.334 27.872 1.00 63.50 341 VAL A N 1
ATOM 2641 C CA . VAL A 1 341 ? 4.561 -0.544 28.421 1.00 63.47 341 VAL A CA 1
ATOM 2642 C C . VAL A 1 341 ? 3.845 0.245 27.331 1.00 63.66 341 VAL A C 1
ATOM 2643 O O . VAL A 1 341 ? 2.666 0.003 27.086 1.00 63.58 341 VAL A O 1
ATOM 2647 N N . LYS B 1 5 ? 31.947 21.582 -4.109 1.00 45.05 5 LYS B N 1
ATOM 2648 C CA . LYS B 1 5 ? 33.166 20.781 -4.478 1.00 44.93 5 LYS B CA 1
ATOM 2649 C C . LYS B 1 5 ? 33.416 19.554 -3.565 1.00 43.00 5 LYS B C 1
ATOM 2650 O O . LYS B 1 5 ? 32.915 19.481 -2.455 1.00 44.05 5 LYS B O 1
ATOM 2656 N N . PRO B 1 6 ? 34.179 18.573 -4.036 1.00 39.97 6 PRO B N 1
ATOM 2657 C CA . PRO B 1 6 ? 34.356 17.395 -3.203 1.00 37.72 6 PRO B CA 1
ATOM 2658 C C . PRO B 1 6 ? 34.953 17.699 -1.846 1.00 35.92 6 PRO B C 1
ATOM 2659 O O . PRO B 1 6 ? 35.804 18.583 -1.720 1.00 36.46 6 PRO B O 1
ATOM 2663 N N . LEU B 1 7 ? 34.522 16.963 -0.835 1.00 34.30 7 LEU B N 1
ATOM 2664 C CA . LEU B 1 7 ? 35.069 17.123 0.504 1.00 33.60 7 LEU B CA 1
ATOM 2665 C C . LEU B 1 7 ? 35.846 15.892 0.966 1.00 33.79 7 LEU B C 1
ATOM 2666 O O . LEU B 1 7 ? 35.380 14.753 0.834 1.00 36.37 7 LEU B O 1
ATOM 2671 N N . PHE B 1 8 ? 37.036 16.109 1.496 1.00 32.21 8 PHE B N 1
ATOM 2672 C CA . PHE B 1 8 ? 37.858 14.989 1.941 1.00 31.37 8 PHE B CA 1
ATOM 2673 C C . PHE B 1 8 ? 38.108 15.083 3.407 1.00 31.66 8 PHE B C 1
ATOM 2674 O O . PHE B 1 8 ? 38.766 16.010 3.888 1.00 31.18 8 PHE B O 1
ATOM 2682 N N . ILE B 1 9 ? 37.536 14.133 4.115 1.00 32.33 9 ILE B N 1
ATOM 2683 C CA . ILE B 1 9 ? 37.698 14.097 5.524 1.00 35.21 9 ILE B CA 1
ATOM 2684 C C . ILE B 1 9 ? 38.792 13.096 5.914 1.00 37.31 9 ILE B C 1
ATOM 2685 O O . ILE B 1 9 ? 38.738 11.913 5.535 1.00 38.03 9 ILE B O 1
ATOM 2690 N N . PHE B 1 10 ? 39.773 13.566 6.680 1.00 37.55 10 PHE B N 1
ATOM 2691 C CA . PHE B 1 10 ? 40.807 12.685 7.187 1.00 37.18 10 PHE B CA 1
ATOM 2692 C C . PHE B 1 10 ? 40.546 12.291 8.629 1.00 37.52 10 PHE B C 1
ATOM 2693 O O . PHE B 1 10 ? 40.643 13.107 9.539 1.00 37.56 10 PHE B O 1
ATOM 2701 N N . GLU B 1 11 ? 40.222 11.017 8.819 1.00 38.48 11 GLU B N 1
ATOM 2702 C CA . GLU B 1 11 ? 39.921 10.457 10.127 1.00 40.11 11 GLU B CA 1
ATOM 2703 C C . GLU B 1 11 ? 41.192 10.211 10.925 1.00 40.72 11 GLU B C 1
ATOM 2704 O O . GLU B 1 11 ? 42.014 9.358 10.576 1.00 41.63 11 GLU B O 1
ATOM 2718 N N . ALA B 1 13 ? 40.942 9.610 14.199 1.00 37.86 13 ALA B N 1
ATOM 2719 C CA . ALA B 1 13 ? 40.642 8.612 15.208 1.00 37.00 13 ALA B CA 1
ATOM 2720 C C . ALA B 1 13 ? 41.606 8.816 16.402 1.00 38.36 13 ALA B C 1
ATOM 2721 O O . ALA B 1 13 ? 41.800 9.950 16.883 1.00 38.58 13 ALA B O 1
ATOM 2723 N N . ASN B 1 14 ? 42.219 7.715 16.846 1.00 38.96 14 ASN B N 1
ATOM 2724 C CA . ASN B 1 14 ? 43.095 7.677 17.993 1.00 39.12 14 ASN B CA 1
ATOM 2725 C C . ASN B 1 14 ? 44.489 7.389 17.455 1.00 40.13 14 ASN B C 1
ATOM 2726 O O . ASN B 1 14 ? 45.373 6.899 18.167 1.00 40.06 14 ASN B O 1
ATOM 2731 N N . ASN B 1 15 ? 44.686 7.707 16.183 1.00 40.72 15 ASN B N 1
ATOM 2732 C CA . ASN B 1 15 ? 46.010 7.649 15.581 1.00 40.83 15 ASN B CA 1
ATOM 2733 C C . ASN B 1 15 ? 46.968 8.736 16.028 1.00 42.06 15 ASN B C 1
ATOM 2734 O O . ASN B 1 15 ? 48.127 8.758 15.590 1.00 44.21 15 ASN B O 1
ATOM 2739 N N . HIS B 1 16 ? 46.524 9.618 16.908 1.00 41.37 16 HIS B N 1
ATOM 2740 C CA . HIS B 1 16 ? 47.477 10.470 17.618 1.00 41.55 16 HIS B CA 1
ATOM 2741 C C . HIS B 1 16 ? 48.189 9.667 18.701 1.00 41.59 16 HIS B C 1
ATOM 2742 O O . HIS B 1 16 ? 49.072 10.184 19.391 1.00 41.86 16 HIS B O 1
ATOM 2757 N N . GLY B 1 18 ? 47.739 9.025 21.456 1.00 40.45 18 GLY B N 1
ATOM 2758 C CA . GLY B 1 18 ? 47.697 9.657 22.788 1.00 40.54 18 GLY B CA 1
ATOM 2759 C C . GLY B 1 18 ? 48.682 10.799 23.030 1.00 41.45 18 GLY B C 1
ATOM 2760 O O . GLY B 1 18 ? 48.676 11.422 24.097 1.00 42.17 18 GLY B O 1
ATOM 2761 N N . ASN B 1 19 ? 49.513 11.074 22.025 1.00 41.40 19 ASN B N 1
ATOM 2762 C CA . ASN B 1 19 ? 50.507 12.127 21.995 1.00 40.79 19 ASN B CA 1
ATOM 2763 C C . ASN B 1 19 ? 50.023 13.337 21.138 1.00 40.74 19 ASN B C 1
ATOM 2764 O O . ASN B 1 19 ? 49.822 13.214 19.925 1.00 40.77 19 ASN B O 1
ATOM 2769 N N . VAL B 1 20 ? 49.836 14.499 21.770 1.00 40.81 20 VAL B N 1
ATOM 2770 C CA . VAL B 1 20 ? 49.483 15.739 21.070 1.00 41.47 20 VAL B CA 1
ATOM 2771 C C . VAL B 1 20 ? 50.496 16.190 20.018 1.00 43.41 20 VAL B C 1
ATOM 2772 O O . VAL B 1 20 ? 50.107 16.554 18.902 1.00 44.13 20 VAL B O 1
ATOM 2776 N N . GLU B 1 21 ? 51.784 16.158 20.357 1.00 44.27 21 GLU B N 1
ATOM 2777 C CA . GLU B 1 21 ? 52.804 16.564 19.415 1.00 45.35 21 GLU B CA 1
ATOM 2778 C C . GLU B 1 21 ? 52.772 15.677 18.195 1.00 44.34 21 GLU B C 1
ATOM 2779 O O . GLU B 1 21 ? 52.994 16.137 17.091 1.00 45.73 21 GLU B O 1
ATOM 2785 N N . HIS B 1 22 ? 52.474 14.406 18.371 1.00 42.72 22 HIS B N 1
ATOM 2786 C CA . HIS B 1 22 ? 52.458 13.510 17.227 1.00 41.56 22 HIS B CA 1
ATOM 2787 C C . HIS B 1 22 ? 51.258 13.832 16.382 1.00 41.04 22 HIS B C 1
ATOM 2788 O O . HIS B 1 22 ? 51.346 13.834 15.157 1.00 41.16 22 HIS B O 1
ATOM 2795 N N . GLY B 1 23 ? 50.136 14.108 17.043 1.00 40.06 23 GLY B N 1
ATOM 2796 C CA . GLY B 1 23 ? 48.904 14.441 16.340 1.00 39.36 23 GLY B CA 1
ATOM 2797 C C . GLY B 1 23 ? 49.145 15.650 15.477 1.00 38.50 23 GLY B C 1
ATOM 2798 O O . GLY B 1 23 ? 48.830 15.628 14.301 1.00 39.19 23 GLY B O 1
ATOM 2799 N N . VAL B 1 24 ? 49.718 16.690 16.076 1.00 37.40 24 VAL B N 1
ATOM 2800 C CA . VAL B 1 24 ? 50.142 17.885 15.377 1.00 37.71 24 VAL B CA 1
ATOM 2801 C C . VAL B 1 24 ? 50.958 17.577 14.117 1.00 37.48 24 VAL B C 1
ATOM 2802 O O . VAL B 1 24 ? 50.645 18.057 13.016 1.00 37.95 24 VAL B O 1
ATOM 2806 N N . ALA B 1 25 ? 51.983 16.750 14.267 1.00 36.83 25 ALA B N 1
ATOM 2807 C CA . ALA B 1 25 ? 52.882 16.445 13.150 1.00 36.37 25 ALA B CA 1
ATOM 2808 C C . ALA B 1 25 ? 52.166 15.725 12.037 1.00 36.65 25 ALA B C 1
ATOM 2809 O O . ALA B 1 25 ? 52.586 15.783 10.864 1.00 37.66 25 ALA B O 1
ATOM 2811 N N . LEU B 1 26 ? 51.092 15.030 12.423 1.00 36.00 26 LEU B N 1
ATOM 2812 C CA . LEU B 1 26 ? 50.245 14.284 11.514 1.00 34.90 26 LEU B CA 1
ATOM 2813 C C . LEU B 1 26 ? 49.439 15.261 10.662 1.00 34.15 26 LEU B C 1
ATOM 2814 O O . LEU B 1 26 ? 49.444 15.182 9.426 1.00 33.26 26 LEU B O 1
ATOM 2819 N N . ILE B 1 27 ? 48.743 16.158 11.355 1.00 34.02 27 ILE B N 1
ATOM 2820 C CA . ILE B 1 27 ? 47.977 17.210 10.738 1.00 33.99 27 ILE B CA 1
ATOM 2821 C C . ILE B 1 27 ? 48.897 17.890 9.732 1.00 35.30 27 ILE B C 1
ATOM 2822 O O . ILE B 1 27 ? 48.533 18.054 8.569 1.00 35.69 27 ILE B O 1
ATOM 2827 N N . ARG B 1 28 ? 50.104 18.241 10.176 1.00 35.43 28 ARG B N 1
ATOM 2828 C CA . ARG B 1 28 ? 51.067 18.916 9.303 1.00 35.81 28 ARG B CA 1
ATOM 2829 C C . ARG B 1 28 ? 51.510 18.083 8.124 1.00 35.90 28 ARG B C 1
ATOM 2830 O O . ARG B 1 28 ? 51.656 18.593 7.015 1.00 35.61 28 ARG B O 1
ATOM 2838 N N . ALA B 1 29 ? 51.744 16.801 8.362 1.00 36.38 29 ALA B N 1
ATOM 2839 C CA . ALA B 1 29 ? 52.108 15.912 7.265 1.00 36.62 29 ALA B CA 1
ATOM 2840 C C . ALA B 1 29 ? 50.949 15.791 6.298 1.00 36.53 29 ALA B C 1
ATOM 2841 O O . ALA B 1 29 ? 51.141 15.622 5.091 1.00 37.89 29 ALA B O 1
ATOM 2843 N N . ILE B 1 30 ? 49.736 15.885 6.795 1.00 35.07 30 ILE B N 1
ATOM 2844 C CA . ILE B 1 30 ? 48.649 15.694 5.868 1.00 33.97 30 ILE B CA 1
ATOM 2845 C C . ILE B 1 30 ? 48.382 16.959 5.093 1.00 35.45 30 ILE B C 1
ATOM 2846 O O . ILE B 1 30 ? 48.024 16.867 3.925 1.00 36.60 30 ILE B O 1
ATOM 2851 N N . ARG B 1 31 ? 48.586 18.132 5.695 1.00 36.37 31 ARG B N 1
ATOM 2852 C CA . ARG B 1 31 ? 48.465 19.366 4.916 1.00 38.41 31 ARG B CA 1
ATOM 2853 C C . ARG B 1 31 ? 49.337 19.324 3.670 1.00 38.71 31 ARG B C 1
ATOM 2854 O O . ARG B 1 31 ? 48.868 19.593 2.581 1.00 39.19 31 ARG B O 1
ATOM 2862 N N . GLU B 1 32 ? 50.606 18.986 3.818 1.00 39.19 32 GLU B N 1
ATOM 2863 C CA . GLU B 1 32 ? 51.439 18.754 2.634 1.00 39.88 32 GLU B CA 1
ATOM 2864 C C . GLU B 1 32 ? 50.784 17.846 1.574 1.00 39.03 32 GLU B C 1
ATOM 2865 O O . GLU B 1 32 ? 50.705 18.240 0.422 1.00 39.34 32 GLU B O 1
ATOM 2871 N N . SER B 1 33 ? 50.295 16.661 1.947 1.00 37.51 33 SER B N 1
ATOM 2872 C CA . SER B 1 33 ? 49.674 15.772 0.972 1.00 36.81 33 SER B CA 1
ATOM 2873 C C . SER B 1 33 ? 48.589 16.461 0.158 1.00 36.21 33 SER B C 1
ATOM 2874 O O . SER B 1 33 ? 48.324 16.066 -0.952 1.00 35.98 33 SER B O 1
ATOM 2877 N N . CYS B 1 34 ? 47.979 17.500 0.713 1.00 36.46 34 CYS B N 1
ATOM 2878 C CA . CYS B 1 34 ? 46.835 18.183 0.083 1.00 35.98 34 CYS B CA 1
ATOM 2879 C C . CYS B 1 34 ? 47.202 19.294 -0.906 1.00 35.37 34 CYS B C 1
ATOM 2880 O O . CYS B 1 34 ? 46.320 19.865 -1.549 1.00 34.79 34 CYS B O 1
ATOM 2883 N N . GLN B 1 35 ? 48.490 19.626 -0.992 1.00 35.57 35 GLN B N 1
ATOM 2884 C CA . GLN B 1 35 ? 48.959 20.774 -1.757 1.00 36.99 35 GLN B CA 1
ATOM 2885 C C . GLN B 1 35 ? 48.549 20.611 -3.220 1.00 37.87 35 GLN B C 1
ATOM 2886 O O . GLN B 1 35 ? 48.755 19.543 -3.811 1.00 38.08 35 GLN B O 1
ATOM 2892 N N . GLY B 1 36 ? 47.897 21.646 -3.764 1.00 37.99 36 GLY B N 1
ATOM 2893 C CA . GLY B 1 36 ? 47.585 21.749 -5.185 1.00 37.73 36 GLY B CA 1
ATOM 2894 C C . GLY B 1 36 ? 46.160 21.428 -5.600 1.00 38.19 36 GLY B C 1
ATOM 2895 O O . GLY B 1 36 ? 45.779 21.717 -6.721 1.00 37.64 36 GLY B O 1
ATOM 2896 N N . PHE B 1 37 ? 45.370 20.832 -4.713 1.00 38.84 37 PHE B N 1
ATOM 2897 C CA . PHE B 1 37 ? 44.073 20.285 -5.119 1.00 39.84 37 PHE B CA 1
ATOM 2898 C C . PHE B 1 37 ? 42.967 21.211 -4.769 1.00 40.17 37 PHE B C 1
ATOM 2899 O O . PHE B 1 37 ? 42.963 21.767 -3.708 1.00 39.95 37 PHE B O 1
ATOM 2907 N N . ASP B 1 38 ? 42.016 21.355 -5.669 1.00 42.51 38 ASP B N 1
ATOM 2908 C CA . ASP B 1 38 ? 40.938 22.314 -5.503 1.00 44.74 38 ASP B CA 1
ATOM 2909 C C . ASP B 1 38 ? 39.745 21.595 -4.926 1.00 43.52 38 ASP B C 1
ATOM 2910 O O . ASP B 1 38 ? 38.675 21.578 -5.541 1.00 45.07 38 ASP B O 1
ATOM 2915 N N . PHE B 1 39 ? 39.947 20.984 -3.759 1.00 39.98 39 PHE B N 1
ATOM 2916 C CA . PHE B 1 39 ? 38.906 20.344 -3.009 1.00 37.05 39 PHE B CA 1
ATOM 2917 C C . PHE B 1 39 ? 38.731 21.068 -1.711 1.00 37.94 39 PHE B C 1
ATOM 2918 O O . PHE B 1 39 ? 39.552 21.926 -1.380 1.00 38.08 39 PHE B O 1
ATOM 2926 N N . ASP B 1 40 ? 37.670 20.716 -0.970 1.00 38.88 40 ASP B N 1
ATOM 2927 C CA . ASP B 1 40 ? 37.616 20.969 0.478 1.00 40.09 40 ASP B CA 1
ATOM 2928 C C . ASP B 1 40 ? 38.260 19.854 1.318 1.00 38.27 40 ASP B C 1
ATOM 2929 O O . ASP B 1 40 ? 38.197 18.665 0.973 1.00 39.33 40 ASP B O 1
ATOM 2934 N N . PHE B 1 41 ? 38.847 20.234 2.442 1.00 34.75 41 PHE B N 1
ATOM 2935 C CA . PHE B 1 41 ? 39.425 19.262 3.327 1.00 32.48 41 PHE B CA 1
ATOM 2936 C C . PHE B 1 41 ? 38.985 19.481 4.742 1.00 32.00 41 PHE B C 1
ATOM 2937 O O . PHE B 1 41 ? 38.835 20.624 5.189 1.00 31.54 41 PHE B O 1
ATOM 2945 N N 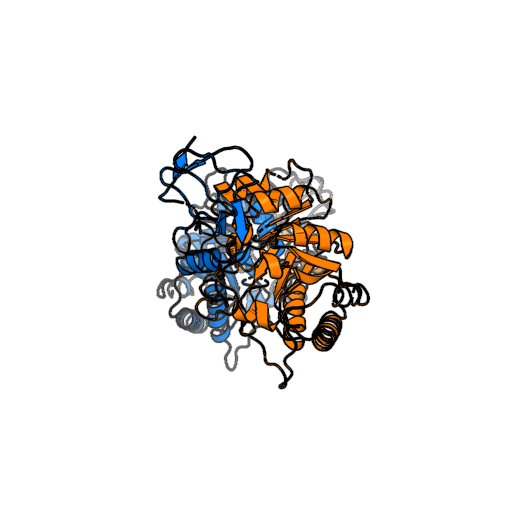. GLY B 1 42 ? 38.777 18.372 5.446 1.00 31.77 42 GLY B N 1
ATOM 2946 C CA . GLY B 1 42 ? 38.461 18.374 6.843 1.00 31.47 42 GLY B CA 1
ATOM 2947 C C . GLY B 1 42 ? 39.342 17.339 7.489 1.00 33.39 42 GLY B C 1
ATOM 2948 O O . GLY B 1 42 ? 39.769 16.346 6.861 1.00 34.42 42 GLY B O 1
ATOM 2949 N N . PHE B 1 43 ? 39.641 17.602 8.751 1.00 33.53 43 PHE B N 1
ATOM 2950 C CA . PHE B 1 43 ? 40.286 16.666 9.636 1.00 32.76 43 PHE B CA 1
ATOM 2951 C C . PHE B 1 43 ? 39.310 16.409 10.765 1.00 32.37 43 PHE B C 1
ATOM 2952 O O . PHE B 1 43 ? 38.650 17.346 11.266 1.00 32.30 43 PHE B O 1
ATOM 2960 N N . LYS B 1 44 ? 39.251 15.151 11.174 1.00 31.55 44 LYS B N 1
ATOM 2961 C CA . LYS B 1 44 ? 38.222 14.684 12.043 1.00 31.88 44 LYS B CA 1
ATOM 2962 C C . LYS B 1 44 ? 38.840 14.063 13.251 1.00 33.60 44 LYS B C 1
ATOM 2963 O O . LYS B 1 44 ? 39.780 13.290 13.114 1.00 34.31 44 LYS B O 1
ATOM 2969 N N . LEU B 1 45 ? 38.292 14.385 14.419 1.00 34.99 45 LEU B N 1
ATOM 2970 C CA . LEU B 1 45 ? 38.604 13.716 15.697 1.00 35.71 45 LEU B CA 1
ATOM 2971 C C . LEU B 1 45 ? 37.482 12.820 16.161 1.00 37.89 45 LEU B C 1
ATOM 2972 O O . LEU B 1 45 ? 36.380 12.800 15.596 1.00 39.36 45 LEU B O 1
ATOM 2977 N N . GLN B 1 46 ? 37.736 12.124 17.257 1.00 38.81 46 GLN B N 1
ATOM 2978 C CA . GLN B 1 46 ? 36.745 11.249 17.877 1.00 37.15 46 GLN B CA 1
ATOM 2979 C C . GLN B 1 46 ? 36.622 11.575 19.347 1.00 35.92 46 GLN B C 1
ATOM 2980 O O . GLN B 1 46 ? 37.556 11.388 20.088 1.00 36.39 46 GLN B O 1
ATOM 2986 N N . TYR B 1 47 ? 35.465 12.061 19.770 1.00 34.96 47 TYR B N 1
ATOM 2987 C CA . TYR B 1 47 ? 35.255 12.529 21.138 1.00 33.85 47 TYR B CA 1
ATOM 2988 C C . TYR B 1 47 ? 34.424 11.569 21.966 1.00 33.65 47 TYR B C 1
ATOM 2989 O O . TYR B 1 47 ? 33.285 11.238 21.612 1.00 34.65 47 TYR B O 1
ATOM 2998 N N . ARG B 1 48 ? 34.980 11.148 23.082 1.00 33.65 48 ARG B N 1
ATOM 2999 C CA . ARG B 1 48 ? 34.297 10.277 24.057 1.00 33.73 48 ARG B CA 1
ATOM 3000 C C . ARG B 1 48 ? 34.722 10.807 25.382 1.00 35.46 48 ARG B C 1
ATOM 3001 O O . ARG B 1 48 ? 35.913 10.899 25.649 1.00 35.80 48 ARG B O 1
ATOM 3009 N N . ASN B 1 49 ? 33.758 11.158 26.209 1.00 37.13 49 ASN B N 1
ATOM 3010 C CA . ASN B 1 49 ? 34.025 11.463 27.598 1.00 39.52 49 ASN B CA 1
ATOM 3011 C C . ASN B 1 49 ? 34.273 10.142 28.368 1.00 42.38 49 ASN B C 1
ATOM 3012 O O . ASN B 1 49 ? 33.363 9.571 28.942 1.00 43.08 49 ASN B O 1
ATOM 3017 N N . LEU B 1 50 ? 35.511 9.652 28.349 1.00 44.72 50 LEU B N 1
ATOM 3018 C CA . LEU B 1 50 ? 35.804 8.307 28.829 1.00 47.41 50 LEU B CA 1
ATOM 3019 C C . LEU B 1 50 ? 35.432 8.036 30.291 1.00 50.46 50 LEU B C 1
ATOM 3020 O O . LEU B 1 50 ? 34.995 6.915 30.604 1.00 51.85 50 LEU B O 1
ATOM 3025 N N . ASP B 1 51 ? 35.602 9.030 31.182 1.00 50.93 51 ASP B N 1
ATOM 3026 C CA . ASP B 1 51 ? 35.348 8.808 32.617 1.00 50.29 51 ASP B CA 1
ATOM 3027 C C . ASP B 1 51 ? 34.003 8.132 32.724 1.00 47.83 51 ASP B C 1
ATOM 3028 O O . ASP B 1 51 ? 33.782 7.237 33.548 1.00 47.44 51 ASP B O 1
ATOM 3033 N N . THR B 1 52 ? 33.142 8.547 31.815 1.00 46.04 52 THR B N 1
ATOM 3034 C CA . THR B 1 52 ? 31.745 8.215 31.809 1.00 44.88 52 THR B CA 1
ATOM 3035 C C . THR B 1 52 ? 31.393 7.191 30.712 1.00 43.66 52 THR B C 1
ATOM 3036 O O . THR B 1 52 ? 30.447 6.416 30.855 1.00 45.03 52 THR B O 1
ATOM 3040 N N . PHE B 1 53 ? 32.159 7.169 29.634 1.00 40.61 53 PHE B N 1
ATOM 3041 C CA . PHE B 1 53 ? 31.737 6.439 28.461 1.00 38.77 53 PHE B CA 1
ATOM 3042 C C . PHE B 1 53 ? 32.119 4.969 28.602 1.00 38.69 53 PHE B C 1
ATOM 3043 O O . PHE B 1 53 ? 31.401 4.072 28.179 1.00 39.02 53 PHE B O 1
ATOM 3051 N N . ILE B 1 54 ? 33.258 4.718 29.222 1.00 38.48 54 ILE B N 1
ATOM 3052 C CA . ILE B 1 54 ? 33.644 3.365 29.534 1.00 37.44 54 ILE B CA 1
ATOM 3053 C C . ILE B 1 54 ? 33.108 3.084 30.901 1.00 37.62 54 ILE B C 1
ATOM 3054 O O . ILE B 1 54 ? 33.498 3.755 31.863 1.00 38.16 54 ILE B O 1
ATOM 3059 N N . HIS B 1 55 ? 32.217 2.101 30.998 1.00 37.08 55 HIS B N 1
ATOM 3060 C CA . HIS B 1 55 ? 31.576 1.785 32.267 1.00 37.14 55 HIS B CA 1
ATOM 3061 C C . HIS B 1 55 ? 32.578 1.180 33.215 1.00 37.19 55 HIS B C 1
ATOM 3062 O O . HIS B 1 55 ? 33.439 0.393 32.815 1.00 38.15 55 HIS B O 1
ATOM 3069 N N . SER B 1 56 ? 32.471 1.541 34.476 1.00 36.35 56 SER B N 1
ATOM 3070 C CA . SER B 1 56 ? 33.306 0.941 35.517 1.00 35.67 56 SER B CA 1
ATOM 3071 C C . SER B 1 56 ? 33.435 -0.536 35.294 1.00 35.36 56 SER B C 1
ATOM 3072 O O . SER B 1 56 ? 34.550 -1.035 35.188 1.00 36.33 56 SER B O 1
ATOM 3075 N N . SER B 1 57 ? 32.301 -1.224 35.145 1.00 33.84 57 SER B N 1
ATOM 3076 C CA . SER B 1 57 ? 32.329 -2.659 34.913 1.00 32.61 57 SER B CA 1
ATOM 3077 C C . SER B 1 57 ? 33.429 -3.039 33.977 1.00 32.25 57 SER B C 1
ATOM 3078 O O . SER B 1 57 ? 33.959 -4.106 34.101 1.00 32.01 57 SER B O 1
ATOM 3081 N N . PHE B 1 58 ? 33.825 -2.132 33.093 1.00 33.64 58 PHE B N 1
ATOM 3082 C CA . PHE B 1 58 ? 34.863 -2.441 32.093 1.00 34.77 58 PHE B CA 1
ATOM 3083 C C . PHE B 1 58 ? 36.212 -1.706 32.198 1.00 35.62 58 PHE B C 1
ATOM 3084 O O . PHE B 1 58 ? 37.169 -2.044 31.501 1.00 35.60 58 PHE B O 1
ATOM 3092 N N . LYS B 1 59 ? 36.321 -0.746 33.104 1.00 36.12 59 LYS B N 1
ATOM 3093 C CA . LYS B 1 59 ? 37.572 -0.006 33.195 1.00 36.89 59 LYS B CA 1
ATOM 3094 C C . LYS B 1 59 ? 38.713 -0.951 33.506 1.00 37.45 59 LYS B C 1
ATOM 3095 O O . LYS B 1 59 ? 38.569 -1.839 34.354 1.00 37.48 59 LYS B O 1
ATOM 3101 N N . GLY B 1 60 ? 39.830 -0.759 32.807 1.00 37.56 60 GLY B N 1
ATOM 3102 C CA . GLY B 1 60 ? 41.065 -1.483 33.057 1.00 38.01 60 GLY B CA 1
ATOM 3103 C C . GLY B 1 60 ? 41.146 -2.827 32.351 1.00 39.40 60 GLY B C 1
ATOM 3104 O O . GLY B 1 60 ? 42.077 -3.619 32.565 1.00 39.90 60 GLY B O 1
ATOM 3105 N N . ARG B 1 61 ? 40.182 -3.093 31.487 1.00 39.56 61 ARG B N 1
ATOM 3106 C CA . ARG B 1 61 ? 40.046 -4.415 30.966 1.00 39.71 61 ARG B CA 1
ATOM 3107 C C . ARG B 1 61 ? 40.487 -4.512 29.521 1.00 40.69 61 ARG B C 1
ATOM 3108 O O . ARG B 1 61 ? 40.340 -3.547 28.788 1.00 41.18 61 ARG B O 1
ATOM 3116 N N . ASP B 1 62 ? 41.025 -5.663 29.115 1.00 40.82 62 ASP B N 1
ATOM 3117 C CA . ASP B 1 62 ? 41.493 -5.844 27.747 1.00 42.40 62 ASP B CA 1
ATOM 3118 C C . ASP B 1 62 ? 40.987 -7.176 27.240 1.00 42.25 62 ASP B C 1
ATOM 3119 O O . ASP B 1 62 ? 41.645 -7.928 26.544 1.00 41.39 62 ASP B O 1
ATOM 3124 N N . ASP B 1 63 ? 39.743 -7.404 27.585 1.00 42.99 63 ASP B N 1
ATOM 3125 C CA . ASP B 1 63 ? 39.109 -8.697 27.676 1.00 41.78 63 ASP B CA 1
ATOM 3126 C C . ASP B 1 63 ? 38.261 -8.787 26.373 1.00 40.56 63 ASP B C 1
ATOM 3127 O O . ASP B 1 63 ? 37.976 -9.868 25.831 1.00 39.63 63 ASP B O 1
ATOM 3132 N N . VAL B 1 64 ? 37.937 -7.603 25.851 1.00 40.19 64 VAL B N 1
ATOM 3133 C CA . VAL B 1 64 ? 37.045 -7.408 24.718 1.00 40.28 64 VAL B CA 1
ATOM 3134 C C . VAL B 1 64 ? 37.587 -6.194 23.956 1.00 40.97 64 VAL B C 1
ATOM 3135 O O . VAL B 1 64 ? 38.290 -5.381 24.537 1.00 41.54 64 VAL B O 1
ATOM 3139 N N . LYS B 1 65 ? 37.262 -6.055 22.676 1.00 40.98 65 LYS B N 1
ATOM 3140 C CA . LYS B 1 65 ? 37.938 -5.056 21.847 1.00 41.30 65 LYS B CA 1
ATOM 3141 C C . LYS B 1 65 ? 37.714 -3.601 22.345 1.00 40.42 65 LYS B C 1
ATOM 3142 O O . LYS B 1 65 ? 36.792 -3.329 23.118 1.00 39.82 65 LYS B O 1
ATOM 3148 N N . TYR B 1 66 ? 38.634 -2.716 21.954 1.00 40.41 66 TYR B N 1
ATOM 3149 C CA . TYR B 1 66 ? 38.540 -1.254 22.103 1.00 40.03 66 TYR B CA 1
ATOM 3150 C C . TYR B 1 66 ? 38.806 -0.630 23.464 1.00 40.70 66 TYR B C 1
ATOM 3151 O O . TYR B 1 66 ? 39.345 0.486 23.543 1.00 41.82 66 TYR B O 1
ATOM 3160 N N . VAL B 1 67 ? 38.357 -1.268 24.528 1.00 39.93 67 VAL B N 1
ATOM 3161 C CA . VAL B 1 67 ? 38.490 -0.629 25.821 1.00 40.57 67 VAL B CA 1
ATOM 3162 C C . VAL B 1 67 ? 39.942 -0.132 26.030 1.00 41.80 67 VAL B C 1
ATOM 3163 O O . VAL B 1 67 ? 40.170 1.073 26.258 1.00 42.70 67 VAL B O 1
ATOM 3167 N N . LYS B 1 68 ? 40.903 -1.044 25.910 1.00 41.25 68 LYS B N 1
ATOM 3168 C CA . LYS B 1 68 ? 42.284 -0.700 26.081 1.00 41.92 68 LYS B CA 1
ATOM 3169 C C . LYS B 1 68 ? 42.672 0.458 25.194 1.00 43.06 68 LYS B C 1
ATOM 3170 O O . LYS B 1 68 ? 43.109 1.501 25.672 1.00 43.82 68 LYS B O 1
ATOM 3176 N N . ARG B 1 69 ? 42.503 0.291 23.897 1.00 43.78 69 ARG B N 1
ATOM 3177 C CA . ARG B 1 69 ? 42.982 1.301 22.972 1.00 44.44 69 ARG B CA 1
ATOM 3178 C C . ARG B 1 69 ? 42.429 2.669 23.391 1.00 44.20 69 ARG B C 1
ATOM 3179 O O . ARG B 1 69 ? 43.172 3.669 23.476 1.00 44.70 69 ARG B O 1
ATOM 3187 N N . PHE B 1 70 ? 41.142 2.715 23.712 1.00 42.61 70 PHE B N 1
ATOM 3188 C CA . PHE B 1 70 ? 40.609 3.962 24.176 1.00 41.33 70 PHE B CA 1
ATOM 3189 C C . PHE B 1 70 ? 41.419 4.401 25.377 1.00 41.84 70 PHE B C 1
ATOM 3190 O O . PHE B 1 70 ? 42.068 5.420 25.305 1.00 43.57 70 PHE B O 1
ATOM 3198 N N . GLU B 1 71 ? 41.477 3.623 26.446 1.00 41.22 71 GLU B N 1
ATOM 3199 C CA . GLU B 1 71 ? 42.165 4.128 27.632 1.00 41.89 71 GLU B CA 1
ATOM 3200 C C . GLU B 1 71 ? 43.597 4.578 27.371 1.00 43.18 71 GLU B C 1
ATOM 3201 O O . GLU B 1 71 ? 43.962 5.685 27.747 1.00 42.57 71 GLU B O 1
ATOM 3207 N N . GLU B 1 72 ? 44.377 3.728 26.703 1.00 44.81 72 GLU B N 1
ATOM 3208 C CA . GLU B 1 72 ? 45.760 4.023 26.313 1.00 46.43 72 GLU B CA 1
ATOM 3209 C C . GLU B 1 72 ? 46.004 5.323 25.515 1.00 46.09 72 GLU B C 1
ATOM 3210 O O . GLU B 1 72 ? 47.072 5.943 25.646 1.00 46.15 72 GLU B O 1
ATOM 3216 N N . THR B 1 73 ? 45.054 5.713 24.671 1.00 44.89 73 THR B N 1
ATOM 3217 C CA . THR B 1 73 ? 45.231 6.891 23.831 1.00 43.87 73 THR B CA 1
ATOM 3218 C C . THR B 1 73 ? 44.471 8.118 24.378 1.00 43.75 73 TH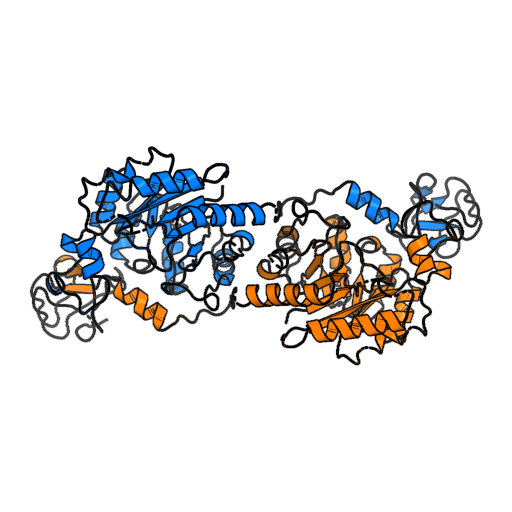R B C 1
ATOM 3219 O O . THR B 1 73 ? 44.358 9.160 23.710 1.00 43.47 73 THR B O 1
ATOM 3223 N N . ARG B 1 74 ? 43.959 8.000 25.598 1.00 43.50 74 ARG B N 1
ATOM 3224 C CA . ARG B 1 74 ? 43.225 9.092 26.215 1.00 44.32 74 ARG B CA 1
ATOM 3225 C C . ARG B 1 74 ? 43.923 10.449 26.050 1.00 44.14 74 ARG B C 1
ATOM 3226 O O . ARG B 1 74 ? 45.091 10.598 26.379 1.00 44.50 74 ARG B O 1
ATOM 3234 N N . LEU B 1 75 ? 43.178 11.429 25.547 1.00 43.85 75 LEU B N 1
ATOM 3235 C CA . LEU B 1 75 ? 43.584 12.843 25.488 1.00 42.63 75 LEU B CA 1
ATOM 3236 C C . LEU B 1 75 ? 42.618 13.753 26.231 1.00 44.26 75 LEU B C 1
ATOM 3237 O O . LEU B 1 75 ? 41.389 13.610 26.148 1.00 44.21 75 LEU B O 1
ATOM 3242 N N . GLN B 1 76 ? 43.181 14.734 26.924 1.00 45.15 76 GLN B N 1
ATOM 3243 C CA . GLN B 1 76 ? 42.386 15.621 27.732 1.00 45.48 76 GLN B CA 1
ATOM 3244 C C . GLN B 1 76 ? 41.776 16.696 26.824 1.00 45.36 76 GLN B C 1
ATOM 3245 O O . GLN B 1 76 ? 42.243 16.901 25.717 1.00 45.92 76 GLN B O 1
ATOM 3251 N N . PRO B 1 77 ? 40.708 17.363 27.270 1.00 45.13 77 PRO B N 1
ATOM 3252 C CA . PRO B 1 77 ? 40.121 18.435 26.476 1.00 44.82 77 PRO B CA 1
ATOM 3253 C C . PRO B 1 77 ? 41.109 19.513 26.017 1.00 44.69 77 PRO B C 1
ATOM 3254 O O . PRO B 1 77 ? 41.064 19.927 24.853 1.00 44.32 77 PRO B O 1
ATOM 3258 N N . GLU B 1 78 ? 41.981 19.965 26.913 1.00 44.60 78 GLU B N 1
ATOM 3259 C CA . GLU B 1 78 ? 42.948 21.016 26.589 1.00 45.11 78 GLU B CA 1
ATOM 3260 C C . GLU B 1 78 ? 43.801 20.522 25.437 1.00 43.84 78 GLU B C 1
ATOM 3261 O O . GLU B 1 78 ? 44.314 21.299 24.631 1.00 44.53 78 GLU B O 1
ATOM 3267 N N . GLN B 1 79 ? 43.930 19.211 25.332 1.00 42.21 79 GLN B N 1
ATOM 3268 C CA . GLN B 1 79 ? 44.800 18.648 24.309 1.00 40.62 79 GLN B CA 1
ATOM 3269 C C . GLN B 1 79 ? 44.049 18.470 23.006 1.00 38.93 79 GLN B C 1
ATOM 3270 O O . GLN B 1 79 ? 44.603 18.657 21.959 1.00 39.01 79 GLN B O 1
ATOM 3284 N N . GLN B 1 81 ? 41.530 20.478 22.309 1.00 40.18 81 GLN B N 1
ATOM 3285 C CA . GLN B 1 81 ? 41.476 21.885 21.904 1.00 41.78 81 GLN B CA 1
ATOM 3286 C C . GLN B 1 81 ? 42.734 22.297 21.121 1.00 42.70 81 GLN B C 1
ATOM 3287 O O . GLN B 1 81 ? 42.595 22.949 20.089 1.00 43.32 81 GLN B O 1
ATOM 3293 N N . LYS B 1 82 ? 43.938 21.901 21.557 1.00 42.54 82 LYS B N 1
ATOM 3294 C CA . LYS B 1 82 ? 45.133 22.187 20.750 1.00 42.73 82 LYS B CA 1
ATOM 3295 C C . LYS B 1 82 ? 45.051 21.594 19.349 1.00 41.00 82 LYS B C 1
ATOM 3296 O O . LYS B 1 82 ? 45.370 22.274 18.389 1.00 42.32 82 LYS B O 1
ATOM 3302 N N . LEU B 1 83 ? 44.619 20.341 19.212 1.00 38.39 83 LEU B N 1
ATOM 3303 C CA . LEU B 1 83 ? 44.476 19.746 17.871 1.00 34.94 83 LEU B CA 1
ATOM 3304 C C . LEU B 1 83 ? 43.477 20.493 16.999 1.00 35.10 83 LEU B C 1
ATOM 3305 O O . LEU B 1 83 ? 43.784 20.809 15.873 1.00 36.66 83 LEU B O 1
ATOM 3310 N N . VAL B 1 84 ? 42.273 20.767 17.491 1.00 34.21 84 VAL B N 1
ATOM 3311 C CA . VAL B 1 84 ? 41.317 21.528 16.691 1.00 33.11 84 VAL B CA 1
ATOM 3312 C C . VAL B 1 84 ? 41.980 22.799 16.171 1.00 31.81 84 VAL B C 1
ATOM 3313 O O . VAL B 1 84 ? 41.984 23.064 14.966 1.00 30.96 84 VAL B O 1
ATOM 3317 N N . ALA B 1 85 ? 42.594 23.539 17.086 1.00 32.03 85 ALA B N 1
ATOM 3318 C CA . ALA B 1 85 ? 43.394 24.713 16.749 1.00 32.46 85 ALA B CA 1
ATOM 3319 C C . ALA B 1 85 ? 44.363 24.405 15.652 1.00 34.11 85 ALA B C 1
ATOM 3320 O O . ALA B 1 85 ? 44.451 25.163 14.699 1.00 36.37 85 ALA B O 1
ATOM 3322 N N . GLU B 1 86 ? 45.088 23.302 15.738 1.00 34.34 86 GLU B N 1
ATOM 3323 C CA . GLU B 1 86 ? 46.068 23.070 14.699 1.00 35.74 86 GLU B CA 1
ATOM 3324 C C . GLU B 1 86 ? 45.337 22.883 13.408 1.00 36.55 86 GLU B C 1
ATOM 3325 O O . GLU B 1 86 ? 45.755 23.465 12.401 1.00 37.32 86 GLU B O 1
ATOM 3339 N N . LYS B 1 88 ? 42.632 23.920 12.240 1.00 39.43 88 LYS B N 1
ATOM 3340 C CA . LYS B 1 88 ? 42.040 25.102 11.670 1.00 40.80 88 LYS B CA 1
ATOM 3341 C C . LYS B 1 88 ? 43.136 25.903 11.033 1.00 41.79 88 LYS B C 1
ATOM 3342 O O . LYS B 1 88 ? 42.937 26.484 9.964 1.00 42.93 88 LYS B O 1
ATOM 3348 N N . ALA B 1 89 ? 44.306 25.903 11.665 1.00 41.27 89 ALA B N 1
ATOM 3349 C CA . ALA B 1 89 ? 45.407 26.789 11.243 1.00 40.79 89 ALA B CA 1
ATOM 3350 C C . ALA B 1 89 ? 45.981 26.418 9.881 1.00 40.97 89 ALA B C 1
ATOM 3351 O O . ALA B 1 89 ? 46.443 27.295 9.140 1.00 41.67 89 ALA B O 1
ATOM 3353 N N . ASN B 1 90 ? 45.972 25.116 9.583 1.00 39.87 90 ASN B N 1
ATOM 3354 C CA . ASN B 1 90 ? 46.364 24.583 8.291 1.00 39.54 90 ASN B CA 1
ATOM 3355 C C . ASN B 1 90 ? 45.190 24.682 7.330 1.00 39.20 90 ASN B C 1
ATOM 3356 O O . ASN B 1 90 ? 45.176 24.049 6.276 1.00 38.66 90 ASN B O 1
ATOM 3361 N N . GLY B 1 91 ? 44.172 25.436 7.730 1.00 38.88 91 GLY B N 1
ATOM 3362 C CA . GLY B 1 91 ? 42.982 25.616 6.926 1.00 37.67 91 GLY B CA 1
ATOM 3363 C C . GLY B 1 91 ? 42.219 24.336 6.679 1.00 36.51 91 GLY B C 1
ATOM 3364 O O . GLY B 1 91 ? 41.704 24.146 5.579 1.00 37.12 91 GLY B O 1
ATOM 3365 N N . PHE B 1 92 ? 42.154 23.440 7.661 1.00 35.09 92 PHE B N 1
ATOM 3366 C CA . PHE B 1 92 ? 41.225 22.308 7.541 1.00 34.40 92 PHE B CA 1
ATOM 3367 C C . PHE B 1 92 ? 39.937 22.670 8.176 1.00 35.18 92 PHE B C 1
ATOM 3368 O O . PHE B 1 92 ? 39.920 23.434 9.127 1.00 36.04 92 PHE B O 1
ATOM 3376 N N . LYS B 1 93 ? 38.853 22.106 7.675 1.00 36.23 93 LYS B N 1
ATOM 3377 C CA . LYS B 1 93 ? 37.581 22.150 8.398 1.00 37.44 93 LYS B CA 1
ATOM 3378 C C . LYS B 1 93 ? 37.738 21.270 9.605 1.00 38.30 93 LYS B C 1
ATOM 3379 O O . LYS B 1 93 ? 38.430 20.246 9.549 1.00 38.72 93 LYS B O 1
ATOM 3385 N N . ALA B 1 94 ? 37.133 21.680 10.714 1.00 38.38 94 ALA B N 1
ATOM 3386 C CA . ALA B 1 94 ? 37.189 20.892 11.937 1.00 37.50 94 ALA B CA 1
ATOM 3387 C C . ALA B 1 94 ? 35.929 20.031 12.051 1.00 37.98 94 ALA B C 1
ATOM 3388 O O . ALA B 1 94 ? 34.777 20.543 12.026 1.00 37.24 94 ALA B O 1
ATOM 3390 N N . ILE B 1 95 ? 36.161 18.721 12.151 1.00 38.81 95 ILE B N 1
ATOM 3391 C CA . ILE B 1 95 ? 35.072 17.754 12.189 1.00 40.25 95 ILE B CA 1
ATOM 3392 C C . ILE B 1 95 ? 35.216 16.819 13.362 1.00 40.47 95 ILE B C 1
ATOM 3393 O O . ILE B 1 95 ? 36.331 16.522 13.772 1.00 41.71 95 ILE B O 1
ATOM 3398 N N . CYS B 1 96 ? 34.104 16.344 13.918 1.00 39.58 96 CYS B N 1
ATOM 3399 C CA . CYS B 1 96 ? 34.227 15.380 14.993 1.00 39.52 96 CYS B CA 1
ATOM 3400 C C . CYS B 1 96 ? 33.092 14.368 15.067 1.00 39.72 96 CYS B C 1
ATOM 3401 O O . CYS B 1 96 ? 31.960 14.661 14.685 1.00 41.74 96 CYS B O 1
ATOM 3404 N N . THR B 1 97 ? 33.407 13.171 15.558 1.00 37.55 97 THR B N 1
ATOM 3405 C CA . THR B 1 97 ? 32.392 12.217 15.964 1.00 34.26 97 THR B CA 1
ATOM 3406 C C . THR B 1 97 ? 32.284 12.240 17.477 1.00 33.52 97 THR B C 1
ATOM 3407 O O . THR B 1 97 ? 33.217 11.826 18.189 1.00 34.87 97 THR B O 1
ATOM 3411 N N . PRO B 1 98 ? 31.154 12.727 17.985 1.00 31.09 98 PRO B N 1
ATOM 3412 C CA . PRO B 1 98 ? 30.913 12.569 19.389 1.00 31.06 98 PRO B CA 1
ATOM 3413 C C . PRO B 1 98 ? 30.251 11.181 19.579 1.00 33.05 98 PRO B C 1
ATOM 3414 O O . PRO B 1 98 ? 29.543 10.718 18.684 1.00 33.77 98 PRO B O 1
ATOM 3418 N N . PHE B 1 99 ? 30.531 10.507 20.688 1.00 33.57 99 PHE B N 1
ATOM 3419 C CA . PHE B 1 99 ? 29.880 9.249 20.980 1.00 34.44 99 PHE B CA 1
ATOM 3420 C C . PHE B 1 99 ? 28.980 9.311 22.227 1.00 35.50 99 PHE B C 1
ATOM 3421 O O . PHE B 1 99 ? 28.259 8.378 22.524 1.00 36.46 99 PHE B O 1
ATOM 3429 N N . ASP B 1 100 ? 28.998 10.410 22.949 1.00 35.66 100 ASP B N 1
ATOM 3430 C CA . ASP B 1 100 ? 28.084 10.549 24.063 1.00 36.70 100 ASP B CA 1
ATOM 3431 C C . ASP B 1 100 ? 27.603 11.986 24.052 1.00 35.94 100 ASP B C 1
ATOM 3432 O O . ASP B 1 100 ? 28.038 12.756 23.229 1.00 35.71 100 ASP B O 1
ATOM 3437 N N . GLU B 1 101 ? 26.708 12.358 24.947 1.00 36.30 101 GLU B N 1
ATOM 3438 C CA . GLU B 1 101 ? 26.146 13.698 24.842 1.00 37.01 101 GLU B CA 1
ATOM 3439 C C . GLU B 1 101 ? 27.061 14.811 25.400 1.00 37.48 101 GLU B C 1
ATOM 3440 O O . GLU B 1 101 ? 27.069 15.958 24.918 1.00 37.18 101 GLU B O 1
ATOM 3446 N N . GLU B 1 102 ? 27.925 14.454 26.335 1.00 38.74 102 GLU B N 1
ATOM 3447 C CA . GLU B 1 102 ? 28.924 15.413 26.809 1.00 39.90 102 GLU B CA 1
ATOM 3448 C C . GLU B 1 102 ? 29.905 15.767 25.688 1.00 38.84 102 GLU B C 1
ATOM 3449 O O . GLU B 1 102 ? 30.472 16.859 25.651 1.00 38.69 102 GLU B O 1
ATOM 3455 N N . SER B 1 103 ? 30.100 14.846 24.761 1.00 37.71 103 SER B N 1
ATOM 3456 C CA . SER B 1 103 ? 31.026 15.115 23.706 1.00 37.32 103 SER B CA 1
ATOM 3457 C C . SER B 1 103 ? 30.485 16.152 22.731 1.00 37.00 103 SER B C 1
ATOM 3458 O O . SER B 1 103 ? 31.252 16.954 22.161 1.00 36.25 103 SER B O 1
ATOM 3461 N N . VAL B 1 104 ? 29.169 16.170 22.577 1.00 36.84 104 VAL B N 1
ATOM 3462 C CA . VAL B 1 104 ? 28.556 17.167 21.731 1.00 37.27 104 VAL B CA 1
ATOM 3463 C C . VAL B 1 104 ? 28.747 18.576 22.350 1.00 38.71 104 VAL B C 1
ATOM 3464 O O . VAL B 1 104 ? 29.128 19.530 21.633 1.00 39.49 104 VAL B O 1
ATOM 3468 N N . ASP B 1 105 ? 28.527 18.708 23.663 1.00 38.06 105 ASP B N 1
ATOM 3469 C CA . ASP B 1 105 ? 28.875 19.948 24.349 1.00 39.06 105 ASP B CA 1
ATOM 3470 C C . ASP B 1 105 ? 30.291 20.432 24.089 1.00 39.37 105 ASP B C 1
ATOM 3471 O O . ASP B 1 105 ? 30.529 21.646 23.956 1.00 39.79 105 ASP B O 1
ATOM 3476 N N . LEU B 1 106 ? 31.234 19.493 24.056 1.00 38.81 106 LEU B N 1
ATOM 3477 C CA . LEU B 1 106 ? 32.640 19.842 23.940 1.00 38.43 106 LEU B CA 1
ATOM 3478 C C . LEU B 1 106 ? 32.920 20.241 22.520 1.00 38.90 106 LEU B C 1
ATOM 3479 O O . LEU B 1 106 ? 33.706 21.154 22.264 1.00 39.26 106 LEU B O 1
ATOM 3484 N N . ILE B 1 107 ? 32.265 19.555 21.587 1.00 38.44 107 ILE B N 1
ATOM 3485 C CA . ILE B 1 107 ? 32.305 19.960 20.190 1.00 36.81 107 ILE B CA 1
ATOM 3486 C C . ILE B 1 107 ? 31.824 21.405 20.132 1.00 36.65 107 ILE B C 1
ATOM 3487 O O . ILE B 1 107 ? 32.424 22.210 19.488 1.00 36.54 107 ILE B O 1
ATOM 3492 N N . GLU B 1 108 ? 30.767 21.757 20.833 1.00 37.56 108 GLU B N 1
ATOM 3493 C CA . GLU B 1 108 ? 30.286 23.119 20.685 1.00 38.89 108 GLU B CA 1
ATOM 3494 C C . GLU B 1 108 ? 31.291 24.075 21.299 1.00 39.08 108 GLU B C 1
ATOM 3495 O O . GLU B 1 108 ? 31.640 25.102 20.713 1.00 39.18 108 GLU B O 1
ATOM 3501 N N . ALA B 1 109 ? 31.787 23.694 22.465 1.00 39.14 109 ALA B N 1
ATOM 3502 C CA . ALA B 1 109 ? 32.775 24.485 23.180 1.00 38.61 109 ALA B CA 1
ATOM 3503 C C . ALA B 1 109 ? 34.060 24.678 22.378 1.00 38.99 109 ALA B C 1
ATOM 3504 O O . ALA B 1 109 ? 34.626 25.765 22.399 1.00 39.52 109 ALA B O 1
ATOM 3506 N N . HIS B 1 110 ? 34.510 23.647 21.672 1.00 38.56 110 HIS B N 1
ATOM 3507 C CA . HIS B 1 110 ? 35.832 23.668 21.044 1.00 39.12 110 HIS B CA 1
ATOM 3508 C C . HIS B 1 110 ? 35.784 24.348 19.698 1.00 39.69 110 HIS B C 1
ATOM 3509 O O . HIS B 1 110 ? 36.821 24.625 19.083 1.00 40.70 110 HIS B O 1
ATOM 3516 N N . GLY B 1 111 ? 34.572 24.596 19.224 1.00 39.10 111 GLY B N 1
ATOM 3517 C CA . GLY B 1 111 ? 34.381 25.347 18.008 1.00 39.06 111 GLY B CA 1
ATOM 3518 C C . GLY B 1 111 ? 34.500 24.519 16.748 1.00 39.52 111 GLY B C 1
ATOM 3519 O O . GLY B 1 111 ? 34.705 25.058 15.642 1.00 40.45 111 GLY B O 1
ATOM 3520 N N . ILE B 1 112 ? 34.366 23.214 16.911 1.00 38.34 112 ILE B N 1
ATOM 3521 C CA . ILE B 1 112 ? 34.305 22.279 15.810 1.00 38.76 112 ILE B CA 1
ATOM 3522 C C . ILE B 1 112 ? 33.142 22.623 14.860 1.00 39.99 112 ILE B C 1
ATOM 3523 O O . ILE B 1 112 ? 32.079 23.028 15.348 1.00 40.48 112 ILE B O 1
ATOM 3528 N N . GLU B 1 113 ? 33.323 22.450 13.528 1.00 39.95 113 GLU B N 1
ATOM 3529 C CA . GLU B 1 113 ? 32.330 22.908 12.513 1.00 39.12 113 GLU B CA 1
ATOM 3530 C C . GLU B 1 113 ? 31.274 21.905 11.999 1.00 36.64 113 GLU B C 1
ATOM 3531 O O . GLU B 1 113 ? 30.226 22.309 11.536 1.00 37.28 113 GLU B O 1
ATOM 3537 N N . ILE B 1 114 ? 31.565 20.613 12.038 1.00 34.11 114 ILE B N 1
ATOM 3538 C CA . ILE B 1 114 ? 30.671 19.597 11.496 1.00 31.86 114 ILE B CA 1
ATOM 3539 C C . ILE B 1 114 ? 30.618 18.408 12.431 1.00 31.91 114 ILE B C 1
ATOM 3540 O O . ILE B 1 114 ? 31.610 18.077 13.055 1.00 32.94 114 ILE B O 1
ATOM 3545 N N . ILE B 1 115 ? 29.478 17.744 12.498 1.00 31.63 115 ILE B N 1
ATOM 3546 C CA . ILE B 1 115 ? 29.316 16.590 13.365 1.00 32.70 115 ILE B CA 1
ATOM 3547 C C . ILE B 1 115 ? 29.232 15.271 12.558 1.00 33.75 115 ILE B C 1
ATOM 3548 O O . ILE B 1 115 ? 28.391 15.143 11.652 1.00 36.34 115 ILE B O 1
ATOM 3553 N N . LYS B 1 116 ? 30.106 14.313 12.826 1.00 31.00 116 LYS B N 1
ATOM 3554 C CA . LYS B 1 116 ? 30.039 13.046 12.120 1.00 30.56 116 LYS B CA 1
ATOM 3555 C C . LYS B 1 116 ? 29.327 12.035 13.016 1.00 31.59 116 LYS B C 1
ATOM 3556 O O . LYS B 1 116 ? 29.546 12.000 14.230 1.00 32.10 116 LYS B O 1
ATOM 3562 N N . ILE B 1 117 ? 28.517 11.175 12.452 1.00 30.83 117 ILE B N 1
ATOM 3563 C CA . ILE B 1 117 ? 27.935 10.160 13.288 1.00 30.31 117 ILE B CA 1
ATOM 3564 C C . ILE B 1 117 ? 28.448 8.811 12.849 1.00 31.49 117 ILE B C 1
ATOM 3565 O O . ILE B 1 117 ? 28.216 8.431 11.710 1.00 33.12 117 ILE B O 1
ATOM 3570 N N . ALA B 1 118 ? 29.134 8.093 13.738 1.00 30.86 118 ALA B N 1
ATOM 3571 C CA . ALA B 1 118 ? 29.647 6.756 13.435 1.00 30.93 118 ALA B CA 1
ATOM 3572 C C . ALA B 1 118 ? 28.481 5.820 13.230 1.00 33.22 118 ALA B C 1
ATOM 3573 O O . ALA B 1 118 ? 27.358 6.043 13.775 1.00 34.47 118 ALA B O 1
ATOM 3575 N N . SER B 1 119 ? 28.761 4.743 12.494 1.00 33.02 119 SER B N 1
ATOM 3576 C CA . SER B 1 119 ? 27.761 3.752 12.192 1.00 32.77 119 SER B CA 1
ATOM 3577 C C . SER B 1 119 ? 27.162 3.137 13.456 1.00 32.88 119 SER B C 1
ATOM 3578 O O . SER B 1 119 ? 25.965 2.874 13.508 1.00 33.47 119 SER B O 1
ATOM 3581 N N . CYS B 1 120 ? 27.978 2.935 14.484 1.00 32.61 120 CYS B N 1
ATOM 3582 C CA . CYS B 1 120 ? 27.507 2.259 15.703 1.00 33.55 120 CYS B CA 1
ATOM 3583 C C . CYS B 1 120 ? 26.549 3.142 16.505 1.00 34.09 120 CYS B C 1
ATOM 3584 O O . CYS B 1 120 ? 25.754 2.634 17.303 1.00 34.41 120 CYS B O 1
ATOM 3587 N N . SER B 1 121 ? 26.665 4.460 16.314 1.00 33.82 121 SER B N 1
ATOM 3588 C CA . SER B 1 121 ? 25.780 5.405 16.953 1.00 34.46 121 SER B CA 1
ATOM 3589 C C . SER B 1 121 ? 24.693 5.886 16.001 1.00 36.01 121 SER B C 1
ATOM 3590 O O . SER B 1 121 ? 23.963 6.795 16.330 1.00 35.88 121 SER B O 1
ATOM 3593 N N . PHE B 1 122 ? 24.602 5.305 14.809 1.00 37.89 122 PHE B N 1
ATOM 3594 C CA . PHE B 1 122 ? 23.591 5.736 13.829 1.00 39.39 122 PHE B CA 1
ATOM 3595 C C . PHE B 1 122 ? 22.182 5.689 14.422 1.00 40.10 122 PHE B C 1
ATOM 3596 O O . PHE B 1 122 ? 21.426 6.645 14.270 1.00 41.36 122 PHE B O 1
ATOM 3604 N N . THR B 1 123 ? 21.811 4.629 15.130 1.00 38.75 123 THR B N 1
ATOM 3605 C CA . THR B 1 123 ? 20.508 4.712 15.770 1.00 37.66 123 THR B CA 1
ATOM 3606 C C . THR B 1 123 ? 20.510 4.969 17.290 1.00 38.03 123 THR B C 1
ATOM 3607 O O . THR B 1 123 ? 19.601 4.504 18.001 1.00 37.91 123 THR B O 1
ATOM 3611 N N . ASP B 1 124 ? 21.489 5.754 17.772 1.00 37.61 124 ASP B N 1
ATOM 3612 C CA . ASP B 1 124 ? 21.607 6.070 19.190 1.00 37.12 124 ASP B CA 1
ATOM 3613 C C . ASP B 1 124 ? 20.729 7.276 19.503 1.00 38.08 124 ASP B C 1
ATOM 3614 O O . ASP B 1 124 ? 21.215 8.407 19.636 1.00 39.54 124 ASP B O 1
ATOM 3619 N N . TRP B 1 125 ? 19.428 7.032 19.616 1.00 37.36 125 TRP B N 1
ATOM 3620 C CA . TRP B 1 125 ? 18.456 8.095 19.712 1.00 37.45 125 TRP B CA 1
ATOM 3621 C C . TRP B 1 125 ? 18.827 9.133 20.773 1.00 36.96 125 TRP B C 1
ATOM 3622 O O . TRP B 1 125 ? 18.697 10.344 20.536 1.00 37.62 125 TRP B O 1
ATOM 3633 N N . PRO B 1 126 ? 19.331 8.682 21.936 1.00 35.33 126 PRO B N 1
ATOM 3634 C CA . PRO B 1 126 ? 19.580 9.729 22.898 1.00 33.89 126 PRO B CA 1
ATOM 3635 C C . PRO B 1 126 ? 20.683 10.635 22.414 1.00 33.34 126 PRO B C 1
ATOM 3636 O O . PRO B 1 126 ? 20.577 11.838 22.621 1.00 34.43 126 PRO B O 1
ATOM 3640 N N . LEU B 1 127 ? 21.702 10.081 21.758 1.00 31.71 127 LEU B N 1
ATOM 3641 C CA . LEU B 1 127 ? 22.762 10.884 21.191 1.00 31.72 127 LEU B CA 1
ATOM 3642 C C . LEU B 1 127 ? 22.201 11.722 20.054 1.00 33.30 127 LEU B C 1
ATOM 3643 O O . LEU B 1 127 ? 22.427 12.953 19.987 1.00 33.67 127 LEU B O 1
ATOM 3648 N N . LEU B 1 128 ? 21.433 11.068 19.187 1.00 33.71 128 LEU B N 1
ATOM 3649 C CA . LEU B 1 128 ? 20.784 11.779 18.095 1.00 34.50 128 LEU B CA 1
ATOM 3650 C C . LEU B 1 128 ? 20.025 12.998 18.562 1.00 36.88 128 LEU B C 1
ATOM 3651 O O . LEU B 1 128 ? 20.026 14.028 17.889 1.00 37.81 128 LEU B O 1
ATOM 3656 N N . GLU B 1 129 ? 19.359 12.888 19.703 1.00 37.90 129 GLU B N 1
ATOM 3657 C CA . GLU B 1 129 ? 18.453 13.931 20.096 1.00 39.43 129 GLU B CA 1
ATOM 3658 C C . GLU B 1 129 ? 19.281 15.082 20.625 1.00 39.09 129 GLU B C 1
ATOM 3659 O O . GLU B 1 129 ? 18.878 16.247 20.597 1.00 38.43 129 GLU B O 1
ATOM 3665 N N . ARG B 1 130 ? 20.472 14.737 21.090 1.00 39.17 130 ARG B N 1
ATOM 3666 C CA . ARG B 1 130 ? 21.396 15.745 21.528 1.00 37.71 130 ARG B CA 1
ATOM 3667 C C . ARG B 1 130 ? 21.992 16.412 20.321 1.00 37.32 130 ARG B C 1
ATOM 3668 O O . ARG B 1 130 ? 22.048 17.635 20.237 1.00 38.77 130 ARG B O 1
ATOM 3676 N N . ILE B 1 131 ? 22.430 15.602 19.380 1.00 36.01 131 ILE B N 1
ATOM 3677 C CA . ILE B 1 131 ? 23.021 16.131 18.170 1.00 35.70 131 ILE B CA 1
ATOM 3678 C C . ILE B 1 131 ? 22.039 17.023 17.412 1.00 37.03 131 ILE B C 1
ATOM 3679 O O . ILE B 1 131 ? 22.428 18.040 16.857 1.00 37.52 131 ILE B O 1
ATOM 3684 N N . ALA B 1 132 ? 20.771 16.648 17.383 1.00 37.66 132 ALA B N 1
ATOM 3685 C CA . ALA B 1 132 ? 19.802 17.470 16.689 1.00 39.01 132 ALA B CA 1
ATOM 3686 C C . ALA B 1 132 ? 19.763 18.876 17.279 1.00 40.81 132 ALA B C 1
ATOM 3687 O O . ALA B 1 132 ? 19.333 19.796 16.604 1.00 41.81 132 ALA B O 1
ATOM 3689 N N . ARG B 1 133 ? 20.202 19.051 18.522 1.00 41.18 133 ARG B N 1
ATOM 3690 C CA . ARG B 1 133 ? 20.079 20.355 19.173 1.00 42.85 133 ARG B CA 1
ATOM 3691 C C . ARG B 1 133 ? 21.190 21.331 18.801 1.00 43.61 133 ARG B C 1
ATOM 3692 O O . ARG B 1 133 ? 21.117 22.515 19.130 1.00 44.12 133 ARG B O 1
ATOM 3700 N N . SER B 1 134 ? 22.227 20.823 18.156 1.00 43.32 134 SER B N 1
ATOM 3701 C CA . SER B 1 134 ? 23.282 21.655 17.643 1.00 44.03 134 SER B CA 1
ATOM 3702 C C . SER B 1 134 ? 22.810 22.239 16.307 1.00 45.70 134 SER B C 1
ATOM 3703 O O . SER B 1 134 ? 21.771 21.824 15.787 1.00 46.96 134 SER B O 1
ATOM 3706 N N . ASP B 1 135 ? 23.544 23.219 15.780 1.00 45.32 135 ASP B N 1
ATOM 3707 C CA . ASP B 1 135 ? 23.261 23.814 14.483 1.00 45.42 135 ASP B CA 1
ATOM 3708 C C . ASP B 1 135 ? 24.530 23.695 13.656 1.00 44.18 135 ASP B C 1
ATOM 3709 O O . ASP B 1 135 ? 25.074 24.688 13.136 1.00 44.82 135 ASP B O 1
ATOM 3714 N N . LYS B 1 136 ? 25.001 22.467 13.576 1.00 41.68 136 LYS B N 1
ATOM 3715 C CA . LYS B 1 136 ? 26.151 22.110 12.812 1.00 40.16 136 LYS B CA 1
ATOM 3716 C C . LYS B 1 136 ? 25.751 21.071 11.773 1.00 40.07 136 LYS B C 1
ATOM 3717 O O . LYS B 1 136 ? 24.948 20.165 12.047 1.00 40.71 136 LYS B O 1
ATOM 3723 N N . PRO B 1 137 ? 26.283 21.209 10.558 1.00 38.94 137 PRO B N 1
ATOM 3724 C CA . PRO B 1 137 ? 26.006 20.202 9.529 1.00 37.77 137 PRO B CA 1
ATOM 3725 C C . PRO B 1 137 ? 26.327 18.837 10.091 1.00 36.83 137 PRO B C 1
ATOM 3726 O O . PRO B 1 137 ? 27.262 18.706 10.887 1.00 36.20 137 PRO B O 1
ATOM 3730 N N . VAL B 1 138 ? 25.536 17.843 9.694 1.00 36.38 138 VAL B N 1
ATOM 3731 C CA . VAL B 1 138 ? 25.698 16.492 10.186 1.00 35.51 138 VAL B CA 1
ATOM 3732 C C . VAL B 1 138 ? 26.109 15.585 9.051 1.00 34.48 138 VAL B C 1
ATOM 3733 O O . VAL B 1 138 ? 25.568 15.691 7.943 1.00 35.59 138 VAL B O 1
ATOM 3737 N N . VAL B 1 139 ? 27.044 14.681 9.332 1.00 32.21 139 VAL B N 1
ATOM 3738 C CA . VAL B 1 139 ? 27.508 13.714 8.364 1.00 30.51 139 VAL B CA 1
ATOM 3739 C C . VAL B 1 139 ? 27.380 12.382 9.005 1.00 31.44 139 VAL B C 1
ATOM 3740 O O . VAL B 1 139 ? 27.831 12.200 10.131 1.00 33.46 139 VAL B O 1
ATOM 3744 N N . ALA B 1 140 ? 26.771 11.430 8.334 1.00 31.01 140 ALA B N 1
ATOM 3745 C CA . ALA B 1 140 ? 26.280 10.297 9.079 1.00 32.22 140 ALA B CA 1
ATOM 3746 C C . ALA B 1 140 ? 26.672 9.003 8.402 1.00 33.37 140 ALA B C 1
ATOM 3747 O O . ALA B 1 140 ? 26.426 8.848 7.219 1.00 35.23 140 ALA B O 1
ATOM 3749 N N . SER B 1 141 ? 27.287 8.082 9.127 1.00 32.72 141 SER B N 1
ATOM 3750 C CA . SER B 1 141 ? 27.759 6.843 8.504 1.00 34.40 141 SER B CA 1
ATOM 3751 C C . SER B 1 141 ? 26.782 5.726 8.692 1.00 36.31 141 SER B C 1
ATOM 3752 O O . SER B 1 141 ? 26.056 5.715 9.672 1.00 38.13 141 SER B O 1
ATOM 3755 N N . THR B 1 142 ? 26.806 4.735 7.822 1.00 36.38 142 THR B N 1
ATOM 3756 C CA . THR B 1 142 ? 25.588 3.968 7.607 1.00 37.50 142 THR B CA 1
ATOM 3757 C C . THR B 1 142 ? 25.743 2.467 7.587 1.00 37.75 142 THR B C 1
ATOM 3758 O O . THR B 1 142 ? 24.781 1.745 7.373 1.00 38.78 142 THR B O 1
ATOM 3762 N N . ALA B 1 143 ? 26.956 1.987 7.810 1.00 37.43 143 ALA B N 1
ATOM 3763 C CA . ALA B 1 143 ? 27.255 0.561 7.809 1.00 36.21 143 ALA B CA 1
ATOM 3764 C C . ALA B 1 143 ? 26.247 -0.245 8.622 1.00 36.75 143 ALA B C 1
ATOM 3765 O O . ALA B 1 143 ? 25.976 0.051 9.774 1.00 35.18 143 ALA B O 1
ATOM 3767 N N . GLY B 1 144 ? 25.710 -1.285 7.997 1.00 39.59 144 GLY B N 1
ATOM 3768 C CA . GLY B 1 144 ? 24.768 -2.205 8.622 1.00 40.55 144 GLY B CA 1
ATOM 3769 C C . GLY B 1 144 ? 23.513 -1.580 9.205 1.00 41.74 144 GLY B C 1
ATOM 3770 O O . GLY B 1 144 ? 22.901 -2.176 10.090 1.00 42.61 144 GLY B O 1
ATOM 3771 N N . ALA B 1 145 ? 23.118 -0.393 8.738 1.00 41.38 145 ALA B N 1
ATOM 3772 C CA . ALA B 1 145 ? 21.806 0.128 9.103 1.00 41.37 145 ALA B CA 1
ATOM 3773 C C . ALA B 1 145 ? 20.799 -0.568 8.234 1.00 42.87 145 ALA B C 1
ATOM 3774 O O . ALA B 1 145 ? 21.035 -0.768 7.061 1.00 43.19 145 ALA B O 1
ATOM 3776 N N . ARG B 1 146 ? 19.660 -0.928 8.792 1.00 44.78 146 ARG B N 1
ATOM 3777 C CA . ARG B 1 146 ? 18.568 -1.425 7.958 1.00 46.30 146 ARG B CA 1
ATOM 3778 C C . ARG B 1 146 ? 17.903 -0.245 7.248 1.00 46.41 146 ARG B C 1
ATOM 3779 O O . ARG B 1 146 ? 17.991 0.901 7.699 1.00 46.25 146 ARG B O 1
ATOM 3787 N N . ARG B 1 147 ? 17.224 -0.506 6.141 1.00 46.99 147 ARG B N 1
ATOM 3788 C CA . ARG B 1 147 ? 16.514 0.573 5.437 1.00 47.33 147 ARG B CA 1
ATOM 3789 C C . ARG B 1 147 ? 15.592 1.460 6.336 1.00 46.59 147 ARG B C 1
ATOM 3790 O O . ARG B 1 147 ? 15.520 2.688 6.173 1.00 45.92 147 ARG B O 1
ATOM 3798 N N . GLU B 1 148 ? 14.911 0.846 7.292 1.00 46.36 148 GLU B N 1
ATOM 3799 C CA . GLU B 1 148 ? 13.867 1.571 7.996 1.00 47.49 148 GLU B CA 1
ATOM 3800 C C . GLU B 1 148 ? 14.501 2.566 8.941 1.00 46.67 148 GLU B C 1
ATOM 3801 O O . GLU B 1 148 ? 13.921 3.642 9.208 1.00 46.76 148 GLU B O 1
ATOM 3807 N N . ASP B 1 149 ? 15.709 2.213 9.394 1.00 45.21 149 ASP B N 1
ATOM 3808 C CA . ASP B 1 149 ? 16.526 3.059 10.250 1.00 44.06 149 ASP B CA 1
ATOM 3809 C C . ASP B 1 149 ? 17.060 4.241 9.515 1.00 43.29 149 ASP B C 1
ATOM 3810 O O . ASP B 1 149 ? 16.967 5.380 9.994 1.00 44.07 149 ASP B O 1
ATOM 3815 N N . ILE B 1 150 ? 17.638 3.973 8.352 1.00 41.08 150 ILE B N 1
ATOM 3816 C CA . ILE B 1 150 ? 18.125 5.043 7.547 1.00 39.74 150 ILE B CA 1
ATOM 3817 C C . ILE B 1 150 ? 16.990 5.993 7.250 1.00 39.86 150 ILE B C 1
ATOM 3818 O O . ILE B 1 150 ? 17.178 7.208 7.312 1.00 40.27 150 ILE B O 1
ATOM 3823 N N . ASP B 1 151 ? 15.817 5.438 6.932 1.00 39.62 151 ASP B N 1
ATOM 3824 C CA . ASP B 1 151 ? 14.644 6.242 6.623 1.00 39.20 151 ASP B CA 1
ATOM 3825 C C . ASP B 1 151 ? 14.352 7.152 7.830 1.00 39.31 151 ASP B C 1
ATOM 3826 O O . ASP B 1 151 ? 14.251 8.374 7.681 1.00 39.97 151 ASP B O 1
ATOM 3831 N N . LYS B 1 152 ? 14.261 6.551 9.022 1.00 38.22 152 LYS B N 1
ATOM 3832 C CA . LYS B 1 152 ? 13.890 7.250 10.250 1.00 37.16 152 LYS B CA 1
ATOM 3833 C C . LYS B 1 152 ? 14.843 8.390 10.514 1.00 37.11 152 LYS B C 1
ATOM 3834 O O . LYS B 1 152 ? 14.431 9.542 10.721 1.00 38.62 152 LYS B O 1
ATOM 3840 N N . VAL B 1 153 ? 16.128 8.067 10.537 1.00 35.13 153 VAL B N 1
ATOM 3841 C CA . VAL B 1 153 ? 17.121 9.037 10.901 1.00 33.77 153 VAL B CA 1
ATOM 3842 C C . VAL B 1 153 ? 17.168 10.108 9.857 1.00 34.93 153 VAL B C 1
ATOM 3843 O O . VAL B 1 153 ? 17.184 11.310 10.166 1.00 35.55 153 VAL B O 1
ATOM 3847 N N . VAL B 1 154 ? 17.183 9.682 8.599 1.00 34.97 154 VAL B N 1
ATOM 3848 C CA . VAL B 1 154 ? 17.125 10.641 7.545 1.00 34.72 154 VAL B CA 1
ATOM 3849 C C . VAL B 1 154 ? 15.981 11.661 7.736 1.00 35.18 154 VAL B C 1
ATOM 3850 O O . VAL B 1 154 ? 16.242 12.863 7.659 1.00 34.94 154 VAL B O 1
ATOM 3854 N N . SER B 1 155 ? 14.749 11.219 8.030 1.00 35.18 155 SER B N 1
ATOM 3855 C CA . SER B 1 155 ? 13.674 12.205 8.048 1.00 35.27 155 SER B CA 1
ATOM 3856 C C . SER B 1 155 ? 13.789 12.998 9.307 1.00 35.92 155 SER B C 1
ATOM 3857 O O . SER B 1 155 ? 13.537 14.205 9.305 1.00 36.69 155 SER B O 1
ATOM 3860 N N . PHE B 1 156 ? 14.215 12.330 10.371 1.00 35.44 156 PHE B N 1
ATOM 3861 C CA . PHE B 1 156 ? 14.474 13.006 11.633 1.00 34.91 156 PHE B CA 1
ATOM 3862 C C . PHE B 1 156 ? 15.288 14.258 11.414 1.00 34.53 156 PHE B C 1
ATOM 3863 O O . PHE B 1 156 ? 14.782 15.354 11.616 1.00 34.96 156 PHE B O 1
ATOM 3879 N N . LEU B 1 158 ? 16.167 15.634 8.503 1.00 34.30 158 LEU B N 1
ATOM 3880 C CA . LEU B 1 158 ? 15.747 16.536 7.421 1.00 34.38 158 LEU B CA 1
ATOM 3881 C C . LEU B 1 158 ? 14.648 17.441 7.855 1.00 35.67 158 LEU B C 1
ATOM 3882 O O . LEU B 1 158 ? 14.578 18.574 7.409 1.00 35.37 158 LEU B O 1
ATOM 3887 N N . HIS B 1 159 ? 13.784 16.926 8.721 1.00 38.26 159 HIS B N 1
ATOM 3888 C CA . HIS B 1 159 ? 12.637 17.683 9.212 1.00 41.31 159 HIS B CA 1
ATOM 3889 C C . HIS B 1 159 ? 13.067 18.694 10.259 1.00 41.44 159 HIS B C 1
ATOM 3890 O O . HIS B 1 159 ? 12.423 19.729 10.426 1.00 40.59 159 HIS B O 1
ATOM 3897 N N . ARG B 1 160 ? 14.188 18.390 10.917 1.00 42.45 160 ARG B N 1
ATOM 3898 C CA . ARG B 1 160 ? 14.840 19.301 11.836 1.00 43.23 160 ARG B CA 1
ATOM 3899 C C . ARG B 1 160 ? 15.581 20.443 11.129 1.00 43.15 160 ARG B C 1
ATOM 3900 O O . ARG B 1 160 ? 16.001 21.384 11.783 1.00 44.08 160 ARG B O 1
ATOM 3908 N N . GLY B 1 161 ? 15.725 20.374 9.809 1.00 42.40 161 GLY B N 1
ATOM 3909 C CA . GLY B 1 161 ? 16.393 21.424 9.046 1.00 42.08 161 GLY B CA 1
ATOM 3910 C C . GLY B 1 161 ? 17.885 21.159 8.837 1.00 42.15 161 GLY B C 1
ATOM 3911 O O . GLY B 1 161 ? 18.618 22.019 8.322 1.00 42.08 161 GLY B O 1
ATOM 3912 N N . LYS B 1 162 ? 18.345 19.964 9.207 1.00 41.58 162 LYS B N 1
ATOM 3913 C CA . LYS B 1 162 ? 19.776 19.657 9.149 1.00 40.45 162 LYS B CA 1
ATOM 3914 C C . LYS B 1 162 ? 20.331 19.599 7.729 1.00 39.90 162 LYS B C 1
ATOM 3915 O O . LYS B 1 162 ? 19.639 19.271 6.782 1.00 39.18 162 LYS B O 1
ATOM 3921 N N . ASP B 1 163 ? 21.598 19.962 7.614 1.00 41.02 163 ASP B N 1
ATOM 3922 C CA . ASP B 1 163 ? 22.384 19.790 6.415 1.00 42.05 163 ASP B CA 1
ATOM 3923 C C . ASP B 1 163 ? 23.059 18.425 6.580 1.00 40.89 163 ASP B C 1
ATOM 3924 O O . ASP B 1 163 ? 24.069 18.292 7.266 1.00 40.45 163 ASP B O 1
ATOM 3929 N N . LEU B 1 164 ? 22.446 17.414 5.969 1.00 40.08 164 LEU B N 1
ATOM 3930 C CA . LEU B 1 164 ? 22.785 16.019 6.190 1.00 38.73 164 LEU B CA 1
ATOM 3931 C C . LEU B 1 164 ? 23.582 15.441 5.027 1.00 39.21 164 LEU B C 1
ATOM 3932 O O . LEU B 1 164 ? 23.322 15.764 3.871 1.00 39.67 164 LEU B O 1
ATOM 3937 N N . THR B 1 165 ? 24.533 14.571 5.354 1.00 38.80 165 THR B N 1
ATOM 3938 C CA . THR B 1 165 ? 25.239 13.743 4.402 1.00 38.03 165 THR B CA 1
ATOM 3939 C C . THR B 1 165 ? 25.154 12.310 4.930 1.00 39.00 165 THR B C 1
ATOM 3940 O O . THR B 1 165 ? 25.270 12.074 6.134 1.00 39.72 165 THR B O 1
ATOM 3944 N N . ILE B 1 166 ? 24.926 11.356 4.039 1.00 38.91 166 ILE B N 1
ATOM 3945 C CA . ILE B 1 166 ? 24.831 9.965 4.397 1.00 39.33 166 ILE B CA 1
ATOM 3946 C C . ILE B 1 166 ? 26.083 9.296 3.821 1.00 41.90 166 ILE B C 1
ATOM 3947 O O . ILE B 1 166 ? 26.359 9.484 2.627 1.00 42.76 166 ILE B O 1
ATOM 3960 N N . HIS B 1 168 ? 28.148 5.781 2.787 1.00 43.93 168 HIS B N 1
ATOM 3961 C CA . HIS B 1 168 ? 28.249 4.374 2.695 1.00 43.11 168 HIS B CA 1
ATOM 3962 C C . HIS B 1 168 ? 29.499 4.011 3.456 1.00 44.64 168 HIS B C 1
ATOM 3963 O O . HIS B 1 168 ? 30.530 4.653 3.281 1.00 45.66 168 HIS B O 1
ATOM 3970 N N . CYS B 1 169 ? 29.410 3.025 4.338 1.00 45.40 169 CYS B N 1
ATOM 3971 C CA . CYS B 1 169 ? 30.615 2.316 4.762 1.00 46.49 169 CYS B CA 1
ATOM 3972 C C . CYS B 1 169 ? 30.363 0.905 5.162 1.00 44.91 169 CYS B C 1
ATOM 3973 O O . CYS B 1 169 ? 29.220 0.462 5.225 1.00 44.85 169 CYS B O 1
ATOM 3976 N N . VAL B 1 170 ? 31.455 0.204 5.417 1.00 44.22 170 VAL B N 1
ATOM 3977 C CA . VAL B 1 170 ? 31.391 -1.191 5.781 1.00 44.42 170 VAL B CA 1
ATOM 3978 C C . VAL B 1 170 ? 32.208 -1.373 7.050 1.00 45.82 170 VAL B C 1
ATOM 3979 O O . VAL B 1 170 ? 33.348 -0.910 7.131 1.00 46.83 170 VAL B O 1
ATOM 3983 N N . ALA B 1 171 ? 31.638 -2.036 8.050 1.00 46.35 171 ALA B N 1
ATOM 3984 C CA . ALA B 1 171 ? 32.347 -2.257 9.331 1.00 46.76 171 ALA B CA 1
ATOM 3985 C C . ALA B 1 171 ? 33.227 -3.506 9.329 1.00 47.79 171 ALA B C 1
ATOM 3986 O O . ALA B 1 171 ? 33.030 -4.444 10.107 1.00 48.44 171 ALA B O 1
ATOM 3988 N N . GLU B 1 172 ? 34.179 -3.539 8.420 1.00 48.76 172 GLU B N 1
ATOM 3989 C CA . GLU B 1 172 ? 35.216 -4.552 8.464 1.00 50.10 172 GLU B CA 1
ATOM 3990 C C . GLU B 1 172 ? 36.475 -3.738 8.414 1.00 50.51 172 GLU B C 1
ATOM 3991 O O . GLU B 1 172 ? 36.605 -2.847 7.582 1.00 51.27 172 GLU B O 1
ATOM 3997 N N . TYR B 1 173 ? 37.375 -4.010 9.347 1.00 50.07 173 TYR B N 1
ATOM 3998 C CA . TYR B 1 173 ? 38.555 -3.201 9.523 1.00 49.14 173 TYR B CA 1
ATOM 3999 C C . TYR B 1 173 ? 39.762 -4.115 9.333 1.00 48.32 173 TYR B C 1
ATOM 4000 O O . TYR B 1 173 ? 40.094 -4.855 10.252 1.00 49.33 173 TYR B O 1
ATOM 4009 N N . PRO B 1 174 ? 40.383 -4.126 8.128 1.00 46.28 174 PRO B N 1
ATOM 4010 C CA . PRO B 1 174 ? 40.000 -3.431 6.913 1.00 45.98 174 PRO B CA 1
ATOM 4011 C C . PRO B 1 174 ? 38.941 -4.228 6.106 1.00 46.33 174 PRO B C 1
ATOM 4012 O O . PRO B 1 174 ? 38.698 -5.421 6.381 1.00 47.31 174 PRO B O 1
ATOM 4016 N N . THR B 1 175 ? 38.341 -3.555 5.127 1.00 44.73 175 THR B N 1
ATOM 4017 C CA . THR B 1 175 ? 37.369 -4.138 4.226 1.00 44.11 175 THR B CA 1
ATOM 4018 C C . THR B 1 175 ? 38.080 -4.788 3.046 1.00 44.47 175 THR B C 1
ATOM 4019 O O . THR B 1 175 ? 38.843 -4.109 2.358 1.00 44.62 175 THR B O 1
ATOM 4023 N N . PRO B 1 176 ? 37.876 -6.108 2.841 1.00 44.62 176 PRO B N 1
ATOM 4024 C CA . PRO B 1 176 ? 38.411 -6.762 1.639 1.00 44.72 176 PRO B CA 1
ATOM 4025 C C . PRO B 1 176 ? 37.832 -6.191 0.352 1.00 45.35 176 PRO B C 1
ATOM 4026 O O . PRO B 1 176 ? 36.664 -5.836 0.309 1.00 45.74 176 PRO B O 1
ATOM 4030 N N . ASP B 1 177 ? 38.649 -6.125 -0.691 1.00 45.81 177 ASP B N 1
ATOM 4031 C CA . ASP B 1 177 ? 38.229 -5.662 -2.018 1.00 46.69 177 ASP B CA 1
ATOM 4032 C C . ASP B 1 177 ? 36.896 -6.274 -2.431 1.00 47.71 177 ASP B C 1
ATOM 4033 O O . ASP B 1 177 ? 35.953 -5.563 -2.702 1.00 47.99 177 ASP B O 1
ATOM 4038 N N . ASP B 1 178 ? 36.848 -7.597 -2.484 1.00 48.73 178 ASP B N 1
ATOM 4039 C CA . ASP B 1 178 ? 35.634 -8.385 -2.525 1.00 49.70 178 ASP B CA 1
ATOM 4040 C C . ASP B 1 178 ? 34.380 -7.664 -1.927 1.00 48.75 178 ASP B C 1
ATOM 4041 O O . ASP B 1 178 ? 33.265 -7.818 -2.428 1.00 48.72 178 ASP B O 1
ATOM 4046 N N . HIS B 1 179 ? 34.588 -6.881 -0.860 1.00 47.09 179 HIS B N 1
ATOM 4047 C CA . HIS B 1 179 ? 33.542 -6.601 0.141 1.00 46.06 179 HIS B CA 1
ATOM 4048 C C . HIS B 1 179 ? 33.167 -5.140 0.308 1.00 43.88 179 HIS B C 1
ATOM 4049 O O . HIS B 1 179 ? 32.275 -4.811 1.091 1.00 43.48 179 HIS B O 1
ATOM 4056 N N . LEU B 1 180 ? 33.867 -4.283 -0.420 1.00 41.76 180 LEU B N 1
ATOM 4057 C CA . LEU B 1 180 ? 33.614 -2.866 -0.471 1.00 39.75 180 LEU B CA 1
ATOM 4058 C C . LEU B 1 180 ? 32.173 -2.487 -0.783 1.00 38.92 180 LEU B C 1
ATOM 4059 O O . LEU B 1 180 ? 31.680 -1.444 -0.401 1.00 37.86 180 LEU B O 1
ATOM 4064 N N . HIS B 1 181 ? 31.509 -3.329 -1.537 1.00 39.41 181 HIS B N 1
ATOM 4065 C CA . HIS B 1 181 ? 30.151 -3.070 -1.877 1.00 40.17 181 HIS B CA 1
ATOM 4066 C C . HIS B 1 181 ? 29.915 -1.632 -2.363 1.00 39.59 181 HIS B C 1
ATOM 4067 O O . HIS B 1 181 ? 28.906 -1.021 -2.016 1.00 39.76 181 HIS B O 1
ATOM 4074 N N . LEU B 1 182 ? 30.799 -1.116 -3.227 1.00 38.45 182 LEU B N 1
ATOM 4075 C CA . LEU B 1 182 ? 30.731 0.325 -3.637 1.00 37.94 182 LEU B CA 1
ATOM 4076 C C . LEU B 1 182 ? 29.409 0.798 -4.263 1.00 37.52 182 LEU B C 1
ATOM 4077 O O . LEU B 1 182 ? 29.157 1.993 -4.325 1.00 37.87 182 LEU B O 1
ATOM 4082 N N . ALA B 1 183 ? 28.585 -0.140 -4.724 1.00 36.16 183 ALA B N 1
ATOM 4083 C CA . ALA B 1 183 ? 27.340 0.184 -5.391 1.00 35.25 183 ALA B CA 1
ATOM 4084 C C . ALA B 1 183 ? 26.278 0.561 -4.409 1.00 34.77 183 ALA B C 1
ATOM 4085 O O . ALA B 1 183 ? 25.191 0.919 -4.800 1.00 35.45 183 ALA B O 1
ATOM 4087 N N . ARG B 1 184 ? 26.561 0.473 -3.122 1.00 34.68 184 ARG B N 1
ATOM 4088 C CA . ARG B 1 184 ? 25.597 1.018 -2.188 1.00 35.02 184 ARG B CA 1
ATOM 4089 C C . ARG B 1 184 ? 25.570 2.547 -2.359 1.00 33.79 184 ARG B C 1
ATOM 4090 O O . ARG B 1 184 ? 24.538 3.172 -2.186 1.00 33.57 184 ARG B O 1
ATOM 4098 N N . ILE B 1 185 ? 26.695 3.121 -2.762 1.00 32.59 185 ILE B N 1
ATOM 4099 C CA . ILE B 1 185 ? 26.723 4.500 -3.115 1.00 33.84 185 ILE B CA 1
ATOM 4100 C C . ILE B 1 185 ? 25.608 4.862 -4.072 1.00 35.74 185 ILE B C 1
ATOM 4101 O O . ILE B 1 185 ? 24.876 5.815 -3.809 1.00 36.06 185 ILE B O 1
ATOM 4106 N N . LYS B 1 186 ? 25.438 4.101 -5.151 1.00 37.62 186 LYS B N 1
ATOM 4107 C CA . LYS B 1 186 ? 24.340 4.410 -6.067 1.00 40.10 186 LYS B CA 1
ATOM 4108 C C . LYS B 1 186 ? 22.996 4.137 -5.394 1.00 40.59 186 LYS B C 1
ATOM 4109 O O . LYS B 1 186 ? 22.101 4.971 -5.420 1.00 39.75 186 LYS B O 1
ATOM 4115 N N . THR B 1 187 ? 22.871 2.977 -4.757 1.00 41.17 187 THR B N 1
ATOM 4116 C CA . THR B 1 187 ? 21.623 2.647 -4.116 1.00 41.70 187 THR B CA 1
ATOM 4117 C C . THR B 1 187 ? 21.169 3.809 -3.262 1.00 41.63 187 THR B C 1
ATOM 4118 O O . THR B 1 187 ? 20.043 4.271 -3.389 1.00 42.55 187 THR B O 1
ATOM 4122 N N . LEU B 1 188 ? 22.065 4.323 -2.439 1.00 40.84 188 LEU B N 1
ATOM 4123 C CA . LEU B 1 188 ? 21.696 5.332 -1.485 1.00 40.85 188 LEU B CA 1
ATOM 4124 C C . LEU B 1 188 ? 21.455 6.650 -2.131 1.00 43.24 188 LEU B C 1
ATOM 4125 O O . LEU B 1 188 ? 20.749 7.459 -1.542 1.00 45.01 188 LEU B O 1
ATOM 4130 N N . ARG B 1 189 ? 22.067 6.920 -3.292 1.00 43.28 189 ARG B N 1
ATOM 4131 C CA A ARG B 1 189 ? 21.796 8.167 -3.995 0.50 43.07 189 ARG B CA 1
ATOM 4132 C CA B ARG B 1 189 ? 21.791 8.163 -3.993 0.50 42.57 189 ARG B CA 1
ATOM 4133 C C . ARG B 1 189 ? 20.357 8.071 -4.467 1.00 42.81 189 ARG B C 1
ATOM 4134 O O . ARG B 1 189 ? 19.585 9.013 -4.354 1.00 43.67 189 ARG B O 1
ATOM 4149 N N . GLN B 1 190 ? 19.990 6.905 -4.957 1.00 43.07 190 GLN B N 1
ATOM 4150 C CA . GLN B 1 190 ? 18.677 6.701 -5.491 1.00 44.64 190 GLN B CA 1
ATOM 4151 C C . GLN B 1 190 ? 17.556 6.636 -4.447 1.00 45.75 190 GLN B C 1
ATOM 4152 O O . GLN B 1 190 ? 16.426 6.979 -4.763 1.00 46.55 190 GLN B O 1
ATOM 4158 N N . GLN B 1 191 ? 17.820 6.185 -3.225 1.00 45.65 191 GLN B N 1
ATOM 4159 C CA . GLN B 1 191 ? 16.718 6.122 -2.261 1.00 46.07 191 GLN B CA 1
ATOM 4160 C C . GLN B 1 191 ? 16.521 7.439 -1.534 1.00 45.28 191 GLN B C 1
ATOM 4161 O O . GLN B 1 191 ? 15.416 7.753 -1.097 1.00 44.67 191 GLN B O 1
ATOM 4167 N N . TYR B 1 192 ? 17.608 8.207 -1.415 1.00 44.60 192 TYR B N 1
ATOM 4168 C CA . TYR B 1 192 ? 17.571 9.477 -0.707 1.00 43.45 192 TYR B CA 1
ATOM 4169 C C . TYR B 1 192 ? 17.958 10.602 -1.595 1.00 44.25 192 TYR B C 1
ATOM 4170 O O . TYR B 1 192 ? 19.043 11.189 -1.489 1.00 44.03 192 TYR B O 1
ATOM 4179 N N . ALA B 1 193 ? 17.045 10.903 -2.495 1.00 45.77 193 ALA B N 1
ATOM 4180 C CA . ALA B 1 193 ? 17.300 11.899 -3.514 1.00 46.55 193 ALA B CA 1
ATOM 4181 C C . ALA B 1 193 ? 17.395 13.238 -2.834 1.00 46.78 193 ALA B C 1
ATOM 4182 O O . ALA B 1 193 ? 16.591 13.545 -1.954 1.00 46.86 193 ALA B O 1
ATOM 4184 N N . GLY B 1 194 ? 18.387 14.027 -3.235 1.00 46.97 194 GLY B N 1
ATOM 4185 C CA . GLY B 1 194 ? 18.508 15.385 -2.749 1.00 46.68 194 GLY B CA 1
ATOM 4186 C C . GLY B 1 194 ? 19.528 15.419 -1.646 1.00 46.92 194 GLY B C 1
ATOM 4187 O O . GLY B 1 194 ? 20.219 16.427 -1.478 1.00 48.76 194 GLY B O 1
ATOM 4188 N N . VAL B 1 195 ? 19.621 14.318 -0.904 1.00 44.54 195 VAL B N 1
ATOM 4189 C CA . VAL B 1 195 ? 20.586 14.157 0.170 1.00 42.72 195 VAL B CA 1
ATOM 4190 C C . VAL B 1 195 ? 22.004 13.886 -0.349 1.00 41.11 195 VAL B C 1
ATOM 4191 O O . VAL B 1 195 ? 22.200 12.991 -1.179 1.00 41.75 195 VAL B O 1
ATOM 4195 N N . ARG B 1 196 ? 22.990 14.632 0.151 1.00 38.99 196 ARG B N 1
ATOM 4196 C CA . ARG B 1 196 ? 24.390 14.422 -0.233 1.00 37.39 196 ARG B CA 1
ATOM 4197 C C . ARG B 1 196 ? 24.876 13.035 0.205 1.00 35.94 196 ARG B C 1
ATOM 4198 O O . ARG B 1 196 ? 24.597 12.600 1.316 1.00 35.68 196 ARG B O 1
ATOM 4206 N N . ILE B 1 197 ? 25.597 12.352 -0.675 1.00 34.57 197 ILE B N 1
ATOM 4207 C CA . ILE B 1 197 ? 26.155 11.043 -0.363 1.00 33.83 197 ILE B CA 1
ATOM 4208 C C . ILE B 1 197 ? 27.674 11.031 -0.355 1.00 33.32 197 ILE B C 1
ATOM 4209 O O . ILE B 1 197 ? 28.321 11.566 -1.232 1.00 34.27 197 ILE B O 1
ATOM 4214 N N . GLY B 1 198 ? 28.260 10.380 0.612 1.00 31.81 198 GLY B N 1
ATOM 4215 C CA . GLY B 1 198 ? 29.674 10.231 0.548 1.00 31.24 198 GLY B CA 1
ATOM 4216 C C . GLY B 1 198 ? 30.002 8.780 0.764 1.00 31.16 198 GLY B C 1
ATOM 4217 O O . GLY B 1 198 ? 29.114 7.930 0.765 1.00 29.21 198 GLY B O 1
ATOM 4218 N N . TYR B 1 199 ? 31.292 8.514 0.953 1.00 31.85 199 TYR B N 1
ATOM 4219 C CA . TYR B 1 199 ? 31.747 7.1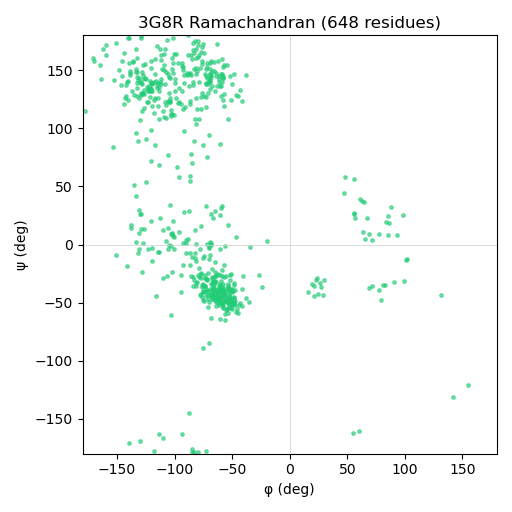99 1.216 1.00 32.61 199 TYR B CA 1
ATOM 4220 C C . TYR B 1 199 ? 32.891 7.299 2.220 1.00 34.66 199 TYR B C 1
ATOM 4221 O O . TYR B 1 199 ? 33.864 8.044 2.008 1.00 34.63 199 TYR B O 1
ATOM 4230 N N . SER B 1 200 ? 32.769 6.562 3.325 1.00 36.09 200 SER B N 1
ATOM 4231 C CA . SER B 1 200 ? 33.887 6.412 4.229 1.00 36.98 200 SER B CA 1
ATOM 4232 C C . SER B 1 200 ? 34.412 4.991 4.265 1.00 37.83 200 SER B C 1
ATOM 4233 O O . SER B 1 200 ? 33.669 4.009 4.356 1.00 38.59 200 SER B O 1
ATOM 4236 N N . THR B 1 201 ? 35.717 4.881 4.217 1.00 37.61 201 THR B N 1
ATOM 4237 C CA . THR B 1 201 ? 36.255 3.660 3.760 1.00 39.01 201 THR B CA 1
ATOM 4238 C C . THR B 1 201 ? 37.226 3.044 4.712 1.00 41.26 201 THR B C 1
ATOM 4239 O O . THR B 1 201 ? 37.852 3.761 5.500 1.00 43.06 201 THR B O 1
ATOM 4243 N N . HIS B 1 202 ? 37.377 1.724 4.627 1.00 40.96 202 HIS B N 1
ATOM 4244 C CA . HIS B 1 202 ? 38.323 1.050 5.488 1.00 42.32 202 HIS B CA 1
ATOM 4245 C C . HIS B 1 202 ? 39.121 0.050 4.686 1.00 43.61 202 HIS B C 1
ATOM 4246 O O . HIS B 1 202 ? 39.269 -1.099 5.107 1.00 44.40 202 HIS B O 1
ATOM 4253 N N . GLU B 1 203 ? 39.690 0.513 3.571 1.00 43.70 203 GLU B N 1
ATOM 4254 C CA . GLU B 1 203 ? 40.141 -0.345 2.515 1.00 44.23 203 GLU B CA 1
ATOM 4255 C C . GLU B 1 203 ? 41.660 -0.569 2.444 1.00 46.04 203 GLU B C 1
ATOM 4256 O O . GLU B 1 203 ? 42.149 -1.669 2.515 1.00 45.74 203 GLU B O 1
ATOM 4262 N N . ASP B 1 204 ? 42.420 0.486 2.248 1.00 48.10 204 ASP B N 1
ATOM 4263 C CA . ASP B 1 204 ? 43.570 0.313 1.371 1.00 48.21 204 ASP B CA 1
ATOM 4264 C C . ASP B 1 204 ? 44.629 -0.482 2.028 1.00 50.60 204 ASP B C 1
ATOM 4265 O O . ASP B 1 204 ? 45.107 -0.083 3.118 1.00 51.40 204 ASP B O 1
ATOM 4270 N N . PRO B 1 205 ? 44.938 -1.651 1.425 1.00 51.16 205 PRO B N 1
ATOM 4271 C CA . PRO B 1 205 ? 46.350 -1.958 1.257 1.00 51.93 205 PRO B CA 1
ATOM 4272 C C . PRO B 1 205 ? 46.704 -1.236 -0.042 1.00 53.47 205 PRO B C 1
ATOM 4273 O O . PRO B 1 205 ? 46.863 -1.927 -1.096 1.00 55.29 205 PRO B O 1
ATOM 4277 N N . ASP B 1 206 ? 46.733 0.122 -0.009 1.00 51.30 206 ASP B N 1
ATOM 4278 C CA . ASP B 1 206 ? 47.161 0.925 -1.167 1.00 48.82 206 ASP B CA 1
ATOM 4279 C C . ASP B 1 206 ? 46.177 1.116 -2.326 1.00 45.40 206 ASP B C 1
ATOM 4280 O O . ASP B 1 206 ? 46.548 1.640 -3.363 1.00 44.61 206 ASP B O 1
ATOM 4285 N N . LEU B 1 207 ? 44.930 0.703 -2.157 1.00 43.66 207 LEU B N 1
ATOM 4286 C CA . LEU B 1 207 ? 43.970 0.723 -3.241 1.00 41.86 207 LEU B CA 1
ATOM 4287 C C . LEU B 1 207 ? 43.688 2.115 -3.748 1.00 42.05 207 LEU B C 1
ATOM 4288 O O . LEU B 1 207 ? 43.499 3.012 -2.937 1.00 42.02 207 LEU B O 1
ATOM 4301 N N . GLU B 1 209 ? 41.606 2.373 -6.754 1.00 40.71 209 GLU B N 1
ATOM 4302 C CA . GLU B 1 209 ? 40.474 2.349 -7.640 1.00 39.78 209 GLU B CA 1
ATOM 4303 C C . GLU B 1 209 ? 39.112 2.667 -6.980 1.00 39.10 209 GLU B C 1
ATOM 4304 O O . GLU B 1 209 ? 38.225 3.200 -7.650 1.00 39.27 209 GLU B O 1
ATOM 4310 N N . PRO B 1 210 ? 38.927 2.324 -5.686 1.00 37.96 210 PRO B N 1
ATOM 4311 C CA . PRO B 1 210 ? 37.597 2.506 -5.103 1.00 36.46 210 PRO B CA 1
ATOM 4312 C C . PRO B 1 210 ? 37.180 3.941 -5.050 1.00 36.10 210 PRO B C 1
ATOM 4313 O O . PRO B 1 210 ? 36.036 4.239 -5.358 1.00 36.46 210 PRO B O 1
ATOM 4317 N N . ILE B 1 211 ? 38.089 4.849 -4.718 1.00 35.21 211 ILE B N 1
ATOM 4318 C CA . ILE B 1 211 ? 37.697 6.253 -4.760 1.00 35.25 211 ILE B CA 1
ATOM 4319 C C . ILE B 1 211 ? 37.241 6.722 -6.147 1.00 34.64 211 ILE B C 1
ATOM 4320 O O . ILE B 1 211 ? 36.244 7.457 -6.283 1.00 34.33 211 ILE B O 1
ATOM 4333 N N . LEU B 1 213 ? 35.811 4.895 -8.227 1.00 33.52 213 LEU B N 1
ATOM 4334 C CA . LEU B 1 213 ? 34.468 4.310 -8.355 1.00 34.32 213 LEU B CA 1
ATOM 4335 C C . LEU B 1 213 ? 33.422 5.083 -7.515 1.00 34.51 213 LEU B C 1
ATOM 4336 O O . LEU B 1 213 ? 32.306 5.359 -7.955 1.00 35.21 213 LEU B O 1
ATOM 4341 N N . ALA B 1 214 ? 33.798 5.403 -6.288 1.00 34.11 214 ALA B N 1
ATOM 4342 C CA . ALA B 1 214 ? 32.976 6.228 -5.429 1.00 34.83 214 ALA B CA 1
ATOM 4343 C C . ALA B 1 214 ? 32.542 7.471 -6.184 1.00 34.40 214 ALA B C 1
ATOM 4344 O O . ALA B 1 214 ? 31.351 7.825 -6.251 1.00 34.03 214 ALA B O 1
ATOM 4346 N N . VAL B 1 215 ? 33.534 8.122 -6.751 1.00 34.47 215 VAL B N 1
ATOM 4347 C CA . VAL B 1 215 ? 33.315 9.408 -7.351 1.00 35.34 215 VAL B CA 1
ATOM 4348 C C . VAL B 1 215 ? 32.393 9.228 -8.544 1.00 36.29 215 VAL B C 1
ATOM 4349 O O . VAL B 1 215 ? 31.486 10.057 -8.780 1.00 36.19 215 VAL B O 1
ATOM 4353 N N . ALA B 1 216 ? 32.625 8.148 -9.285 1.00 36.67 216 ALA B N 1
ATOM 4354 C CA . ALA B 1 216 ? 31.823 7.907 -10.487 1.00 38.87 216 ALA B CA 1
ATOM 4355 C C . ALA B 1 216 ? 30.349 7.659 -10.146 1.00 40.46 216 ALA B C 1
ATOM 4356 O O . ALA B 1 216 ? 29.468 7.867 -10.982 1.00 40.99 216 ALA B O 1
ATOM 4358 N N . GLN B 1 217 ? 30.075 7.213 -8.923 1.00 41.33 217 GLN B N 1
ATOM 4359 C CA . GLN B 1 217 ? 28.681 7.044 -8.535 1.00 42.20 217 GLN B CA 1
ATOM 4360 C C . GLN B 1 217 ? 28.069 8.280 -7.898 1.00 43.54 217 GLN B C 1
ATOM 4361 O O . GLN B 1 217 ? 26.887 8.293 -7.530 1.00 44.38 217 GLN B O 1
ATOM 4367 N N . GLY B 1 218 ? 28.878 9.329 -7.823 1.00 43.40 218 GLY B N 1
ATOM 4368 C CA . GLY B 1 218 ? 28.399 10.622 -7.417 1.00 42.88 218 GLY B CA 1
ATOM 4369 C C . GLY B 1 218 ? 28.441 10.796 -5.924 1.00 42.35 218 GLY B C 1
ATOM 4370 O O . GLY B 1 218 ? 27.610 11.506 -5.377 1.00 42.88 218 GLY B O 1
ATOM 4371 N N . ALA B 1 219 ? 29.411 10.170 -5.261 1.00 40.97 219 ALA B N 1
ATOM 4372 C CA . ALA B 1 219 ? 29.719 10.519 -3.875 1.00 39.61 219 ALA B CA 1
ATOM 4373 C C . ALA B 1 219 ? 30.404 11.874 -3.944 1.00 39.24 219 ALA B C 1
ATOM 4374 O O . ALA B 1 219 ? 31.020 12.189 -4.949 1.00 39.50 219 ALA B O 1
ATOM 4376 N N . THR B 1 220 ? 30.282 12.695 -2.917 1.00 39.03 220 THR B N 1
ATOM 4377 C CA . THR B 1 220 ? 30.906 14.002 -2.987 1.00 39.48 220 THR B CA 1
ATOM 4378 C C . THR B 1 220 ? 31.687 14.248 -1.718 1.00 40.06 220 THR B C 1
ATOM 4379 O O . THR B 1 220 ? 32.427 15.201 -1.616 1.00 41.16 220 THR B O 1
ATOM 4383 N N . VAL B 1 221 ? 31.545 13.357 -0.755 1.00 39.84 221 VAL B N 1
ATOM 4384 C CA . VAL B 1 221 ? 32.232 13.499 0.525 1.00 39.34 221 VAL B CA 1
ATOM 4385 C C . VAL B 1 221 ? 32.936 12.179 0.751 1.00 39.24 221 VAL B C 1
ATOM 4386 O O . VAL B 1 221 ? 32.316 11.095 0.605 1.00 37.72 221 VAL B O 1
ATOM 4390 N N . PHE B 1 222 ? 34.233 12.253 1.059 1.00 39.39 222 PHE B N 1
ATOM 4391 C CA . PHE B 1 222 ? 35.018 11.012 1.207 1.00 39.20 222 PHE B CA 1
ATOM 4392 C C . PHE B 1 222 ? 35.730 11.075 2.535 1.00 40.22 222 PHE B C 1
ATOM 4393 O O . PHE B 1 222 ? 36.212 12.152 2.908 1.00 41.51 222 PHE B O 1
ATOM 4401 N N . GLU B 1 223 ? 35.752 9.952 3.260 1.00 39.43 223 GLU B N 1
ATOM 4402 C CA . GLU B 1 223 ? 36.478 9.857 4.528 1.00 39.34 223 GLU B CA 1
ATOM 4403 C C . GLU B 1 223 ? 37.448 8.688 4.522 1.00 36.77 223 GLU B C 1
ATOM 4404 O O . GLU B 1 223 ? 37.165 7.675 3.954 1.00 36.20 223 GLU B O 1
ATOM 4410 N N . LYS B 1 224 ? 38.604 8.858 5.143 1.00 36.22 224 LYS B N 1
ATOM 4411 C CA . LYS B 1 224 ? 39.633 7.799 5.211 1.00 35.00 224 LYS B CA 1
ATOM 4412 C C . LYS B 1 224 ? 40.439 8.016 6.468 1.00 32.32 224 LYS B C 1
ATOM 4413 O O . LYS B 1 224 ? 40.695 9.151 6.822 1.00 32.02 224 LYS B O 1
ATOM 4419 N N . HIS B 1 225 ? 40.815 6.944 7.147 1.00 31.27 225 HIS B N 1
ATOM 4420 C CA . HIS B 1 225 ? 41.688 7.058 8.322 1.00 32.07 225 HIS B CA 1
ATOM 4421 C C . HIS B 1 225 ? 43.112 7.387 7.896 1.00 31.37 225 HIS B C 1
ATOM 4422 O O . HIS B 1 225 ? 43.560 6.945 6.860 1.00 29.98 225 HIS B O 1
ATOM 4429 N N . VAL B 1 226 ? 43.819 8.176 8.699 1.00 32.43 226 VAL B N 1
ATOM 4430 C CA . VAL B 1 226 ? 45.167 8.619 8.349 1.00 32.67 226 VAL B CA 1
ATOM 4431 C C . VAL B 1 226 ? 46.115 8.506 9.551 1.00 34.05 226 VAL B C 1
ATOM 4432 O O . VAL B 1 226 ? 45.657 8.497 10.698 1.00 34.43 226 VAL B O 1
ATOM 4436 N N . GLY B 1 227 ? 47.430 8.422 9.289 1.00 34.22 227 GLY B N 1
ATOM 4437 C CA . GLY B 1 227 ? 48.412 8.200 10.328 1.00 34.91 227 GLY B CA 1
ATOM 4438 C C . GLY B 1 227 ? 49.821 8.569 9.876 1.00 37.05 227 GLY B C 1
ATOM 4439 O O . GLY B 1 227 ? 50.083 8.822 8.698 1.00 38.53 227 GLY B O 1
ATOM 4440 N N . LEU B 1 228 ? 50.749 8.625 10.803 1.00 36.60 228 LEU B N 1
ATOM 4441 C CA . LEU B 1 228 ? 52.034 9.087 10.444 1.00 37.14 228 LEU B CA 1
ATOM 4442 C C . LEU B 1 228 ? 53.027 8.079 11.004 1.00 39.70 228 LEU B C 1
ATOM 4443 O O . LEU B 1 228 ? 53.460 8.200 12.134 1.00 40.33 228 LEU B O 1
ATOM 4448 N N . PRO B 1 229 ? 53.346 7.041 10.228 1.00 41.52 229 PRO B N 1
ATOM 4449 C CA . PRO B 1 229 ? 54.256 5.996 10.654 1.00 43.46 229 PRO B CA 1
ATOM 4450 C C . PRO B 1 229 ? 55.563 6.640 11.009 1.00 46.88 229 PRO B C 1
ATOM 4451 O O . PRO B 1 229 ? 55.987 7.596 10.346 1.00 47.83 229 PRO B O 1
ATOM 4455 N N . THR B 1 230 ? 56.210 6.122 12.040 1.00 49.25 230 THR B N 1
ATOM 4456 C CA . THR B 1 230 ? 57.212 6.909 12.741 1.00 51.25 230 THR B CA 1
ATOM 4457 C C . THR B 1 230 ? 58.292 6.049 13.347 1.00 53.12 230 THR B C 1
ATOM 4458 O O . THR B 1 230 ? 59.301 6.580 13.818 1.00 53.81 230 THR B O 1
ATOM 4462 N N . ASP B 1 231 ? 58.085 4.730 13.313 1.00 54.59 231 ASP B N 1
ATOM 4463 C CA . ASP B 1 231 ? 58.983 3.738 13.962 1.00 56.75 231 ASP B CA 1
ATOM 4464 C C . ASP B 1 231 ? 58.936 3.787 15.498 1.00 56.97 231 ASP B C 1
ATOM 4465 O O . ASP B 1 231 ? 59.037 2.755 16.159 1.00 57.57 231 ASP B O 1
ATOM 4470 N N . GLN B 1 232 ? 58.818 4.989 16.053 1.00 56.19 232 GLN B N 1
ATOM 4471 C CA . GLN B 1 232 ? 58.345 5.143 17.409 1.00 56.01 232 GLN B CA 1
ATOM 4472 C C . GLN B 1 232 ? 56.858 4.694 17.496 1.00 54.59 232 GLN B C 1
ATOM 4473 O O . GLN B 1 232 ? 56.430 4.146 18.519 1.00 54.53 232 GLN B O 1
ATOM 4479 N N . TYR B 1 233 ? 56.089 4.919 16.418 1.00 53.15 233 TYR B N 1
ATOM 4480 C CA . TYR B 1 233 ? 54.694 4.419 16.280 1.00 51.15 233 TYR B CA 1
ATOM 4481 C C . TYR B 1 233 ? 54.487 3.782 14.924 1.00 50.25 233 TYR B C 1
ATOM 4482 O O . TYR B 1 233 ? 54.945 4.322 13.922 1.00 51.30 233 TYR B O 1
ATOM 4491 N N . GLY B 1 234 ? 53.776 2.660 14.873 1.00 48.46 234 GLY B N 1
ATOM 4492 C CA . GLY B 1 234 ? 53.371 2.090 13.582 1.00 47.13 234 GLY B CA 1
ATOM 4493 C C . GLY B 1 234 ? 51.982 2.540 13.151 1.00 46.55 234 GLY B C 1
ATOM 4494 O O . GLY B 1 234 ? 51.401 3.478 13.706 1.00 46.15 234 GLY B O 1
ATOM 4495 N N . ILE B 1 235 ? 51.416 1.834 12.210 1.00 46.73 235 ILE B N 1
ATOM 4496 C CA . ILE B 1 235 ? 50.171 2.267 11.666 1.00 46.83 235 ILE B CA 1
ATOM 4497 C C . ILE B 1 235 ? 49.356 1.072 11.303 1.00 47.75 235 ILE B C 1
ATOM 4498 O O . ILE B 1 235 ? 49.864 0.135 10.768 1.00 48.05 235 ILE B O 1
ATOM 4503 N N . ASN B 1 236 ? 48.079 1.100 11.608 1.00 49.35 236 ASN B N 1
ATOM 4504 C CA . ASN B 1 236 ? 47.217 -0.016 11.312 1.00 51.00 236 ASN B CA 1
ATOM 4505 C C . ASN B 1 236 ? 46.840 -0.094 9.859 1.00 52.15 236 ASN B C 1
ATOM 4506 O O . ASN B 1 236 ? 47.095 0.808 9.103 1.00 53.86 236 ASN B O 1
ATOM 4511 N N . ASN B 1 237 ? 46.232 -1.193 9.468 1.00 51.09 237 ASN B N 1
ATOM 4512 C CA . ASN B 1 237 ? 45.980 -1.451 8.066 1.00 51.40 237 ASN B CA 1
ATOM 4513 C C . ASN B 1 237 ? 44.674 -1.026 7.446 1.00 49.42 237 ASN B C 1
ATOM 4514 O O . ASN B 1 237 ? 44.259 -1.646 6.519 1.00 48.74 237 ASN B O 1
ATOM 4519 N N . TYR B 1 238 ? 44.023 0.007 7.930 1.00 47.87 238 TYR B N 1
ATOM 4520 C CA . TYR B 1 238 ? 42.896 0.521 7.235 1.00 46.99 238 TYR B CA 1
ATOM 4521 C C . TYR B 1 238 ? 43.068 2.014 7.320 1.00 46.72 238 TYR B C 1
ATOM 4522 O O . TYR B 1 238 ? 42.118 2.768 7.115 1.00 48.53 238 TYR B O 1
ATOM 4531 N N . SER B 1 239 ? 44.278 2.445 7.655 1.00 44.56 239 SER B N 1
ATOM 4532 C CA . SER B 1 239 ? 44.546 3.857 7.714 1.00 43.86 239 SER B CA 1
ATOM 4533 C C . SER B 1 239 ? 45.833 4.218 7.001 1.00 42.59 239 SER B C 1
ATOM 4534 O O . SER B 1 239 ? 46.798 3.460 7.020 1.00 44.15 239 SER B O 1
ATOM 4537 N N . ALA B 1 240 ? 45.823 5.382 6.354 1.00 39.85 240 ALA B N 1
ATOM 4538 C CA . ALA B 1 240 ? 46.740 5.685 5.261 1.00 37.85 240 ALA B CA 1
ATOM 4539 C C . ALA B 1 240 ? 47.815 6.639 5.689 1.00 36.72 240 ALA B C 1
ATOM 4540 O O . ALA B 1 240 ? 47.569 7.512 6.512 1.00 37.15 240 ALA B O 1
ATOM 4542 N N . ASN B 1 241 ? 49.010 6.501 5.140 1.00 35.97 241 ASN B N 1
ATOM 4543 C CA . ASN B 1 241 ? 50.061 7.469 5.477 1.00 36.12 241 ASN B CA 1
ATOM 4544 C C . ASN B 1 241 ? 49.983 8.725 4.589 1.00 37.05 241 ASN B C 1
ATOM 4545 O O . ASN B 1 241 ? 49.068 8.854 3.751 1.00 37.47 241 ASN B O 1
ATOM 4550 N N . PRO B 1 242 ? 50.916 9.670 4.777 1.00 36.76 242 PRO B N 1
ATOM 4551 C CA . PRO B 1 242 ? 50.814 10.890 3.981 1.00 36.55 242 PRO B CA 1
ATOM 4552 C C . PRO B 1 242 ? 51.098 10.655 2.510 1.00 37.16 242 PRO B C 1
ATOM 4553 O O . PRO B 1 242 ? 50.407 11.198 1.663 1.00 37.21 242 PRO B O 1
ATOM 4557 N N . GLU B 1 243 ? 52.061 9.804 2.211 1.00 38.00 243 GLU B N 1
ATOM 4558 C CA . GLU B 1 243 ? 52.364 9.484 0.826 1.00 39.52 243 GLU B CA 1
ATOM 4559 C C . GLU B 1 243 ? 51.080 8.935 0.225 1.00 39.65 243 GLU B C 1
ATOM 4560 O O . GLU B 1 243 ? 50.611 9.393 -0.805 1.00 40.80 243 GLU B O 1
ATOM 4566 N N . GLN B 1 244 ? 50.457 7.990 0.887 1.00 38.62 244 GLN B N 1
ATOM 4567 C CA . GLN B 1 244 ? 49.400 7.342 0.184 1.00 37.84 244 GLN B CA 1
ATOM 4568 C C . GLN B 1 244 ? 48.097 8.150 0.232 1.00 37.85 244 GLN B C 1
ATOM 4569 O O . GLN B 1 244 ? 47.219 7.942 -0.592 1.00 38.33 244 GLN B O 1
ATOM 4575 N N . VAL B 1 245 ? 48.013 9.148 1.112 1.00 36.69 245 VAL B N 1
ATOM 4576 C CA . VAL B 1 245 ? 46.923 10.103 1.005 1.00 35.43 245 VAL B CA 1
ATOM 4577 C C . VAL B 1 245 ? 46.996 10.946 -0.281 1.00 36.48 245 VAL B C 1
ATOM 4578 O O . VAL B 1 245 ? 45.972 11.198 -0.909 1.00 37.86 245 VAL B O 1
ATOM 4582 N N . ARG B 1 246 ? 48.180 11.385 -0.696 1.00 36.30 246 ARG B N 1
ATOM 4583 C CA . ARG B 1 246 ? 48.294 12.187 -1.944 1.00 34.86 246 ARG B CA 1
ATOM 4584 C C . ARG B 1 246 ? 47.881 11.336 -3.116 1.00 34.15 246 ARG B C 1
ATOM 4585 O O . ARG B 1 246 ? 47.025 11.745 -3.927 1.00 35.37 246 ARG B O 1
ATOM 4593 N N . ARG B 1 247 ? 48.432 10.133 -3.206 1.00 32.91 247 ARG B N 1
ATOM 4594 C CA . ARG B 1 247 ? 47.979 9.238 -4.238 1.00 32.83 247 ARG B CA 1
ATOM 4595 C C . ARG B 1 247 ? 46.448 9.158 -4.269 1.00 32.91 247 ARG B C 1
ATOM 4596 O O . ARG B 1 247 ? 45.824 9.273 -5.339 1.00 34.28 247 ARG B O 1
ATOM 4604 N N . TRP B 1 248 ? 45.837 9.012 -3.110 1.00 32.49 248 TRP B N 1
ATOM 4605 C CA . TRP B 1 248 ? 44.399 8.837 -3.035 1.00 33.85 248 TRP B CA 1
ATOM 4606 C C . TRP B 1 248 ? 43.687 9.977 -3.726 1.00 33.16 248 TRP B C 1
ATOM 4607 O O . TRP B 1 248 ? 42.797 9.774 -4.559 1.00 32.86 248 TRP B O 1
ATOM 4618 N N . LEU B 1 249 ? 44.118 11.182 -3.378 1.00 32.85 249 LEU B N 1
ATOM 4619 C CA . LEU B 1 249 ? 43.532 12.403 -3.865 1.00 31.96 249 LEU B CA 1
ATOM 4620 C C . LEU B 1 249 ? 43.801 12.541 -5.327 1.00 31.19 249 LEU B C 1
ATOM 4621 O O . LEU B 1 249 ? 42.931 12.971 -6.089 1.00 30.51 249 LEU B O 1
ATOM 4626 N N . ALA B 1 250 ? 45.022 12.207 -5.732 1.00 31.42 250 ALA B N 1
ATOM 4627 C CA . ALA B 1 250 ? 45.316 12.179 -7.168 1.00 30.99 250 ALA B CA 1
ATOM 4628 C C . ALA B 1 250 ? 44.420 11.195 -7.916 1.00 31.69 250 ALA B C 1
ATOM 4629 O O . ALA B 1 250 ? 44.010 11.475 -9.036 1.00 33.14 250 ALA B O 1
ATOM 4631 N N . ALA B 1 251 ? 44.117 10.039 -7.334 1.00 31.57 251 ALA B N 1
ATOM 4632 C CA . ALA B 1 251 ? 43.171 9.158 -7.999 1.00 31.93 251 ALA B CA 1
ATOM 4633 C C . ALA B 1 251 ? 41.827 9.912 -8.187 1.00 34.19 251 ALA B C 1
ATOM 4634 O O . ALA B 1 251 ? 41.287 9.979 -9.301 1.00 36.52 251 ALA B O 1
ATOM 4636 N N . ALA B 1 252 ? 41.303 10.501 -7.114 1.00 32.96 252 ALA B N 1
ATOM 4637 C CA . ALA B 1 252 ? 40.062 11.255 -7.183 1.00 32.07 252 ALA B CA 1
ATOM 4638 C C . ALA B 1 252 ? 40.119 12.284 -8.310 1.00 32.60 252 ALA B C 1
ATOM 4639 O O . ALA B 1 252 ? 39.268 12.271 -9.199 1.00 32.81 252 ALA B O 1
ATOM 4641 N N . ALA B 1 253 ? 41.140 13.145 -8.295 1.00 32.77 253 ALA B N 1
ATOM 4642 C CA . ALA B 1 253 ? 41.308 14.149 -9.348 1.00 32.74 253 ALA B CA 1
ATOM 4643 C C . ALA B 1 253 ? 41.280 13.538 -10.752 1.00 33.33 253 ALA B C 1
ATOM 4644 O O . ALA B 1 253 ? 40.590 14.032 -11.667 1.00 32.88 253 ALA B O 1
ATOM 4646 N N . ARG B 1 254 ? 42.007 12.444 -10.918 1.00 34.19 254 ARG B N 1
ATOM 4647 C CA . ARG B 1 254 ? 42.051 11.838 -12.224 1.00 35.00 254 ARG B CA 1
ATOM 4648 C C . ARG B 1 254 ? 40.635 11.401 -12.652 1.00 34.67 254 ARG B C 1
ATOM 4649 O O . ARG B 1 254 ? 40.223 11.638 -13.797 1.00 35.68 254 ARG B O 1
ATOM 4657 N N . ALA B 1 255 ? 39.913 10.753 -11.746 1.00 32.72 255 ALA B N 1
ATOM 4658 C CA . ALA B 1 255 ? 38.561 10.301 -12.018 1.00 31.59 255 ALA B CA 1
ATOM 4659 C C . ALA B 1 255 ? 37.658 11.467 -12.488 1.00 32.07 255 ALA B C 1
ATOM 4660 O O . ALA B 1 255 ? 36.963 11.364 -13.516 1.00 33.36 255 ALA B O 1
ATOM 4662 N N . LEU B 1 256 ? 37.706 12.584 -11.763 1.00 31.04 256 LEU B N 1
ATOM 4663 C CA . LEU B 1 256 ? 36.985 13.778 -12.126 1.00 30.04 256 LEU B CA 1
ATOM 4664 C C . LEU B 1 256 ? 37.399 14.203 -13.520 1.00 31.46 256 LEU B C 1
ATOM 4665 O O . LEU B 1 256 ? 36.552 14.454 -14.378 1.00 31.83 256 LEU B O 1
ATOM 4670 N N . ALA B 1 257 ? 38.698 14.254 -13.775 1.00 33.05 257 ALA B N 1
ATOM 4671 C CA . ALA B 1 257 ? 39.175 14.597 -15.118 1.00 32.78 257 ALA B CA 1
ATOM 4672 C C . ALA B 1 257 ? 38.514 13.677 -16.160 1.00 33.13 257 ALA B C 1
ATOM 4673 O O . ALA B 1 257 ? 37.845 14.164 -17.084 1.00 33.90 257 ALA B O 1
ATOM 4683 N N . LEU B 1 259 ? 35.913 11.778 -15.981 1.00 30.53 259 LEU B N 1
ATOM 4684 C CA . LEU B 1 259 ? 34.478 11.890 -16.019 1.00 31.59 259 LEU B CA 1
ATOM 4685 C C . LEU B 1 259 ? 33.982 13.130 -16.749 1.00 32.62 259 LEU B C 1
ATOM 4686 O O . LEU B 1 259 ? 33.004 13.049 -17.484 1.00 32.92 259 LEU B O 1
ATOM 4691 N N . GLY B 1 260 ? 34.619 14.282 -16.508 1.00 33.89 260 GLY B N 1
ATOM 4692 C CA . GLY B 1 260 ? 34.114 15.578 -16.991 1.00 35.84 260 GLY B CA 1
ATOM 4693 C C . GLY B 1 260 ? 32.721 15.935 -16.461 1.00 38.10 260 GLY B C 1
ATOM 4694 O O . GLY B 1 260 ? 32.275 15.398 -15.455 1.00 38.05 260 GLY B O 1
ATOM 4695 N N . ASP B 1 261 ? 32.037 16.854 -17.129 1.00 40.67 261 ASP B N 1
ATOM 4696 C CA . ASP B 1 261 ? 30.820 17.483 -16.580 1.00 43.12 261 ASP B CA 1
ATOM 4697 C C . ASP B 1 261 ? 29.568 16.890 -17.233 1.00 42.83 261 ASP B C 1
ATOM 4698 O O . ASP B 1 261 ? 29.315 17.110 -18.406 1.00 42.15 261 ASP B O 1
ATOM 4703 N N . GLY B 1 262 ? 28.792 16.132 -16.485 1.00 43.71 262 GLY B N 1
ATOM 4704 C CA . GLY B 1 262 ? 27.552 15.587 -17.022 1.00 46.10 262 GLY B CA 1
ATOM 4705 C C . GLY B 1 262 ? 26.623 16.564 -17.751 1.00 48.19 262 GLY B C 1
ATOM 4706 O O . GLY B 1 262 ? 25.947 16.177 -18.718 1.00 47.75 262 GLY B O 1
ATOM 4707 N N . GLU B 1 263 ? 26.611 17.820 -17.305 1.00 50.52 263 GLU B N 1
ATOM 4708 C CA . GLU B 1 263 ? 25.660 18.816 -17.777 1.00 54.00 263 GLU B CA 1
ATOM 4709 C C . GLU B 1 263 ? 26.199 19.733 -18.907 1.00 55.43 263 GLU B C 1
ATOM 4710 O O . GLU B 1 263 ? 25.559 20.740 -19.298 1.00 55.09 263 GLU B O 1
ATOM 4716 N N . ASP B 1 264 ? 27.352 19.362 -19.453 1.00 56.78 264 ASP B N 1
ATOM 4717 C CA . ASP B 1 264 ? 27.974 20.111 -20.532 1.00 58.65 264 ASP B CA 1
ATOM 4718 C C . ASP B 1 264 ? 27.769 19.416 -21.877 1.00 59.51 264 ASP B C 1
ATOM 4719 O O . ASP B 1 264 ? 28.322 18.345 -22.090 1.00 59.85 264 ASP B O 1
ATOM 4724 N N . ASP B 1 265 ? 26.986 20.037 -22.771 1.00 60.15 265 ASP B N 1
ATOM 4725 C CA . ASP B 1 265 ? 26.603 19.448 -24.076 1.00 61.48 265 ASP B CA 1
ATOM 4726 C C . ASP B 1 265 ? 27.335 20.049 -25.267 1.00 62.87 265 ASP B C 1
ATOM 4727 O O . ASP B 1 265 ? 27.095 19.662 -26.414 1.00 62.99 265 ASP B O 1
ATOM 4732 N N . ALA B 1 266 ? 28.197 21.019 -24.999 1.00 64.08 266 ALA B N 1
ATOM 4733 C CA . ALA B 1 266 ? 29.007 21.611 -26.040 1.00 65.53 266 ALA B CA 1
ATOM 4734 C C . ALA B 1 266 ? 29.846 20.531 -26.706 1.00 66.46 266 ALA B C 1
ATOM 4735 O O . ALA B 1 266 ? 30.572 19.789 -26.042 1.00 66.35 266 ALA B O 1
ATOM 4737 N N . VAL B 1 267 ? 29.721 20.425 -28.024 1.00 67.84 267 VAL B N 1
ATOM 4738 C CA . VAL B 1 267 ? 30.605 19.530 -28.796 1.00 68.87 267 VAL B CA 1
ATOM 4739 C C . VAL B 1 267 ? 31.758 20.283 -29.535 1.00 69.20 267 VAL B C 1
ATOM 4740 O O . VAL B 1 267 ? 31.618 21.448 -29.926 1.00 68.81 267 VAL B O 1
ATOM 4744 N N . SER B 1 268 ? 32.906 19.622 -29.663 1.00 70.02 268 SER B N 1
ATOM 4745 C CA . SER B 1 268 ? 34.119 20.281 -30.149 1.00 70.99 268 SER B CA 1
ATOM 4746 C C . SER B 1 268 ? 34.137 20.441 -31.664 1.00 71.21 268 SER B C 1
ATOM 4747 O O . SER B 1 268 ? 33.349 19.803 -32.375 1.00 71.11 268 SER B O 1
ATOM 4750 N N . GLU B 1 269 ? 35.028 21.323 -32.130 1.00 71.04 269 GLU B N 1
ATOM 4751 C CA . GLU B 1 269 ? 35.329 21.483 -33.548 1.00 70.25 269 GLU B CA 1
ATOM 4752 C C . GLU B 1 269 ? 35.978 20.197 -34.058 1.00 68.07 269 GLU B C 1
ATOM 4753 O O . GLU B 1 269 ? 35.579 19.674 -35.087 1.00 67.56 269 GLU B O 1
ATOM 4759 N N . THR B 1 270 ? 36.972 19.697 -33.327 1.00 66.52 270 THR B N 1
ATOM 4760 C CA . THR B 1 270 ? 37.649 18.461 -33.697 1.00 65.81 270 THR B CA 1
ATOM 4761 C C . THR B 1 270 ? 36.641 17.343 -33.912 1.00 64.30 270 THR B C 1
ATOM 4762 O O . THR B 1 270 ? 36.694 16.633 -34.916 1.00 64.36 270 THR B O 1
ATOM 4766 N N . GLU B 1 271 ? 35.725 17.205 -32.965 1.00 62.56 271 GLU B N 1
ATOM 4767 C CA . GLU B 1 271 ? 34.715 16.184 -33.017 1.00 61.32 271 GLU B CA 1
ATOM 4768 C C . GLU B 1 271 ? 33.796 16.397 -34.206 1.00 60.47 271 GLU B C 1
ATOM 4769 O O . GLU B 1 271 ? 33.601 15.491 -35.014 1.00 60.39 271 GLU B O 1
ATOM 4775 N N . GLN B 1 272 ? 33.234 17.601 -34.314 1.00 59.53 272 GLN B N 1
ATOM 4776 C CA . GLN B 1 272 ? 32.285 17.914 -35.378 1.00 57.70 272 GLN B CA 1
ATOM 4777 C C . GLN B 1 272 ? 32.916 17.682 -36.750 1.00 55.75 272 GLN B C 1
ATOM 4778 O O . GLN B 1 272 ? 32.293 17.136 -37.657 1.00 55.73 272 GLN B O 1
ATOM 4784 N N . ALA B 1 273 ? 34.176 18.067 -36.876 1.00 54.25 273 ALA B N 1
ATOM 4785 C CA . ALA B 1 273 ? 34.876 17.964 -38.144 1.00 52.84 273 ALA B CA 1
ATOM 4786 C C . ALA B 1 273 ? 35.221 16.524 -38.412 1.00 50.79 273 ALA B C 1
ATOM 4787 O O . ALA B 1 273 ? 35.177 16.105 -39.548 1.00 51.19 273 ALA B O 1
ATOM 4789 N N . SER B 1 274 ? 35.551 15.766 -37.373 1.00 48.98 274 SER B N 1
ATOM 4790 C CA . SER B 1 274 ? 35.730 14.319 -37.519 1.00 47.56 274 SER B CA 1
ATOM 4791 C C . SER B 1 274 ? 34.512 13.681 -38.105 1.00 47.44 274 SER B C 1
ATOM 4792 O O . SER B 1 274 ? 34.627 13.058 -39.143 1.00 48.47 274 SER B O 1
ATOM 4795 N N . LEU B 1 275 ? 33.345 13.859 -37.476 1.00 46.42 275 LEU B N 1
ATOM 4796 C CA . LEU B 1 275 ? 32.102 13.233 -37.957 1.00 45.55 275 LEU B CA 1
ATOM 4797 C C . LEU B 1 275 ? 31.791 13.533 -39.416 1.00 46.36 275 LEU B C 1
ATOM 4798 O O . LEU B 1 275 ? 31.490 12.618 -40.178 1.00 47.77 275 LEU B O 1
ATOM 4803 N N . ARG B 1 276 ? 31.891 14.798 -39.815 1.00 45.18 276 ARG B N 1
ATOM 4804 C CA . ARG B 1 276 ? 31.654 15.166 -41.204 1.00 43.91 276 ARG B CA 1
ATOM 4805 C C . ARG B 1 276 ? 32.471 14.315 -42.173 1.00 42.80 276 ARG B C 1
ATOM 4806 O O . ARG B 1 276 ? 32.002 13.960 -43.233 1.00 42.86 276 ARG B O 1
ATOM 4814 N N . SER B 1 277 ? 33.702 13.986 -41.820 1.00 41.89 277 SER B N 1
ATOM 4815 C CA . SER B 1 277 ? 34.590 13.382 -42.804 1.00 40.23 277 SER B CA 1
ATOM 4816 C C . SER B 1 277 ? 34.269 11.911 -43.083 1.00 39.97 277 SER B C 1
ATOM 4817 O O . SER B 1 277 ? 34.739 11.334 -44.066 1.00 40.26 277 SER B O 1
ATOM 4820 N N . LEU B 1 278 ? 33.422 11.316 -42.258 1.00 39.25 278 LEU B N 1
ATOM 4821 C CA . LEU B 1 278 ? 32.959 9.969 -42.549 1.00 39.12 278 LEU B CA 1
ATOM 4822 C C . LEU B 1 278 ? 31.519 9.898 -43.129 1.00 38.54 278 LEU B C 1
ATOM 4823 O O . LEU B 1 278 ? 31.024 8.803 -43.413 1.00 38.72 278 LEU B O 1
ATOM 4828 N N . ARG B 1 279 ? 30.865 11.050 -43.278 1.00 37.61 279 ARG B N 1
ATOM 4829 C CA . ARG B 1 279 ? 29.455 11.163 -43.711 1.00 37.23 279 ARG B CA 1
ATOM 4830 C C . ARG B 1 279 ? 29.236 11.068 -45.222 1.00 37.38 279 ARG B C 1
ATOM 4831 O O . ARG B 1 279 ? 30.077 11.476 -46.022 1.00 37.81 279 ARG B O 1
ATOM 4839 N N . ARG B 1 280 ? 28.068 10.589 -45.620 1.00 37.27 280 ARG B N 1
ATOM 4840 C CA . ARG B 1 280 ? 27.727 10.574 -47.035 1.00 37.20 280 ARG B CA 1
ATOM 4841 C C . ARG B 1 280 ? 27.325 11.970 -47.506 1.00 37.48 280 ARG B C 1
ATOM 4842 O O . ARG B 1 280 ? 26.516 12.630 -46.899 1.00 38.09 280 ARG B O 1
ATOM 4850 N N . GLY B 1 281 ? 27.941 12.453 -48.554 1.00 37.41 281 GLY B N 1
ATOM 4851 C CA . GLY B 1 281 ? 27.464 13.684 -49.149 1.00 38.23 281 GLY B CA 1
ATOM 4852 C C . GLY B 1 281 ? 26.409 13.385 -50.189 1.00 38.52 281 GLY B C 1
ATOM 4853 O O . GLY B 1 281 ? 26.067 12.221 -50.432 1.00 38.14 281 GLY B O 1
ATOM 4854 N N . VAL B 1 282 ? 25.886 14.429 -50.813 1.00 39.17 282 VAL B N 1
ATOM 4855 C CA . VAL B 1 282 ? 24.803 14.209 -51.776 1.00 39.78 282 VAL B CA 1
ATOM 4856 C C . VAL B 1 282 ? 25.153 14.635 -53.209 1.00 40.68 282 VAL B C 1
ATOM 4857 O O . VAL B 1 282 ? 25.542 15.791 -53.455 1.00 41.59 282 VAL B O 1
ATOM 4861 N N . PHE B 1 283 ? 25.019 13.690 -54.138 1.00 40.31 283 PHE B N 1
ATOM 4862 C CA . PHE B 1 283 ? 25.435 13.890 -55.512 1.00 40.40 283 PHE B CA 1
ATOM 4863 C C . PHE B 1 283 ? 24.252 13.729 -56.407 1.00 40.72 283 PHE B C 1
ATOM 4864 O O . PHE B 1 283 ? 23.447 12.824 -56.216 1.00 40.08 283 PHE B O 1
ATOM 4872 N N . ALA B 1 284 ? 24.171 14.618 -57.388 1.00 42.05 284 ALA B N 1
ATOM 4873 C CA . ALA B 1 284 ? 23.173 14.578 -58.438 1.00 43.18 284 ALA B CA 1
ATOM 4874 C C . ALA B 1 284 ? 23.503 13.446 -59.404 1.00 45.46 284 ALA B C 1
ATOM 4875 O O . ALA B 1 284 ? 24.632 13.374 -59.896 1.00 45.18 284 ALA B O 1
ATOM 4877 N N . THR B 1 285 ? 22.530 12.562 -59.664 1.00 47.98 285 THR B N 1
ATOM 4878 C CA . THR B 1 285 ? 22.716 11.428 -60.598 1.00 50.62 285 THR B CA 1
ATOM 4879 C C . THR B 1 285 ? 22.296 11.691 -62.063 1.00 53.13 285 THR B C 1
ATOM 4880 O O . THR B 1 285 ? 22.696 10.951 -62.981 1.00 53.27 285 THR B O 1
ATOM 4884 N N . ARG B 1 286 ? 21.494 12.737 -62.276 1.00 55.13 286 ARG B N 1
ATOM 4885 C CA . ARG B 1 286 ? 21.195 13.258 -63.625 1.00 56.19 286 ARG B CA 1
ATOM 4886 C C . ARG B 1 286 ? 21.345 14.778 -63.571 1.00 56.42 286 ARG B C 1
ATOM 4887 O O . ARG B 1 286 ? 21.449 15.353 -62.485 1.00 56.67 286 ARG B O 1
ATOM 4895 N N . PRO B 1 287 ? 21.358 15.453 -64.732 1.00 56.45 287 PRO B N 1
ATOM 4896 C CA . PRO B 1 287 ? 21.311 16.906 -64.579 1.00 56.22 287 PRO B CA 1
ATOM 4897 C C . PRO B 1 287 ? 20.082 17.381 -63.777 1.00 55.85 287 PRO B C 1
ATOM 4898 O O . PRO B 1 287 ? 19.050 16.686 -63.699 1.00 55.10 287 PRO B O 1
ATOM 4902 N N . VAL B 1 288 ? 20.222 18.543 -63.154 1.00 56.32 288 VAL B N 1
ATOM 4903 C CA . VAL B 1 288 ? 19.142 19.119 -62.367 1.00 57.05 288 VAL B CA 1
ATOM 4904 C C . VAL B 1 288 ? 18.940 20.564 -62.786 1.00 57.80 288 VAL B C 1
ATOM 4905 O O . VAL B 1 288 ? 19.755 21.436 -62.477 1.00 57.43 288 VAL B O 1
ATOM 4909 N N . ALA B 1 289 ? 17.843 20.809 -63.498 1.00 59.05 289 ALA B N 1
ATOM 4910 C CA . ALA B 1 289 ? 17.489 22.161 -63.937 1.00 59.73 289 ALA B CA 1
ATOM 4911 C C . ALA B 1 289 ? 17.327 23.091 -62.731 1.00 60.13 289 ALA B C 1
ATOM 4912 O O . ALA B 1 289 ? 17.143 22.633 -61.604 1.00 59.60 289 ALA B O 1
ATOM 4914 N N . ALA B 1 290 ? 17.424 24.395 -62.970 1.00 60.93 290 ALA B N 1
ATOM 4915 C CA . ALA B 1 290 ? 17.161 25.384 -61.925 1.00 61.19 290 ALA B CA 1
ATOM 4916 C C . ALA B 1 290 ? 15.691 25.274 -61.508 1.00 60.96 290 ALA B C 1
ATOM 4917 O O . ALA B 1 290 ? 14.842 24.927 -62.332 1.00 61.48 290 ALA B O 1
ATOM 4919 N N . GLY B 1 291 ? 15.396 25.545 -60.237 1.00 60.18 291 GLY B N 1
ATOM 4920 C CA . GLY B 1 291 ? 14.034 25.431 -59.700 1.00 59.46 291 GLY B CA 1
ATOM 4921 C C . GLY B 1 291 ? 13.380 24.072 -59.889 1.00 58.86 291 GLY B C 1
ATOM 4922 O O . GLY B 1 291 ? 12.163 23.980 -59.965 1.00 59.04 291 GLY B O 1
ATOM 4923 N N . GLU B 1 292 ? 14.185 23.018 -59.984 1.00 58.26 292 GLU B N 1
ATOM 4924 C CA . GLU B 1 292 ? 13.672 21.647 -60.066 1.00 57.81 292 GLU B CA 1
ATOM 4925 C C . GLU B 1 292 ? 13.874 20.960 -58.717 1.00 57.03 292 GLU B C 1
ATOM 4926 O O . GLU B 1 292 ? 14.868 21.208 -58.028 1.00 56.75 292 GLU B O 1
ATOM 4932 N N . ALA B 1 293 ? 12.924 20.111 -58.340 1.00 56.38 293 ALA B N 1
ATOM 4933 C CA . ALA B 1 293 ? 12.965 19.457 -57.040 1.00 55.70 293 ALA B CA 1
ATOM 4934 C C . ALA B 1 293 ? 13.964 18.299 -57.044 1.00 55.11 293 ALA B C 1
ATOM 4935 O O . ALA B 1 293 ? 14.222 17.712 -58.095 1.00 55.10 293 ALA B O 1
ATOM 4937 N N . LEU B 1 294 ? 14.526 17.996 -55.870 1.00 54.46 294 LEU B N 1
ATOM 4938 C CA . LEU B 1 294 ? 15.480 16.900 -55.698 1.00 53.83 294 LEU B CA 1
ATOM 4939 C C . LEU B 1 294 ? 14.762 15.767 -55.009 1.00 53.40 294 LEU B C 1
ATOM 4940 O O . LEU B 1 294 ? 14.107 15.981 -53.993 1.00 53.12 294 LEU B O 1
ATOM 4945 N N . THR B 1 295 ? 14.881 14.568 -55.571 1.00 53.46 295 THR B N 1
ATOM 4946 C CA . THR B 1 295 ? 14.182 13.383 -55.071 1.00 53.83 295 THR B CA 1
ATOM 4947 C C . THR B 1 295 ? 15.110 12.200 -55.137 1.00 54.51 295 THR B C 1
ATOM 4948 O O . THR B 1 295 ? 16.233 12.324 -55.615 1.00 54.68 295 THR B O 1
ATOM 4952 N N . ALA B 1 296 ? 14.622 11.048 -54.675 1.00 55.24 296 ALA B N 1
ATOM 4953 C CA . ALA B 1 296 ? 15.383 9.799 -54.685 1.00 55.61 296 ALA B CA 1
ATOM 4954 C C . ALA B 1 296 ? 15.760 9.410 -56.115 1.00 55.44 296 ALA B C 1
ATOM 4955 O O . ALA B 1 296 ? 16.766 8.736 -56.354 1.00 55.58 296 ALA B O 1
ATOM 4957 N N . ASP B 1 297 ? 14.944 9.867 -57.060 1.00 55.34 297 ASP B N 1
ATOM 4958 C CA . ASP B 1 297 ? 15.163 9.647 -58.494 1.00 54.97 297 ASP B CA 1
ATOM 4959 C C . ASP B 1 297 ? 16.494 10.264 -58.961 1.00 53.87 297 ASP B C 1
ATOM 4960 O O . ASP B 1 297 ? 17.226 9.650 -59.742 1.00 54.50 297 ASP B O 1
ATOM 4965 N N . ASN B 1 298 ? 16.807 11.472 -58.495 1.00 51.69 298 ASN B N 1
ATOM 4966 C CA . ASN B 1 298 ? 17.969 12.172 -59.022 1.00 49.92 298 ASN B CA 1
ATOM 4967 C C . ASN B 1 298 ? 19.224 12.300 -58.133 1.00 48.46 298 ASN B C 1
ATOM 4968 O O . ASN B 1 298 ? 20.205 12.922 -58.549 1.00 48.72 298 ASN B O 1
ATOM 4973 N N . VAL B 1 299 ? 19.219 11.711 -56.938 1.00 46.53 299 VAL B N 1
ATOM 4974 C CA . VAL B 1 299 ? 20.388 11.805 -56.074 1.00 44.65 299 VAL B CA 1
ATOM 4975 C C . VAL B 1 299 ? 20.917 10.466 -55.570 1.00 43.39 299 VAL B C 1
ATOM 4976 O O . VAL B 1 299 ? 20.156 9.536 -55.275 1.00 43.57 299 VAL B O 1
ATOM 4980 N N . SER B 1 300 ? 22.238 10.376 -55.500 1.00 41.74 300 SER B N 1
ATOM 4981 C CA . SER B 1 300 ? 22.877 9.271 -54.852 1.00 40.79 300 SER B CA 1
ATOM 4982 C C . SER B 1 300 ? 23.524 9.846 -53.605 1.00 40.29 300 SER B C 1
ATOM 4983 O O . SER B 1 300 ? 23.662 11.069 -53.487 1.00 39.87 300 SER B O 1
ATOM 4986 N N . PHE B 1 301 ? 23.882 8.963 -52.667 1.00 40.02 301 PHE B N 1
ATOM 4987 C CA . PHE B 1 301 ? 24.666 9.323 -51.479 1.00 39.17 301 PHE B CA 1
ATOM 4988 C C . PHE B 1 301 ? 25.991 8.623 -51.558 1.00 37.89 301 PHE B C 1
ATOM 4989 O O . PHE B 1 301 ? 26.035 7.441 -51.885 1.00 37.78 301 PHE B O 1
ATOM 4997 N N . ALA B 1 302 ? 27.068 9.346 -51.271 1.00 36.93 302 ALA B N 1
ATOM 4998 C CA . ALA B 1 302 ? 28.404 8.769 -51.340 1.00 36.84 302 ALA B CA 1
ATOM 4999 C C . ALA B 1 302 ? 29.363 9.597 -50.526 1.00 37.71 302 ALA B C 1
ATOM 5000 O O . ALA B 1 302 ? 29.031 10.691 -50.094 1.00 38.79 302 ALA B O 1
ATOM 5002 N N . PHE B 1 303 ? 30.573 9.100 -50.355 1.00 37.44 303 PHE B N 1
ATOM 5003 C CA . PHE B 1 303 ? 31.513 9.729 -49.461 1.00 37.34 303 PHE B CA 1
ATOM 5004 C C . PHE B 1 303 ? 32.771 10.137 -50.217 1.00 36.78 303 PHE B C 1
ATOM 5005 O O . PHE B 1 303 ? 33.079 9.557 -51.232 1.00 36.42 303 PHE B O 1
ATOM 5013 N N . PRO B 1 304 ? 33.474 11.177 -49.757 1.00 37.42 304 PRO B N 1
ATOM 5014 C CA . PRO B 1 304 ? 33.195 12.064 -48.647 1.00 38.09 304 PRO B CA 1
ATOM 5015 C C . PRO B 1 304 ? 32.585 13.338 -49.205 1.00 39.23 304 PRO B C 1
ATOM 5016 O O . PRO B 1 304 ? 32.672 13.577 -50.405 1.00 39.95 304 PRO B O 1
ATOM 5020 N N . PRO B 1 305 ? 31.963 14.143 -48.353 1.00 39.97 305 PRO B N 1
ATOM 5021 C CA . PRO B 1 305 ? 31.496 15.471 -48.734 1.00 40.99 305 PRO B CA 1
ATOM 5022 C C . PRO B 1 305 ? 32.631 16.487 -48.727 1.00 42.91 305 PRO B C 1
ATOM 5023 O O . PRO B 1 305 ? 33.742 16.159 -48.326 1.00 42.85 305 PRO B O 1
ATOM 5027 N N . VAL B 1 306 ? 32.341 17.711 -49.157 1.00 45.37 306 VAL B N 1
ATOM 5028 C CA . VAL B 1 306 ? 33.219 18.866 -48.918 1.00 48.57 306 VAL B CA 1
ATOM 5029 C C . VAL B 1 306 ? 32.439 20.107 -48.472 1.00 50.73 306 VAL B C 1
ATOM 5030 O O . VAL B 1 306 ? 31.237 20.210 -48.740 1.00 51.68 306 VAL B O 1
ATOM 5034 N N . GLU B 1 307 ? 33.106 21.055 -47.811 1.00 51.79 307 GLU B N 1
ATOM 5035 C CA . GLU B 1 307 ? 32.421 22.287 -47.390 1.00 52.82 307 GLU B CA 1
ATOM 5036 C C . GLU B 1 307 ? 31.824 22.954 -48.626 1.00 52.68 307 GLU B C 1
ATOM 5037 O O . GLU B 1 307 ? 32.524 23.055 -49.636 1.00 54.03 307 GLU B O 1
ATOM 5043 N N . GLY B 1 308 ? 30.540 23.325 -48.641 1.00 50.95 308 GLY B N 1
ATOM 5044 C CA . GLY B 1 308 ? 29.477 22.810 -47.798 1.00 49.41 308 GLY B CA 1
ATOM 5045 C C . GLY B 1 308 ? 28.459 22.132 -48.722 1.00 47.98 308 GLY B C 1
ATOM 5046 O O . GLY B 1 308 ? 27.489 22.762 -49.167 1.00 46.16 308 GLY B O 1
ATOM 5047 N N . GLN B 1 309 ? 28.736 20.855 -49.031 1.00 47.8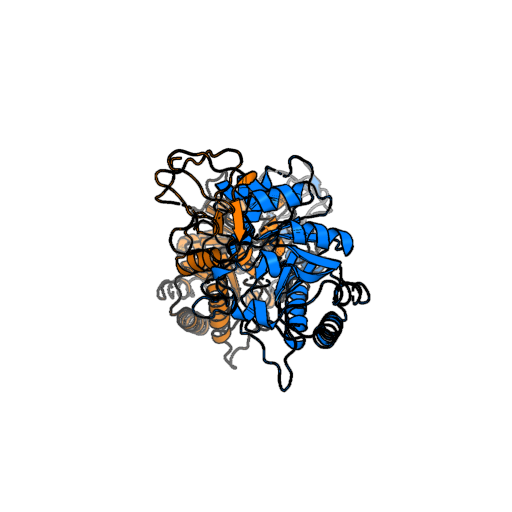4 309 GLN B N 1
ATOM 5048 C CA . GLN B 1 309 ? 27.855 19.931 -49.771 1.00 47.32 309 GLN B CA 1
ATOM 5049 C C . GLN B 1 309 ? 26.660 19.497 -48.910 1.00 45.92 309 GLN B C 1
ATOM 5050 O O . GLN B 1 309 ? 26.757 19.499 -47.687 1.00 45.97 309 GLN B O 1
ATOM 5056 N N . LEU B 1 310 ? 25.530 19.145 -49.519 1.00 44.52 310 LEU B N 1
ATOM 5057 C CA . LEU B 1 310 ? 24.437 18.590 -48.723 1.00 43.72 310 LEU B CA 1
ATOM 5058 C C . LEU B 1 310 ? 24.857 17.190 -48.293 1.00 43.53 310 LEU B C 1
ATOM 5059 O O . LEU B 1 310 ? 25.694 16.584 -48.976 1.00 43.20 310 LEU B O 1
ATOM 5064 N N . THR B 1 311 ? 24.289 16.672 -47.190 1.00 43.36 311 THR B N 1
ATOM 5065 C CA . THR B 1 311 ? 24.871 15.481 -46.588 1.00 43.41 311 THR B CA 1
ATOM 5066 C C . THR B 1 311 ? 24.097 14.223 -46.228 1.00 43.18 311 THR B C 1
ATOM 5067 O O . THR B 1 311 ? 24.658 13.400 -45.532 1.00 45.40 311 THR B O 1
ATOM 5071 N N . ALA B 1 312 ? 22.877 13.991 -46.650 1.00 41.35 312 ALA B N 1
ATOM 5072 C CA . ALA B 1 312 ? 22.242 12.700 -46.253 1.00 40.41 312 ALA B CA 1
ATOM 5073 C C . ALA B 1 312 ? 21.713 12.730 -44.832 1.00 41.29 312 ALA B C 1
ATOM 5074 O O . ALA B 1 312 ? 20.596 12.285 -44.559 1.00 41.62 312 ALA B O 1
ATOM 5076 N N . ASN B 1 313 ? 22.546 13.209 -43.921 1.00 41.62 313 ASN B N 1
ATOM 5077 C CA . ASN B 1 313 ? 22.115 13.488 -42.576 1.00 42.39 313 ASN B CA 1
ATOM 5078 C C . ASN B 1 313 ? 21.203 14.685 -42.589 1.00 43.46 313 ASN B C 1
ATOM 5079 O O . ASN B 1 313 ? 20.704 15.074 -41.548 1.00 43.40 313 ASN B O 1
ATOM 5084 N N . GLU B 1 314 ? 21.025 15.273 -43.774 1.00 45.00 314 GLU B N 1
ATOM 5085 C CA . GLU B 1 314 ? 20.015 16.307 -43.996 1.00 46.79 314 GLU B CA 1
ATOM 5086 C C . GLU B 1 314 ? 18.988 15.927 -45.091 1.00 48.45 314 GLU B C 1
ATOM 5087 O O . GLU B 1 314 ? 18.284 16.784 -45.644 1.00 48.21 314 GLU B O 1
ATOM 5093 N N . TRP B 1 315 ? 18.897 14.626 -45.356 1.00 50.05 315 TRP B N 1
ATOM 5094 C CA . TRP B 1 315 ? 17.902 14.069 -46.246 1.00 52.07 315 TRP B CA 1
ATOM 5095 C C . TRP B 1 315 ? 16.701 13.516 -45.433 1.00 53.75 315 TRP B C 1
ATOM 5096 O O . TRP B 1 315 ? 16.420 12.297 -45.393 1.00 54.05 315 TRP B O 1
ATOM 5107 N N . SER B 1 316 ? 15.981 14.433 -44.794 1.00 54.72 316 SER B N 1
ATOM 5108 C CA . SER B 1 316 ? 14.795 14.070 -44.030 1.00 55.69 316 SER B CA 1
ATOM 5109 C C . SER B 1 316 ? 13.572 13.973 -44.949 1.00 56.30 316 SER B C 1
ATOM 5110 O O . SER B 1 316 ? 13.394 14.797 -45.849 1.00 56.21 316 SER B O 1
ATOM 5113 N N . LYS B 1 317 ? 12.728 12.971 -44.725 1.00 56.80 317 LYS B N 1
ATOM 5114 C CA . LYS B 1 317 ? 11.515 12.841 -45.522 1.00 57.48 317 LYS B CA 1
ATOM 5115 C C . LYS B 1 317 ? 10.552 13.985 -45.202 1.00 58.72 317 LYS B C 1
ATOM 5116 O O . LYS B 1 317 ? 9.465 14.078 -45.775 1.00 58.81 317 LYS B O 1
ATOM 5122 N N . TYR B 1 318 ? 10.966 14.852 -44.280 1.00 59.72 318 TYR B N 1
ATOM 5123 C CA . TYR B 1 318 ? 10.188 16.031 -43.906 1.00 60.53 318 TYR B CA 1
ATOM 5124 C C . TYR B 1 318 ? 10.725 17.317 -44.555 1.00 61.41 318 TYR B C 1
ATOM 5125 O O . TYR B 1 318 ? 10.283 18.420 -44.225 1.00 61.65 318 TYR B O 1
ATOM 5134 N N . VAL B 1 319 ? 11.684 17.193 -45.464 1.00 61.99 319 VAL B N 1
ATOM 5135 C CA . VAL B 1 319 ? 12.313 18.391 -46.015 1.00 62.69 319 VAL B CA 1
ATOM 5136 C C . VAL B 1 319 ? 12.375 18.385 -47.568 1.00 63.32 319 VAL B C 1
ATOM 5137 O O . VAL B 1 319 ? 12.853 17.422 -48.196 1.00 63.65 319 VAL B O 1
ATOM 5141 N N . ARG B 1 320 ? 11.843 19.454 -48.166 1.00 63.27 320 ARG B N 1
ATOM 5142 C CA . ARG B 1 320 ? 11.816 19.635 -49.625 1.00 63.24 320 ARG B CA 1
ATOM 5143 C C . ARG B 1 320 ? 13.025 20.451 -50.093 1.00 61.79 320 ARG B C 1
ATOM 5144 O O . ARG B 1 320 ? 13.342 21.494 -49.516 1.00 62.23 320 ARG B O 1
ATOM 5152 N N . TYR B 1 321 ? 13.707 19.967 -51.124 1.00 59.90 321 TYR B N 1
ATOM 5153 C CA . TYR B 1 321 ? 14.807 20.728 -51.721 1.00 58.22 321 TYR B CA 1
ATOM 5154 C C . TYR B 1 321 ? 14.569 21.019 -53.226 1.00 56.28 321 TYR B C 1
ATOM 5155 O O . TYR B 1 321 ? 14.274 20.105 -54.003 1.00 55.64 321 TYR B O 1
ATOM 5164 N N . THR B 1 322 ? 14.664 22.300 -53.600 1.00 55.02 322 THR B N 1
ATOM 5165 C CA . THR B 1 322 ? 14.592 22.753 -55.006 1.00 53.92 322 THR B CA 1
ATOM 5166 C C . THR B 1 322 ? 15.865 23.517 -55.349 1.00 52.67 322 THR B C 1
ATOM 5167 O O . THR B 1 322 ? 16.336 24.336 -54.557 1.00 52.18 322 THR B O 1
ATOM 5171 N N . ALA B 1 323 ? 16.419 23.241 -56.524 1.00 52.29 323 ALA B N 1
ATOM 5172 C CA . ALA B 1 323 ? 17.653 23.891 -56.951 1.00 52.81 323 ALA B CA 1
ATOM 5173 C C . ALA B 1 323 ? 17.440 25.368 -57.283 1.00 54.31 323 ALA B C 1
ATOM 5174 O O . ALA B 1 323 ? 16.503 25.736 -58.004 1.00 54.46 323 ALA B O 1
ATOM 5176 N N . LYS B 1 324 ? 18.293 26.219 -56.729 1.00 55.34 324 LYS B N 1
ATOM 5177 C CA . LYS B 1 324 ? 18.288 27.619 -57.102 1.00 56.53 324 LYS B CA 1
ATOM 5178 C C . LYS B 1 324 ? 18.784 27.680 -58.551 1.00 56.93 324 LYS B C 1
ATOM 5179 O O . LYS B 1 324 ? 18.028 28.062 -59.441 1.00 56.87 324 LYS B O 1
ATOM 5185 N N . THR B 1 325 ? 20.035 27.256 -58.777 1.00 57.37 325 THR B N 1
ATOM 5186 C CA . THR B 1 325 ? 20.652 27.215 -60.117 1.00 57.70 325 THR B CA 1
ATOM 5187 C C . THR B 1 325 ? 20.918 25.769 -60.589 1.00 57.47 325 THR B C 1
ATOM 5188 O O . THR B 1 325 ? 20.800 24.835 -59.804 1.00 57.04 325 THR B O 1
ATOM 5192 N N . PRO B 1 326 ? 21.246 25.581 -61.883 1.00 57.98 326 PRO B N 1
ATOM 5193 C CA . PRO B 1 326 ? 21.344 24.219 -62.418 1.00 58.05 326 PRO B CA 1
ATOM 5194 C C . PRO B 1 326 ? 22.527 23.418 -61.891 1.00 57.84 326 PRO B C 1
ATOM 5195 O O . PRO B 1 326 ? 23.621 23.961 -61.747 1.00 58.19 326 PRO B O 1
ATOM 5199 N N . ILE B 1 327 ? 22.288 22.135 -61.617 1.00 57.57 327 ILE B N 1
ATOM 5200 C CA . ILE B 1 327 ? 23.308 21.187 -61.126 1.00 57.17 327 ILE B CA 1
ATOM 5201 C C . ILE B 1 327 ? 23.599 20.069 -62.142 1.00 56.57 327 ILE B C 1
ATOM 5202 O O . ILE B 1 327 ? 22.682 19.346 -62.587 1.00 56.74 327 ILE B O 1
ATOM 5207 N N . ALA B 1 328 ? 24.881 19.919 -62.483 1.00 55.74 328 ALA B N 1
ATOM 5208 C CA . ALA B 1 328 ? 25.327 18.900 -63.436 1.00 55.00 328 ALA B CA 1
ATOM 5209 C C . ALA B 1 328 ? 25.203 17.480 -62.873 1.00 53.89 328 ALA B C 1
ATOM 5210 O O . ALA B 1 328 ? 25.380 17.266 -61.678 1.00 53.92 328 ALA B O 1
ATOM 5212 N N . ALA B 1 329 ? 24.914 16.509 -63.733 1.00 52.85 329 ALA B N 1
ATOM 5213 C CA . ALA B 1 329 ? 25.058 15.117 -63.332 1.00 52.37 329 ALA B CA 1
ATOM 5214 C C . ALA B 1 329 ? 26.429 14.909 -62.679 1.00 52.48 329 ALA B C 1
ATOM 5215 O O . ALA B 1 329 ? 27.422 15.582 -63.034 1.00 52.10 329 ALA B O 1
ATOM 5217 N N . ASP B 1 330 ? 26.445 13.996 -61.700 1.00 52.50 330 ASP B N 1
ATOM 5218 C CA . ASP B 1 330 ? 27.656 13.508 -61.021 1.00 52.04 330 ASP B CA 1
ATOM 5219 C C . ASP B 1 330 ? 28.311 14.540 -60.086 1.00 50.22 330 ASP B C 1
ATOM 5220 O O . ASP B 1 330 ? 29.360 14.278 -59.477 1.00 49.95 330 ASP B O 1
ATOM 5225 N N . ALA B 1 331 ? 27.661 15.698 -59.948 1.00 48.70 331 ALA B N 1
ATOM 5226 C CA . ALA B 1 331 ? 28.180 16.789 -59.120 1.00 46.78 331 ALA B CA 1
ATOM 5227 C C . ALA B 1 331 ? 27.634 16.783 -57.664 1.00 44.78 331 ALA B C 1
ATOM 5228 O O . ALA B 1 331 ? 26.561 16.228 -57.394 1.00 43.70 331 ALA B O 1
ATOM 5230 N N . PRO B 1 332 ? 28.412 17.354 -56.720 1.00 43.67 332 PRO B N 1
ATOM 5231 C CA . PRO B 1 332 ? 27.972 17.545 -55.332 1.00 43.23 332 PRO B CA 1
ATOM 5232 C C . PRO B 1 332 ? 26.810 18.513 -55.252 1.00 43.63 332 PRO B C 1
ATOM 5233 O O . PRO B 1 332 ? 26.861 19.590 -55.864 1.00 43.93 332 PRO B O 1
ATOM 5237 N N . VAL B 1 333 ? 25.765 18.135 -54.522 1.00 43.34 333 VAL B N 1
ATOM 5238 C CA . VAL B 1 333 ? 24.730 19.078 -54.218 1.00 43.41 333 VAL B CA 1
ATOM 5239 C C . VAL B 1 333 ? 25.308 20.010 -53.201 1.00 44.16 333 VAL B C 1
ATOM 5240 O O . VAL B 1 333 ? 25.659 19.611 -52.106 1.00 44.98 333 VAL B O 1
ATOM 5252 N N . ALA B 1 335 ? 24.845 23.046 -50.811 1.00 51.71 335 ALA B N 1
ATOM 5253 C CA . ALA B 1 335 ? 23.725 23.576 -50.030 1.00 54.32 335 ALA B CA 1
ATOM 5254 C C . ALA B 1 335 ? 23.262 24.960 -50.463 1.00 56.69 335 ALA B C 1
ATOM 5255 O O . ALA B 1 335 ? 22.064 25.197 -50.584 1.00 56.73 335 ALA B O 1
ATOM 5257 N N . ALA B 1 336 ? 24.217 25.858 -50.705 1.00 59.02 336 ALA B N 1
ATOM 5258 C CA . ALA B 1 336 ? 23.930 27.237 -51.133 1.00 61.10 336 ALA B CA 1
ATOM 5259 C C . ALA B 1 336 ? 23.169 27.302 -52.452 1.00 62.53 336 ALA B C 1
ATOM 5260 O O . ALA B 1 336 ? 22.796 28.382 -52.910 1.00 62.62 336 ALA B O 1
ATOM 5262 N N . ASP B 1 337 ? 22.949 26.139 -53.061 1.00 63.80 337 ASP B N 1
ATOM 5263 C CA . ASP B 1 337 ? 22.198 26.045 -54.310 1.00 64.74 337 ASP B CA 1
ATOM 5264 C C . ASP B 1 337 ? 20.749 25.562 -54.143 1.00 65.18 337 ASP B C 1
ATOM 5265 O O . ASP B 1 337 ? 20.097 25.289 -55.148 1.00 65.31 337 ASP B O 1
ATOM 5270 N N . LEU B 1 338 ? 20.240 25.457 -52.909 1.00 65.52 338 LEU B N 1
ATOM 5271 C CA . LEU B 1 338 ? 18.868 24.955 -52.704 1.00 66.47 338 LEU B CA 1
ATOM 5272 C C . LEU B 1 338 ? 17.857 25.986 -52.134 1.00 69.07 338 LEU B C 1
ATOM 5273 O O . LEU B 1 338 ? 18.105 27.198 -52.202 1.00 69.21 338 LEU B O 1
ATOM 5278 N N . GLU B 1 339 ? 16.717 25.497 -51.613 1.00 71.38 339 GLU B N 1
ATOM 5279 C CA . GLU B 1 339 ? 15.643 26.342 -51.039 1.00 73.52 339 GLU B CA 1
ATOM 5280 C C . GLU B 1 339 ? 14.777 25.632 -49.968 1.00 74.95 339 GLU B C 1
ATOM 5281 O O . GLU B 1 339 ? 13.692 25.140 -50.304 1.00 75.22 339 GLU B O 1
ATOM 5287 N N . PRO B 1 340 ? 15.230 25.594 -48.681 1.00 75.82 340 PRO B N 1
ATOM 5288 C CA . PRO B 1 340 ? 14.439 24.953 -47.603 1.00 75.87 340 PRO B CA 1
ATOM 5289 C C . PRO B 1 340 ? 12.986 25.427 -47.545 1.00 75.72 340 PRO B C 1
ATOM 5290 O O . PRO B 1 340 ? 12.095 24.741 -48.045 1.00 75.48 340 PRO B O 1
#

InterPro domains:
  IPR011051 RmlC-like cupin domain superfamily [SSF51182] (381-486)
  IPR013096 Cupin 2, conserved barrel [PF07883] (400-457)
  IPR013132 PseI/NeuA/B-like [PF03102] (42-261)
  IPR013785 Aldolase-type TIM barrel [G3DSA:3.20.20.70] (1-258)
  IPR013974 SAF domain [PF08666] (278-337)
  IPR013974 SAF domain [SM00858] (277-337)
  IPR014710 RmlC-like jelly roll fold [G3DSA:2.60.120.10] (348-489)
  IPR036732 Antifreeze-like/N-acetylneuraminic acid synthase C-terminal domain superfamily [SSF51269] (275-337)
  IPR051690 PseI/Nans/NeuA/B acid synthases [PTHR42966] (3-337)